Protein AF-A0A4Q0I9D5-F1 (afdb_monomer_lite)

pLDDT: mean 86.31, std 13.59, range [23.98, 98.0]

Foldseek 3Di:
DDDPDDQLADPLLLVLLCVVQPDPCPDDDDDDPDDPVSQVVNVVRVLFDFWDWAFQLRLLVLLVVLLVVDDLLQLLQLCLQCFASVRLLSNLLLLLSLLSVQQDDDWAPDDAQAGQAQGHRLGPPGTRHRIDIGGCSNLSNCSNAADLDDSRRSVSSSSSSVSSVVDDGDGHDPLSLQLVLQLLLQLLVFDQAAACVSSLVVCVVLCSDDDDSRRSLSNLLSCQLLQFFADPVFGHSNVHRDTNNRFDDDPVPSYGGPRRVGGSNRGTDVVSVCVSCCVNQPCSRDPVNSPPDDDPVRVVVVCVVLVVQQVVLCVVDDPPDDQADDDPPLQLLLLHDDQDPPWDWDWGWGDDQQKTKIWIFTDPPQWGQKIKIKIWGDPNPDPDTPKIKIKIFGFGFGHDVNFWTDDPDPPDDIDGDDPVVCPPLVTTAKMKMWMPDDPVFFIDIWIAGSQLGATAADFPRRHGHTRVSVVVVSVVQVVPADPCSSVVSVCRRPPHFAFDADAFQFKWKDDRHRQKIWIKTWHGKLVLVCPDPQFDPPDVSVVADATKTKMWIFLDIGRDRQDDCVNRVPTATDAIAMAHCVCDRRVNTDRRYGDQDDLSRDAADWAWAQDDDPRNQWIWTDGHRFIDIDGCVLQVVLVPDHRPPRHYHHDDDCQLSCVVVPTHDRDPPPVVNRVVRLVSVQSVCVSVVHHSPDHSQNVCVVGNHDRSVRSSVVSVVRGDD

Structure (mmCIF, N/CA/C/O backbone):
data_AF-A0A4Q0I9D5-F1
#
_entry.id   AF-A0A4Q0I9D5-F1
#
loop_
_atom_site.group_PDB
_atom_site.id
_atom_site.type_symbol
_atom_site.label_atom_id
_atom_site.label_alt_id
_atom_site.label_comp_id
_atom_site.label_asym_id
_atom_site.label_entity_id
_atom_site.label_seq_id
_atom_site.pdbx_PDB_ins_code
_atom_site.Cartn_x
_atom_site.Cartn_y
_atom_site.Cartn_z
_atom_site.occupancy
_atom_site.B_iso_or_equiv
_atom_site.auth_seq_id
_atom_site.auth_comp_id
_atom_site.auth_asym_id
_atom_site.auth_atom_id
_atom_site.pdbx_PDB_model_num
ATOM 1 N N . MET A 1 1 ? 38.562 11.379 -28.964 1.00 28.92 1 MET A N 1
ATOM 2 C CA . MET A 1 1 ? 37.884 12.182 -27.925 1.00 28.92 1 MET A CA 1
ATOM 3 C C . MET A 1 1 ? 36.400 12.238 -28.283 1.00 28.92 1 MET A C 1
ATOM 5 O O . MET A 1 1 ? 36.040 12.954 -29.204 1.00 28.92 1 MET A O 1
ATOM 9 N N . LYS A 1 2 ? 35.561 11.375 -27.691 1.00 23.98 2 LYS A N 1
ATOM 10 C CA . LYS A 1 2 ? 34.106 11.371 -27.934 1.00 23.98 2 LYS A CA 1
ATOM 11 C C . LYS A 1 2 ? 33.474 12.361 -26.960 1.00 23.98 2 LYS A C 1
ATOM 13 O O . LYS A 1 2 ? 33.479 12.107 -25.761 1.00 23.98 2 LYS A O 1
ATOM 18 N N . ILE A 1 3 ? 32.984 13.480 -27.479 1.00 24.56 3 ILE A N 1
ATOM 19 C CA . ILE A 1 3 ? 32.186 14.439 -26.717 1.00 24.56 3 ILE A CA 1
ATOM 20 C C . ILE A 1 3 ? 30.826 13.775 -26.475 1.00 24.56 3 ILE A C 1
ATOM 22 O O . ILE A 1 3 ? 30.023 13.628 -27.392 1.00 24.56 3 ILE A O 1
ATOM 26 N N . LEU A 1 4 ? 30.609 13.301 -25.248 1.00 26.22 4 LEU A N 1
ATOM 27 C CA . LEU A 1 4 ? 29.274 13.083 -24.702 1.00 26.22 4 LEU A CA 1
ATOM 28 C C . LEU A 1 4 ? 28.662 14.475 -24.530 1.00 26.22 4 LEU A C 1
ATOM 30 O O . LEU A 1 4 ? 29.149 15.246 -23.706 1.00 26.22 4 LEU A O 1
ATOM 34 N N . LEU A 1 5 ? 27.655 14.819 -25.335 1.00 27.64 5 LEU A N 1
ATOM 35 C CA . LEU A 1 5 ? 26.850 16.011 -25.080 1.00 27.64 5 LEU A CA 1
ATOM 36 C C . LEU A 1 5 ? 26.130 15.800 -23.736 1.00 27.64 5 LEU A C 1
ATOM 38 O O . LEU A 1 5 ? 25.392 14.819 -23.609 1.00 27.64 5 LEU A O 1
ATOM 42 N N . PRO A 1 6 ? 26.371 16.650 -22.722 1.00 34.72 6 PRO A N 1
ATOM 43 C CA . PRO A 1 6 ? 25.637 16.594 -21.471 1.00 34.72 6 PRO A CA 1
ATOM 44 C C . PRO A 1 6 ? 24.168 16.914 -21.750 1.00 34.72 6 PRO A C 1
ATOM 46 O O . PRO A 1 6 ? 23.852 17.793 -22.549 1.00 34.72 6 PRO A O 1
ATOM 49 N N . THR A 1 7 ? 23.268 16.209 -21.077 1.00 46.94 7 THR A N 1
ATOM 50 C CA . THR A 1 7 ? 21.855 16.577 -20.962 1.00 46.94 7 THR A CA 1
ATOM 51 C C . THR A 1 7 ? 21.737 18.049 -20.550 1.00 46.94 7 THR A C 1
ATOM 53 O O . THR A 1 7 ? 22.177 18.410 -19.463 1.00 46.94 7 THR A O 1
ATOM 56 N N . ASN A 1 8 ? 21.123 18.889 -21.389 1.00 58.38 8 ASN A N 1
ATOM 57 C CA . ASN A 1 8 ? 20.909 20.334 -21.175 1.00 58.38 8 ASN A CA 1
ATOM 58 C C . ASN A 1 8 ? 19.972 20.680 -19.992 1.00 58.38 8 ASN A C 1
ATOM 60 O O . ASN A 1 8 ? 19.530 21.816 -19.856 1.00 58.38 8 ASN A O 1
ATOM 64 N N . MET A 1 9 ? 19.634 19.715 -19.138 1.00 71.50 9 MET A N 1
ATOM 65 C CA . MET A 1 9 ? 18.663 19.867 -18.060 1.00 71.50 9 MET A CA 1
ATOM 66 C C . MET A 1 9 ? 19.375 19.946 -16.703 1.00 71.50 9 MET A C 1
ATOM 68 O O . MET A 1 9 ? 20.133 19.046 -16.341 1.00 71.50 9 MET A O 1
ATOM 72 N N . ASN A 1 10 ? 19.112 21.000 -15.922 1.00 86.19 10 ASN A N 1
ATOM 73 C CA . ASN A 1 10 ? 19.703 21.154 -14.591 1.00 86.19 10 ASN A CA 1
ATOM 74 C C . ASN A 1 10 ? 19.081 20.151 -13.597 1.00 86.19 10 ASN A C 1
ATOM 76 O O . ASN A 1 10 ? 17.952 20.320 -13.129 1.00 86.19 10 ASN A O 1
ATOM 80 N N . GLU A 1 11 ? 19.834 19.107 -13.243 1.00 85.69 11 GLU A N 1
ATOM 81 C CA . GLU A 1 11 ? 19.361 18.042 -12.349 1.00 85.69 11 GLU A CA 1
ATOM 82 C C . GLU A 1 11 ? 18.959 18.539 -10.956 1.00 85.69 11 GLU A C 1
ATOM 84 O O . GLU A 1 11 ? 18.041 17.981 -10.350 1.00 85.69 11 GLU A O 1
ATOM 89 N N . LYS A 1 12 ? 19.631 19.570 -10.426 1.00 90.38 12 LYS A N 1
ATOM 90 C CA . LYS A 1 12 ? 19.302 20.137 -9.112 1.00 90.38 12 LYS A CA 1
ATOM 91 C C . LYS A 1 12 ? 17.933 20.815 -9.158 1.00 90.38 12 LYS A C 1
ATOM 93 O O . LYS A 1 12 ? 17.101 20.529 -8.301 1.00 90.38 12 LYS A O 1
ATOM 98 N N . ALA A 1 13 ? 17.678 21.641 -10.169 1.00 89.06 13 ALA A N 1
ATOM 99 C CA . ALA A 1 13 ? 16.398 22.319 -10.348 1.00 89.06 13 ALA A CA 1
ATOM 100 C C . ALA A 1 13 ? 15.248 21.312 -10.538 1.00 89.06 13 ALA A C 1
ATOM 102 O O . ALA A 1 13 ? 14.201 21.433 -9.909 1.00 89.06 13 ALA A O 1
ATOM 103 N N . LEU A 1 14 ? 15.465 20.241 -11.307 1.00 89.81 14 LEU A N 1
ATOM 104 C CA . LEU A 1 14 ? 14.471 19.172 -11.471 1.00 89.81 14 LEU A CA 1
ATOM 105 C C . LEU A 1 14 ? 14.204 18.390 -10.185 1.00 89.81 14 LEU A C 1
ATOM 107 O O . LEU A 1 14 ? 13.061 18.029 -9.909 1.00 89.81 14 LEU A O 1
ATOM 111 N N . LYS A 1 15 ? 15.239 18.115 -9.381 1.00 89.81 15 LYS A N 1
ATOM 112 C CA . LYS A 1 15 ? 15.068 17.481 -8.066 1.00 89.81 15 LYS A CA 1
ATOM 113 C C . LYS A 1 15 ? 14.244 18.363 -7.130 1.00 89.81 15 LYS A C 1
ATOM 115 O O . LYS A 1 15 ? 13.405 17.827 -6.412 1.00 89.81 15 LYS A O 1
ATOM 120 N N . LEU A 1 16 ? 14.447 19.680 -7.163 1.00 89.50 16 LEU A N 1
ATOM 121 C CA . LEU A 1 16 ? 13.651 20.642 -6.398 1.00 89.50 16 LEU A CA 1
ATOM 122 C C . LEU A 1 16 ? 12.197 20.679 -6.885 1.00 89.50 16 LEU A C 1
ATOM 124 O O . LEU A 1 16 ? 11.293 20.489 -6.077 1.00 89.50 16 LEU A O 1
ATOM 128 N N . LEU A 1 17 ? 11.955 20.792 -8.194 1.00 87.31 17 LEU A N 1
ATOM 129 C CA . LEU A 1 17 ? 10.605 20.698 -8.765 1.00 87.31 17 LEU A CA 1
ATOM 130 C C . LEU A 1 17 ? 9.900 19.406 -8.344 1.00 87.31 17 LEU A C 1
ATOM 132 O O . LEU A 1 17 ? 8.773 19.438 -7.856 1.00 87.31 17 LEU A O 1
ATOM 136 N N . LYS A 1 18 ? 10.594 18.268 -8.437 1.00 86.81 18 LYS A N 1
ATOM 137 C CA . LYS A 1 18 ? 10.055 16.984 -7.990 1.00 86.81 18 LYS A CA 1
ATOM 138 C C . LYS A 1 18 ? 9.787 16.961 -6.485 1.00 86.81 18 LYS A C 1
ATOM 140 O O . LYS A 1 18 ? 8.748 16.467 -6.079 1.00 86.81 18 LYS A O 1
ATOM 145 N N . LYS A 1 19 ? 10.683 17.492 -5.651 1.00 85.69 19 LYS A N 1
ATOM 146 C CA . LYS A 1 19 ? 10.492 17.582 -4.192 1.00 85.69 19 LYS A CA 1
ATOM 147 C C . LYS A 1 19 ? 9.200 18.325 -3.840 1.00 85.69 19 LYS A C 1
ATOM 149 O O . LYS A 1 19 ? 8.495 17.887 -2.935 1.00 85.69 19 LYS A O 1
ATOM 154 N N . TYR A 1 20 ? 8.900 19.415 -4.545 1.00 82.75 20 TYR A N 1
ATOM 155 C CA . TYR A 1 20 ? 7.751 20.266 -4.237 1.00 82.75 20 TYR A CA 1
ATOM 156 C C . TYR A 1 20 ? 6.431 19.779 -4.850 1.00 82.75 20 TYR A C 1
ATOM 158 O O . TYR A 1 20 ? 5.397 19.933 -4.209 1.00 82.75 20 TYR A O 1
ATOM 166 N N . TYR A 1 21 ? 6.462 19.130 -6.021 1.00 77.88 21 TYR A N 1
ATOM 167 C CA . TYR A 1 21 ? 5.253 18.769 -6.782 1.00 77.88 21 TYR A CA 1
ATOM 168 C C . TYR A 1 21 ? 5.015 17.247 -6.938 1.00 77.88 21 TYR A C 1
ATOM 170 O O . TYR A 1 21 ? 4.096 16.830 -7.633 1.00 77.88 21 TYR A O 1
ATOM 178 N N . HIS A 1 22 ? 5.807 16.372 -6.296 1.00 71.25 22 HIS A N 1
ATOM 179 C CA . HIS A 1 22 ? 5.604 14.912 -6.356 1.00 71.25 22 HIS A CA 1
ATOM 180 C C . HIS A 1 22 ? 4.617 14.386 -5.296 1.00 71.25 22 HIS A C 1
ATOM 182 O O . HIS A 1 22 ? 4.923 14.372 -4.101 1.00 71.25 22 HIS A O 1
ATOM 188 N N . GLY A 1 23 ? 3.487 13.832 -5.752 1.00 55.25 23 GLY A N 1
ATOM 189 C CA . GLY A 1 23 ? 2.512 13.083 -4.948 1.00 55.25 23 GLY A CA 1
ATOM 190 C C . GLY A 1 23 ? 1.069 13.459 -5.296 1.00 55.25 23 GLY A C 1
ATOM 191 O O . GLY A 1 23 ? 0.741 14.634 -5.334 1.00 55.25 23 GLY A O 1
ATOM 192 N N . HIS A 1 24 ? 0.202 12.465 -5.514 1.00 40.62 24 HIS A N 1
ATOM 193 C CA . HIS A 1 24 ? -1.202 12.634 -5.933 1.00 40.62 24 HIS A CA 1
ATOM 194 C C . HIS A 1 24 ? -2.141 13.280 -4.890 1.00 40.62 24 HIS A C 1
ATOM 196 O O . HIS A 1 24 ? -3.346 13.358 -5.118 1.00 40.62 24 HIS A O 1
ATOM 202 N N . GLU A 1 25 ? -1.632 13.785 -3.765 1.00 40.66 25 GLU A N 1
ATOM 203 C CA . GLU A 1 25 ? -2.428 14.575 -2.819 1.00 40.66 25 GLU A CA 1
ATOM 204 C C . GLU A 1 25 ? -2.444 16.049 -3.237 1.00 40.66 25 GLU A C 1
ATOM 206 O O . GLU A 1 25 ? -1.997 16.944 -2.518 1.00 40.66 25 GLU A O 1
ATOM 211 N N . PHE A 1 26 ? -3.013 16.295 -4.417 1.00 49.78 26 PHE A N 1
ATOM 212 C CA . PHE A 1 26 ? -3.267 17.616 -5.002 1.00 49.78 26 PHE A CA 1
ATOM 213 C C . PHE A 1 26 ? -4.340 18.425 -4.244 1.00 49.78 26 PHE A C 1
ATOM 215 O O . PHE A 1 26 ? -4.991 19.298 -4.809 1.00 49.78 26 PHE A O 1
ATOM 222 N N . SER A 1 27 ? -4.569 18.141 -2.959 1.00 39.69 27 SER A N 1
ATOM 223 C CA . SER A 1 27 ? -5.627 18.789 -2.183 1.00 39.69 27 SER A CA 1
ATOM 224 C C . SER A 1 27 ? -5.266 19.134 -0.740 1.00 39.69 27 SER A C 1
ATOM 226 O O . SER A 1 27 ? -6.181 19.476 -0.001 1.00 39.69 27 SER A O 1
ATOM 228 N N . ASN A 1 28 ? -4.005 19.031 -0.293 1.00 36.28 28 ASN A N 1
ATOM 229 C CA . ASN A 1 28 ? -3.685 19.354 1.112 1.00 36.28 28 ASN A CA 1
ATOM 230 C C . ASN A 1 28 ? -2.245 19.790 1.436 1.00 36.28 28 ASN A C 1
ATOM 232 O O . ASN A 1 28 ? -1.913 19.925 2.614 1.00 36.28 28 ASN A O 1
ATOM 236 N N . LYS A 1 29 ? -1.384 20.065 0.451 1.00 39.09 29 LYS A N 1
ATOM 237 C CA . LYS A 1 29 ? -0.114 20.750 0.731 1.00 39.09 29 LYS A CA 1
ATOM 238 C C . LYS A 1 29 ? -0.275 22.227 0.421 1.00 39.09 29 LYS A C 1
ATOM 240 O O . LYS A 1 29 ? -0.553 22.603 -0.710 1.00 39.09 29 LYS A O 1
ATOM 245 N N . SER A 1 30 ? -0.149 23.039 1.463 1.00 37.16 30 SER A N 1
ATOM 246 C CA . SER A 1 30 ? -0.069 24.494 1.401 1.00 37.16 30 SER A CA 1
ATOM 247 C C . SER A 1 30 ? 0.772 24.950 0.206 1.00 37.16 30 SER A C 1
ATOM 249 O O . SER A 1 30 ? 1.960 24.623 0.131 1.00 37.16 30 SER A O 1
ATOM 251 N N . TYR A 1 31 ? 0.164 25.724 -0.691 1.00 42.06 31 TYR A N 1
ATOM 252 C CA . TYR A 1 31 ? 0.885 26.573 -1.630 1.00 42.06 31 TYR A CA 1
ATOM 253 C C . TYR A 1 31 ? 1.961 27.357 -0.850 1.00 42.06 31 TYR A C 1
ATOM 255 O O . TYR A 1 31 ? 1.636 28.056 0.108 1.00 42.06 31 TYR A O 1
ATOM 263 N N . GLY A 1 32 ? 3.238 27.194 -1.220 1.00 50.09 32 GLY A N 1
ATOM 264 C CA . GLY A 1 32 ? 4.343 28.019 -0.708 1.00 50.09 32 GLY A CA 1
ATOM 265 C C . GLY A 1 32 ? 5.174 27.477 0.468 1.00 50.09 32 GLY A C 1
ATOM 266 O O . GLY A 1 32 ? 5.346 28.177 1.459 1.00 50.09 32 GLY A O 1
ATOM 267 N N . GLN A 1 33 ? 5.790 26.295 0.358 1.00 59.62 33 GLN A N 1
ATOM 268 C CA . GLN A 1 33 ? 6.946 25.945 1.215 1.00 59.62 33 GLN A CA 1
ATOM 269 C C . GLN A 1 33 ? 8.215 25.610 0.413 1.00 59.62 33 GLN A C 1
ATOM 271 O O . GLN A 1 33 ? 8.971 24.704 0.763 1.00 59.62 33 GLN A O 1
ATOM 276 N N . TYR A 1 34 ? 8.482 26.337 -0.672 1.00 71.62 34 TYR A N 1
ATOM 277 C CA . TYR A 1 34 ? 9.844 26.445 -1.204 1.00 71.62 34 TYR A CA 1
ATOM 278 C C . TYR A 1 34 ? 10.542 27.659 -0.584 1.00 71.62 34 TYR A C 1
ATOM 280 O O . TYR A 1 34 ? 9.896 28.665 -0.296 1.00 71.62 34 TYR A O 1
ATOM 288 N N . SER A 1 35 ? 11.853 27.566 -0.345 1.00 80.75 35 SER A N 1
ATOM 289 C CA . SER A 1 35 ? 12.622 28.754 0.030 1.00 80.75 35 SER A CA 1
ATOM 290 C C . SER A 1 35 ? 12.699 29.695 -1.173 1.00 80.75 35 SER A C 1
ATOM 292 O O . SER A 1 35 ? 12.708 29.245 -2.322 1.00 80.75 35 SER A O 1
ATOM 294 N N . THR A 1 36 ? 12.790 31.002 -0.919 1.00 82.94 36 THR A N 1
ATOM 295 C CA . THR A 1 36 ? 13.017 32.004 -1.974 1.00 82.94 36 THR A CA 1
ATOM 296 C C . THR A 1 36 ? 14.243 31.644 -2.818 1.00 82.94 36 THR A C 1
ATOM 298 O O . THR A 1 36 ? 14.224 31.774 -4.035 1.00 82.94 36 THR A O 1
ATOM 301 N N . GLU A 1 37 ? 15.284 31.102 -2.186 1.00 89.62 37 GLU A N 1
ATOM 302 C CA . GLU A 1 37 ? 16.517 30.660 -2.843 1.00 89.62 37 GLU A CA 1
ATOM 303 C C . GLU A 1 37 ? 16.296 29.483 -3.805 1.00 89.62 37 GLU A C 1
ATOM 305 O O . GLU A 1 37 ? 16.790 29.517 -4.932 1.00 89.62 37 GLU A O 1
ATOM 310 N N . ASP A 1 38 ? 15.543 28.455 -3.393 1.00 91.06 38 ASP A N 1
ATOM 311 C CA . ASP A 1 38 ? 15.260 27.289 -4.239 1.00 91.06 38 ASP A CA 1
ATOM 312 C C . ASP A 1 38 ? 14.377 27.674 -5.433 1.00 91.06 38 ASP A C 1
ATOM 314 O O . ASP A 1 38 ? 14.601 27.187 -6.546 1.00 91.06 38 ASP A O 1
ATOM 318 N N . PHE A 1 39 ? 13.406 28.568 -5.228 1.00 89.12 39 PHE A N 1
ATOM 319 C CA . PHE A 1 39 ? 12.540 29.065 -6.297 1.00 89.12 39 PHE A CA 1
ATOM 320 C C . PHE A 1 39 ? 13.307 29.910 -7.315 1.00 89.12 39 PHE A C 1
ATOM 322 O O . PHE A 1 39 ? 13.249 29.618 -8.509 1.00 89.12 39 PHE A O 1
ATOM 329 N N . GLU A 1 40 ? 14.103 30.885 -6.864 1.00 91.00 40 GLU A N 1
ATOM 330 C CA . GLU A 1 40 ? 14.961 31.682 -7.751 1.00 91.00 40 GLU A CA 1
ATOM 331 C C . GLU A 1 40 ? 15.983 30.802 -8.489 1.00 91.00 40 GLU A C 1
ATOM 333 O O . GLU A 1 40 ? 16.222 30.972 -9.689 1.00 91.00 40 GLU A O 1
ATOM 338 N N . TYR A 1 41 ? 16.538 29.784 -7.822 1.00 92.62 41 TYR A N 1
ATOM 339 C CA . TYR A 1 41 ? 17.407 28.806 -8.473 1.00 92.62 41 TYR A CA 1
ATOM 340 C C . TYR A 1 41 ? 16.675 28.027 -9.574 1.00 92.62 41 TYR A C 1
ATOM 342 O O . TYR A 1 41 ? 17.199 27.875 -10.674 1.00 92.62 41 TYR A O 1
ATOM 350 N N . CYS A 1 42 ? 15.462 27.534 -9.324 1.00 90.12 42 CYS A N 1
ATOM 351 C CA . CYS A 1 42 ? 14.702 26.810 -10.343 1.00 90.12 42 CYS A CA 1
ATOM 352 C C . CYS A 1 42 ? 14.246 27.723 -11.490 1.00 90.12 42 CYS A C 1
ATOM 354 O O . CYS A 1 42 ? 14.264 27.297 -12.647 1.00 90.12 42 CYS A O 1
ATOM 356 N N . LYS A 1 43 ? 13.890 28.977 -11.188 1.00 89.94 43 LYS A N 1
ATOM 357 C CA . LYS A 1 43 ? 13.479 29.991 -12.167 1.00 89.94 43 LYS A CA 1
ATOM 358 C C . LYS A 1 43 ? 14.616 30.374 -13.109 1.00 89.94 43 LYS A C 1
ATOM 360 O O . LYS A 1 43 ? 14.440 30.344 -14.323 1.00 89.94 43 LYS A O 1
ATOM 365 N N . THR A 1 44 ? 15.813 30.628 -12.577 1.00 90.12 44 THR A N 1
ATOM 366 C CA . THR A 1 44 ? 17.014 30.923 -13.388 1.00 90.12 44 THR A CA 1
ATOM 367 C C . THR A 1 44 ? 17.423 29.780 -14.321 1.00 90.12 44 THR A C 1
ATOM 369 O O . THR A 1 44 ? 18.095 30.022 -15.320 1.00 90.12 44 THR A O 1
ATOM 372 N N . HIS A 1 45 ? 16.984 28.551 -14.037 1.00 88.88 45 HIS A N 1
ATOM 373 C CA . HIS A 1 45 ? 17.230 27.373 -14.870 1.00 88.88 45 HIS A CA 1
ATOM 374 C C . HIS A 1 45 ? 16.027 26.956 -15.732 1.00 88.88 45 HIS A C 1
ATOM 376 O O . HIS A 1 45 ? 16.069 25.884 -16.331 1.00 88.88 45 HIS A O 1
ATOM 382 N N . GLY A 1 46 ? 14.963 27.766 -15.800 1.00 88.38 46 GLY A N 1
ATOM 383 C CA . GLY A 1 46 ? 13.797 27.495 -16.650 1.00 88.38 46 GLY A CA 1
ATOM 384 C C . GLY A 1 46 ? 12.977 26.271 -16.226 1.00 88.38 46 GLY A C 1
ATOM 385 O O . GLY A 1 46 ? 12.371 25.614 -17.068 1.00 88.38 46 GLY A O 1
ATOM 386 N N . VAL A 1 47 ? 12.994 25.929 -14.933 1.00 90.44 47 VAL A N 1
ATOM 387 C CA . VAL A 1 47 ? 12.278 24.768 -14.378 1.00 90.44 47 VAL A CA 1
ATOM 388 C C . VAL A 1 47 ? 11.066 25.184 -13.542 1.00 90.44 47 VAL A C 1
ATOM 390 O O . VAL A 1 47 ? 10.080 24.455 -13.513 1.00 90.44 47 VAL A O 1
ATOM 393 N N . MET A 1 48 ? 11.116 26.336 -12.873 1.00 90.94 48 MET A N 1
ATOM 394 C CA . MET A 1 48 ? 9.968 26.921 -12.172 1.00 90.94 48 MET A CA 1
ATOM 395 C C . MET A 1 48 ? 9.647 28.311 -12.716 1.00 90.94 48 MET A C 1
ATOM 397 O O . MET A 1 48 ? 10.508 28.973 -13.292 1.00 90.94 48 MET A O 1
ATOM 401 N N . PHE A 1 49 ? 8.410 28.748 -12.522 1.00 91.12 49 PHE A N 1
ATOM 402 C CA . PHE A 1 49 ? 7.857 29.961 -13.098 1.00 91.12 49 PHE A CA 1
ATOM 403 C C . PHE A 1 49 ? 6.938 30.662 -12.099 1.00 91.12 49 PHE A C 1
ATOM 405 O O . PHE A 1 49 ? 6.335 30.031 -11.229 1.00 91.12 49 PHE A O 1
ATOM 412 N N . GLU A 1 50 ? 6.833 31.980 -12.249 1.00 90.12 50 GLU A N 1
ATOM 413 C CA . GLU A 1 50 ? 5.812 32.769 -11.561 1.00 90.12 50 GLU A CA 1
ATOM 414 C C . GLU A 1 50 ? 4.418 32.340 -12.025 1.00 90.12 50 GLU A C 1
ATOM 416 O O . GLU A 1 50 ? 4.235 31.908 -13.169 1.00 90.12 50 GLU A O 1
ATOM 421 N N . ASN A 1 51 ? 3.424 32.508 -11.155 1.00 89.25 51 ASN A N 1
ATOM 422 C CA . ASN A 1 51 ? 2.042 32.239 -11.525 1.00 89.25 51 ASN A CA 1
ATOM 423 C C . ASN A 1 51 ? 1.599 33.151 -12.677 1.00 89.25 51 ASN A C 1
ATOM 425 O O . ASN A 1 51 ? 1.922 34.341 -12.722 1.00 89.25 51 ASN A O 1
ATOM 429 N N . LEU A 1 52 ? 0.803 32.602 -13.589 1.00 89.88 52 LEU A N 1
ATOM 430 C CA . LEU A 1 52 ? 0.269 33.329 -14.732 1.00 89.88 52 LEU A CA 1
ATOM 431 C C . LEU A 1 52 ? -1.133 33.851 -14.416 1.00 89.88 52 LEU A C 1
ATOM 433 O O . LEU A 1 52 ? -2.060 33.065 -14.247 1.00 89.88 52 LEU A O 1
ATOM 437 N N . ALA A 1 53 ? -1.301 35.173 -14.376 1.00 93.62 53 ALA A N 1
ATOM 438 C CA . ALA A 1 53 ? -2.616 35.808 -14.363 1.00 93.62 53 ALA A CA 1
ATOM 439 C C . ALA A 1 53 ? -3.088 36.036 -15.806 1.00 93.62 53 ALA A C 1
ATOM 441 O O . ALA A 1 53 ? -2.471 36.808 -16.542 1.00 93.62 53 ALA A O 1
ATOM 442 N N . ILE A 1 54 ? -4.150 35.350 -16.230 1.00 94.75 54 ILE A N 1
ATOM 443 C CA . ILE A 1 54 ? -4.655 35.436 -17.606 1.00 94.75 54 ILE A CA 1
ATOM 444 C C . ILE A 1 54 ? -6.162 35.167 -17.662 1.00 94.75 54 ILE A C 1
ATOM 446 O O . ILE A 1 54 ? -6.698 34.445 -16.822 1.00 94.75 54 ILE A O 1
ATOM 450 N N . SER A 1 55 ? -6.846 35.755 -18.646 1.00 95.50 55 SER A N 1
ATOM 451 C CA . SER A 1 55 ? -8.250 35.452 -18.941 1.00 95.50 55 SER A CA 1
ATOM 452 C C . SER A 1 55 ? -8.397 34.383 -20.025 1.00 95.50 55 SER A C 1
ATOM 454 O O . SER A 1 55 ? -7.439 34.076 -20.742 1.00 95.50 55 SER A O 1
ATOM 456 N N . HIS A 1 56 ? -9.605 33.838 -20.182 1.00 95.44 56 HIS A N 1
ATOM 457 C CA . HIS A 1 56 ? -9.919 32.893 -21.260 1.00 95.44 56 HIS A CA 1
ATOM 458 C C . HIS A 1 56 ? -9.673 33.507 -22.649 1.00 95.44 56 HIS A C 1
ATOM 460 O O . HIS A 1 56 ? -8.951 32.934 -23.467 1.00 95.44 56 HIS A O 1
ATOM 466 N N . HIS A 1 57 ? -10.149 34.729 -22.896 1.00 94.75 57 HIS A N 1
ATOM 467 C CA . HIS A 1 57 ? -9.864 35.408 -24.160 1.00 94.75 57 HIS A CA 1
ATOM 468 C C . HIS A 1 57 ? -8.356 35.654 -24.352 1.00 94.75 57 HIS A C 1
ATOM 470 O O . HIS A 1 57 ? -7.806 35.464 -25.442 1.00 94.75 57 HIS A O 1
ATOM 476 N N . GLY A 1 58 ? -7.665 36.037 -23.272 1.00 95.31 58 GLY A N 1
ATOM 477 C CA . GLY A 1 58 ? -6.223 36.264 -23.278 1.00 95.31 58 GLY A CA 1
ATOM 478 C C . GLY A 1 58 ? -5.439 35.017 -23.682 1.00 95.31 58 GLY A C 1
ATOM 479 O O . GLY A 1 58 ? -4.529 35.112 -24.506 1.00 95.31 58 GLY A O 1
ATOM 480 N N . ILE A 1 59 ? -5.812 33.842 -23.164 1.00 95.25 59 ILE A N 1
ATOM 481 C CA . ILE A 1 59 ? -5.099 32.596 -23.457 1.00 95.25 59 ILE A CA 1
ATOM 482 C C . ILE A 1 59 ? -5.239 32.190 -24.928 1.00 95.25 59 ILE A C 1
ATOM 484 O O . ILE A 1 59 ? -4.244 31.847 -25.566 1.00 95.25 59 ILE A O 1
ATOM 488 N N . ILE A 1 60 ? -6.441 32.320 -25.500 1.00 95.38 60 ILE A N 1
ATOM 489 C CA . ILE A 1 60 ? -6.706 32.022 -26.916 1.00 95.38 60 ILE A CA 1
ATOM 490 C C . ILE A 1 60 ? -5.934 32.984 -27.821 1.00 95.38 60 ILE A C 1
ATOM 492 O O . ILE A 1 60 ? -5.284 32.556 -28.776 1.00 95.38 60 ILE A O 1
ATOM 496 N N . SER A 1 61 ? -5.979 34.282 -27.509 1.00 95.00 61 SER A N 1
ATOM 497 C CA . SER A 1 61 ? -5.279 35.320 -28.271 1.00 95.00 61 SER A CA 1
ATOM 498 C C . SER A 1 61 ? -3.769 35.072 -28.310 1.00 95.00 61 SER A C 1
ATOM 500 O O . SER A 1 61 ? -3.148 35.141 -29.370 1.00 95.00 61 SER A O 1
ATOM 502 N N . GLU A 1 62 ? -3.171 34.714 -27.174 1.00 96.19 62 GLU A N 1
ATOM 503 C CA . GLU A 1 62 ? -1.741 34.420 -27.080 1.00 96.19 62 GLU A CA 1
ATOM 504 C C . GLU A 1 62 ? -1.348 33.145 -27.839 1.00 96.19 62 GLU A C 1
ATOM 506 O O . GLU A 1 62 ? -0.347 33.154 -28.557 1.00 96.19 62 GLU A O 1
ATOM 511 N N . ILE A 1 63 ? -2.149 32.075 -27.751 1.00 96.62 63 ILE A N 1
ATOM 512 C CA . ILE A 1 63 ? -1.924 30.842 -28.524 1.00 96.62 63 ILE A CA 1
ATOM 513 C C . ILE A 1 63 ? -1.935 31.137 -30.031 1.00 96.62 63 ILE A C 1
ATOM 515 O O . ILE A 1 63 ? -1.030 30.708 -30.750 1.00 96.62 63 ILE A O 1
ATOM 519 N N . LYS A 1 64 ? -2.915 31.917 -30.507 1.00 93.75 64 LYS A N 1
ATOM 520 C CA . LYS A 1 64 ? -3.038 32.300 -31.923 1.00 93.75 64 LYS A CA 1
ATOM 521 C C . LYS A 1 64 ? -1.856 33.123 -32.436 1.00 93.75 64 LYS A C 1
ATOM 523 O O . LYS A 1 64 ? -1.501 32.998 -33.604 1.00 93.75 64 LYS A O 1
ATOM 528 N N . LYS A 1 65 ? -1.240 33.954 -31.592 1.00 94.38 65 LYS A N 1
ATOM 529 C CA . LYS A 1 65 ? -0.020 34.691 -31.960 1.00 94.38 65 LYS A CA 1
ATOM 530 C C . LYS A 1 65 ? 1.175 33.747 -32.063 1.00 94.38 65 LYS A C 1
ATOM 532 O O . LYS A 1 65 ? 1.851 33.725 -33.081 1.00 94.38 65 LYS A O 1
ATOM 537 N N . ILE A 1 66 ? 1.392 32.934 -31.030 1.00 95.25 66 ILE A N 1
ATOM 538 C CA . ILE A 1 66 ? 2.563 32.056 -30.916 1.00 95.25 66 ILE A CA 1
ATOM 539 C C . ILE A 1 66 ? 2.609 31.008 -32.022 1.00 95.25 66 ILE A C 1
ATOM 541 O O . ILE A 1 66 ? 3.684 30.693 -32.528 1.00 95.25 66 ILE A O 1
ATOM 545 N N . ILE A 1 67 ? 1.458 30.468 -32.425 1.00 94.62 67 ILE A N 1
ATOM 546 C CA . ILE A 1 67 ? 1.440 29.428 -33.452 1.00 94.62 67 ILE A CA 1
ATOM 547 C C . ILE A 1 67 ? 1.915 29.930 -34.823 1.00 94.62 67 ILE A C 1
ATOM 549 O O . ILE A 1 67 ? 2.456 29.140 -35.594 1.00 94.62 67 ILE A O 1
ATOM 553 N N . ALA A 1 68 ? 1.778 31.231 -35.109 1.00 90.31 68 ALA A N 1
ATOM 554 C CA . ALA A 1 68 ? 2.301 31.832 -36.335 1.00 90.31 68 ALA A CA 1
ATOM 555 C C . ALA A 1 68 ? 3.840 31.780 -36.404 1.00 90.31 68 ALA A C 1
ATOM 557 O O . ALA A 1 68 ? 4.401 31.707 -37.497 1.00 90.31 68 ALA A O 1
ATOM 558 N N . ASP A 1 69 ? 4.508 31.746 -35.247 1.00 89.50 69 ASP A N 1
ATOM 559 C CA . ASP A 1 69 ? 5.968 31.717 -35.131 1.00 89.50 69 ASP A CA 1
ATOM 560 C C . ASP A 1 69 ? 6.541 30.287 -35.069 1.00 89.50 69 ASP A C 1
ATOM 562 O O . ASP A 1 69 ? 7.759 30.087 -35.139 1.00 89.50 69 ASP A O 1
ATOM 566 N N . ILE A 1 70 ? 5.685 29.262 -34.953 1.00 93.06 70 ILE A N 1
ATOM 567 C CA . ILE A 1 70 ? 6.106 27.862 -34.824 1.00 93.06 70 ILE A CA 1
ATOM 568 C C . ILE A 1 70 ? 6.006 27.138 -36.168 1.00 93.06 70 ILE A C 1
ATOM 570 O O . ILE A 1 70 ? 4.926 26.877 -36.697 1.00 93.06 70 ILE A O 1
ATOM 574 N N . ASN A 1 71 ? 7.161 26.710 -36.682 1.00 91.12 71 ASN A N 1
ATOM 575 C CA . ASN A 1 71 ? 7.225 25.752 -37.783 1.00 91.12 71 ASN A CA 1
ATOM 576 C C . ASN A 1 71 ? 6.979 24.323 -37.257 1.00 91.12 71 ASN A C 1
ATOM 578 O O . ASN A 1 71 ? 7.682 23.872 -36.347 1.00 91.12 71 ASN A O 1
ATOM 582 N N . ILE A 1 72 ? 6.027 23.607 -37.869 1.00 93.12 72 ILE A N 1
ATOM 583 C CA . ILE A 1 72 ? 5.717 22.204 -37.563 1.00 93.12 72 ILE A CA 1
ATOM 584 C C . ILE A 1 72 ? 6.958 21.298 -37.629 1.00 93.12 72 ILE A C 1
ATOM 586 O O . ILE A 1 72 ? 7.143 20.451 -36.757 1.00 93.12 72 ILE A O 1
ATOM 590 N N . ASP A 1 73 ? 7.867 21.528 -38.580 1.00 94.38 73 ASP A N 1
ATOM 591 C CA . ASP A 1 73 ? 9.080 20.721 -38.733 1.00 94.38 73 ASP A CA 1
ATOM 592 C C . ASP A 1 73 ? 9.982 20.809 -37.495 1.00 94.38 73 ASP A C 1
ATOM 594 O O . ASP A 1 73 ? 10.623 19.829 -37.109 1.00 94.38 73 ASP A O 1
ATOM 598 N N . ASN A 1 74 ? 10.003 21.968 -36.824 1.00 94.31 74 ASN A N 1
ATOM 599 C CA . ASN A 1 74 ? 10.797 22.159 -35.613 1.00 94.31 74 ASN A CA 1
ATOM 600 C C . ASN A 1 74 ? 10.216 21.359 -34.439 1.00 94.31 74 ASN A C 1
ATOM 602 O O . ASN A 1 74 ? 10.980 20.728 -33.710 1.00 94.31 74 ASN A O 1
ATOM 606 N N . VAL A 1 75 ? 8.890 21.358 -34.248 1.00 96.69 75 VAL A N 1
ATOM 607 C CA . VAL A 1 75 ? 8.254 20.592 -33.156 1.00 96.69 75 VAL A CA 1
ATOM 608 C C . VAL A 1 75 ? 8.304 19.086 -33.414 1.00 96.69 75 VAL A C 1
ATOM 610 O O . VAL A 1 75 ? 8.537 18.324 -32.479 1.00 96.69 75 VAL A O 1
ATOM 613 N N . VAL A 1 76 ? 8.191 18.647 -34.673 1.00 97.81 76 VAL A N 1
ATOM 614 C CA . VAL A 1 76 ? 8.385 17.239 -35.064 1.00 97.81 76 VAL A CA 1
ATOM 615 C C . VAL A 1 76 ? 9.825 16.801 -34.805 1.00 97.81 76 VAL A C 1
ATOM 617 O O . VAL A 1 76 ? 10.062 15.774 -34.166 1.00 97.81 76 VAL A O 1
ATOM 620 N N . THR A 1 77 ? 10.796 17.603 -35.242 1.00 97.12 77 THR A N 1
ATOM 621 C CA . THR A 1 77 ? 12.222 17.331 -35.025 1.00 97.12 77 THR A CA 1
ATOM 622 C C . THR A 1 77 ? 12.574 17.316 -33.538 1.00 97.12 77 THR A C 1
ATOM 624 O O . THR A 1 77 ? 13.311 16.436 -33.096 1.00 97.12 77 THR A O 1
ATOM 627 N N . GLY A 1 78 ? 12.007 18.236 -32.753 1.00 97.25 78 GLY A N 1
ATOM 628 C CA . GLY A 1 78 ? 12.150 18.278 -31.299 1.00 97.25 78 GLY A CA 1
ATOM 629 C C . GLY A 1 78 ? 11.591 17.029 -30.615 1.00 97.25 78 GLY A C 1
ATOM 630 O O . GLY A 1 78 ? 12.290 16.407 -29.810 1.00 97.25 78 GLY A O 1
ATOM 631 N N . PHE A 1 79 ? 10.374 16.611 -30.979 1.00 97.69 79 PHE A N 1
ATOM 632 C CA . PHE A 1 79 ? 9.776 15.383 -30.459 1.00 97.69 79 PHE A CA 1
ATOM 633 C C . PHE A 1 79 ? 10.659 14.168 -30.755 1.00 97.69 79 PHE A C 1
ATOM 635 O O . PHE A 1 79 ? 10.986 13.423 -29.829 1.00 97.69 79 PHE A O 1
ATOM 642 N N . LEU A 1 80 ? 11.093 13.999 -32.009 1.00 97.19 80 LEU A N 1
ATOM 643 C CA . LEU A 1 80 ? 11.963 12.894 -32.412 1.00 97.19 80 LEU A CA 1
ATOM 644 C C . LEU A 1 80 ? 13.278 12.916 -31.626 1.00 97.19 80 LEU A C 1
ATOM 646 O O . LEU A 1 80 ? 13.607 11.922 -30.988 1.00 97.19 80 LEU A O 1
ATOM 650 N N . TYR A 1 81 ? 13.970 14.058 -31.582 1.00 95.88 81 TYR A N 1
ATOM 651 C CA . TYR A 1 81 ? 15.201 14.241 -30.806 1.00 95.88 81 TYR A CA 1
ATOM 652 C C . TYR A 1 81 ? 15.029 13.842 -29.330 1.00 95.88 81 TYR A C 1
ATOM 654 O O . TYR A 1 81 ? 15.931 13.242 -28.740 1.00 95.88 81 TYR A O 1
ATOM 662 N N . SER A 1 82 ? 13.872 14.130 -28.722 1.00 94.88 82 SER A N 1
ATOM 663 C CA . SER A 1 82 ? 13.593 13.825 -27.309 1.00 94.88 82 SER A CA 1
ATOM 664 C C . SER A 1 82 ? 13.554 12.324 -26.973 1.00 94.88 82 SER A C 1
ATOM 666 O O . SER A 1 82 ? 13.645 11.965 -25.790 1.00 94.88 82 SER A O 1
ATOM 668 N N . LEU A 1 83 ? 13.408 11.448 -27.981 1.00 92.88 83 LEU A N 1
ATOM 669 C CA . LEU A 1 83 ? 13.273 10.000 -27.802 1.00 92.88 83 LEU A CA 1
ATOM 670 C C . LEU A 1 83 ? 14.598 9.364 -27.378 1.00 92.88 83 LEU A C 1
ATOM 672 O O . LEU A 1 83 ? 14.656 8.681 -26.354 1.00 92.88 83 LEU A O 1
ATOM 676 N N . SER A 1 84 ? 15.674 9.579 -28.142 1.00 86.75 84 SER A N 1
ATOM 677 C CA . SER A 1 84 ? 16.980 8.990 -27.834 1.00 86.75 84 SER A CA 1
ATOM 678 C C . SER A 1 84 ? 17.861 9.860 -26.943 1.00 86.75 84 SER A C 1
ATOM 680 O O . SER A 1 84 ? 18.675 9.295 -26.205 1.00 86.75 84 SER A O 1
ATOM 682 N N . SER A 1 85 ? 17.709 11.190 -26.996 1.00 87.00 85 SER A N 1
ATOM 683 C CA . SER A 1 85 ? 18.458 12.123 -26.138 1.00 87.00 85 SER A CA 1
ATOM 684 C C . SER A 1 85 ? 17.951 12.128 -24.695 1.00 87.00 85 SER A C 1
ATOM 686 O O . SER A 1 85 ? 18.712 12.412 -23.773 1.00 87.00 85 SER A O 1
ATOM 688 N N . GLY A 1 86 ? 16.666 11.818 -24.495 1.00 87.75 86 GLY A N 1
ATOM 689 C CA . GLY A 1 86 ? 15.998 11.960 -23.207 1.00 87.75 86 GLY A CA 1
ATOM 690 C C . GLY A 1 86 ? 15.722 13.413 -22.798 1.00 87.75 86 GLY A C 1
ATOM 691 O O . GLY A 1 86 ? 15.246 13.618 -21.682 1.00 87.75 86 GLY A O 1
ATOM 692 N N . ASP A 1 87 ? 15.986 14.405 -23.660 1.00 90.31 87 ASP A N 1
ATOM 693 C CA . ASP A 1 87 ? 15.737 15.823 -23.372 1.00 90.31 87 ASP A CA 1
ATOM 694 C C . ASP A 1 87 ? 14.244 16.143 -23.481 1.00 90.31 87 ASP A C 1
ATOM 696 O O . ASP A 1 87 ? 13.660 16.267 -24.560 1.00 90.31 87 ASP A O 1
ATOM 700 N N . LYS A 1 88 ? 13.605 16.236 -22.320 1.00 89.75 88 LYS A N 1
ATOM 701 C CA . LYS A 1 88 ? 12.145 16.271 -22.198 1.00 89.75 88 LYS A CA 1
ATOM 702 C C . LYS A 1 88 ? 11.553 17.627 -22.568 1.00 89.75 88 LYS A C 1
ATOM 704 O O . LYS A 1 88 ? 10.368 17.700 -22.864 1.00 89.75 88 LYS A O 1
ATOM 709 N N . GLN A 1 89 ? 12.377 18.674 -22.617 1.00 91.62 89 GLN A N 1
ATOM 710 C CA . GLN A 1 89 ? 11.952 20.036 -22.956 1.00 91.62 89 GLN A CA 1
ATOM 711 C C . GLN A 1 89 ? 11.356 20.126 -24.370 1.00 91.62 89 GLN A C 1
ATOM 713 O O . GLN A 1 89 ? 10.490 20.960 -24.624 1.00 91.62 89 GLN A O 1
ATOM 718 N N . TYR A 1 90 ? 11.783 19.244 -25.279 1.00 94.50 90 TYR A N 1
ATOM 719 C CA . TYR A 1 90 ? 11.326 19.205 -26.672 1.00 94.50 90 TYR A CA 1
ATOM 720 C C . TYR A 1 90 ? 10.150 18.250 -26.916 1.00 94.50 90 TYR A C 1
ATOM 722 O O . TYR A 1 90 ? 9.664 18.153 -28.040 1.00 94.50 90 TYR A O 1
ATOM 730 N N . ARG A 1 91 ? 9.723 17.496 -25.897 1.00 92.56 91 ARG A N 1
ATOM 731 C CA . ARG A 1 91 ? 8.892 16.301 -26.084 1.00 92.56 91 ARG A CA 1
ATOM 732 C C . ARG A 1 91 ? 7.435 16.628 -26.410 1.00 92.56 91 ARG A C 1
ATOM 734 O O . ARG A 1 91 ? 6.898 16.105 -27.377 1.00 92.56 91 ARG A O 1
ATOM 741 N N . THR A 1 92 ? 6.790 17.459 -25.603 1.00 94.88 92 THR A N 1
ATOM 742 C CA . THR A 1 92 ? 5.330 17.677 -25.619 1.00 94.88 92 THR A CA 1
ATOM 743 C C . THR A 1 92 ? 4.859 18.724 -26.623 1.00 94.88 92 THR A C 1
ATOM 745 O O . THR A 1 92 ? 3.700 18.679 -27.037 1.00 94.88 92 THR A O 1
ATOM 748 N N . ALA A 1 93 ? 5.763 19.581 -27.106 1.00 96.00 93 ALA A N 1
ATOM 749 C CA . ALA A 1 93 ? 5.430 20.707 -27.978 1.00 96.00 93 ALA A CA 1
ATOM 750 C C . ALA A 1 93 ? 4.704 20.301 -29.270 1.00 96.00 93 ALA A C 1
ATOM 752 O O . ALA A 1 93 ? 3.889 21.066 -29.779 1.00 96.00 93 ALA A O 1
ATOM 753 N N . LEU A 1 94 ? 4.951 19.090 -29.786 1.00 97.44 94 LEU A N 1
ATOM 754 C CA . LEU A 1 94 ? 4.233 18.560 -30.946 1.00 97.44 94 LEU A CA 1
ATOM 755 C C . LEU A 1 94 ? 2.729 18.389 -30.666 1.00 97.44 94 LEU A C 1
ATOM 757 O O . LEU A 1 94 ? 1.910 18.820 -31.474 1.00 97.44 94 LEU A O 1
ATOM 761 N N . ALA A 1 95 ? 2.356 17.817 -29.517 1.00 96.19 95 ALA A N 1
ATOM 762 C CA . ALA A 1 95 ? 0.950 17.680 -29.129 1.00 96.19 95 ALA A CA 1
ATOM 763 C C . ALA A 1 95 ? 0.302 19.051 -28.907 1.00 96.19 95 ALA A C 1
ATOM 765 O O . ALA A 1 95 ? -0.780 19.315 -29.432 1.00 96.19 95 ALA A O 1
ATOM 766 N N . SER A 1 96 ? 1.008 19.935 -28.197 1.00 96.81 96 SER A N 1
ATOM 767 C CA . SER A 1 96 ? 0.571 21.305 -27.926 1.00 96.81 96 SER A CA 1
ATOM 768 C C . SER A 1 96 ? 0.344 22.097 -29.219 1.00 96.81 96 SER A C 1
ATOM 770 O O . SER A 1 96 ? -0.647 22.812 -29.339 1.00 96.81 96 SER A O 1
ATOM 772 N N . TYR A 1 97 ? 1.208 21.923 -30.226 1.00 97.69 97 TYR A N 1
ATOM 773 C CA . TYR A 1 97 ? 1.073 22.573 -31.530 1.00 97.69 97 TYR A CA 1
ATOM 774 C C . TYR A 1 97 ? -0.156 22.074 -32.296 1.00 97.69 97 TYR A C 1
ATOM 776 O O . TYR A 1 97 ? -0.925 22.885 -32.806 1.00 97.69 97 TYR A O 1
ATOM 784 N N . VAL A 1 98 ? -0.373 20.755 -32.366 1.00 96.56 98 VAL A N 1
ATOM 785 C CA . VAL A 1 98 ? -1.527 20.183 -33.084 1.00 96.56 98 VAL A CA 1
ATOM 786 C C . VAL A 1 98 ? -2.848 20.581 -32.408 1.00 96.56 98 VAL A C 1
ATOM 788 O O . VAL A 1 98 ? -3.806 20.945 -33.093 1.00 96.56 98 VAL A O 1
ATOM 791 N N . TYR A 1 99 ? -2.886 20.604 -31.073 1.00 96.62 99 TYR A N 1
ATOM 792 C CA . TYR A 1 99 ? -4.026 21.128 -30.319 1.00 96.62 99 TYR A CA 1
ATOM 793 C C . TYR A 1 99 ? -4.273 22.615 -30.609 1.00 96.62 99 TYR A C 1
ATOM 795 O O . TYR A 1 99 ? -5.376 23.010 -30.975 1.00 96.62 99 TYR A O 1
ATOM 803 N N . ALA A 1 100 ? -3.235 23.449 -30.495 1.00 96.69 100 ALA A N 1
ATOM 804 C CA . ALA A 1 100 ? -3.330 24.885 -30.743 1.00 96.69 100 ALA A CA 1
ATOM 805 C C . ALA A 1 100 ? -3.760 25.213 -32.181 1.00 96.69 100 ALA A C 1
ATOM 807 O O . ALA A 1 100 ? -4.492 26.174 -32.395 1.00 96.69 100 ALA A O 1
ATOM 808 N N . LYS A 1 101 ? -3.321 24.416 -33.165 1.00 95.81 101 LYS A N 1
ATOM 809 C CA . LYS A 1 101 ? -3.650 24.609 -34.584 1.00 95.81 101 LYS A CA 1
ATOM 810 C C . LYS A 1 101 ? -5.108 24.319 -34.904 1.00 95.81 101 LYS A C 1
ATOM 812 O O . LYS A 1 101 ? -5.668 24.950 -35.795 1.00 95.81 101 LYS A O 1
ATOM 817 N N . SER A 1 102 ? -5.685 23.341 -34.217 1.00 95.38 102 SER A N 1
ATOM 818 C CA . SER A 1 102 ? -7.075 22.929 -34.409 1.00 95.38 102 SER A CA 1
ATOM 819 C C . SER A 1 102 ? -8.055 23.732 -33.555 1.00 95.38 102 SER A C 1
ATOM 821 O O . SER A 1 102 ? -9.239 23.751 -33.874 1.00 95.38 102 SER A O 1
ATOM 823 N N . LEU A 1 103 ? -7.575 24.417 -32.509 1.00 95.88 103 LEU A N 1
ATOM 824 C CA . LEU A 1 103 ? -8.388 25.225 -31.602 1.00 95.88 103 LEU A CA 1
ATOM 825 C C . LEU A 1 103 ? -9.239 26.261 -32.369 1.00 95.88 103 LEU A C 1
ATOM 827 O O . LEU A 1 103 ? -8.678 27.194 -32.956 1.00 95.88 103 LEU A O 1
ATOM 831 N N . PRO A 1 104 ? -10.581 26.150 -32.347 1.00 94.25 104 PRO A N 1
ATOM 832 C CA . PRO A 1 104 ? -11.444 27.131 -32.983 1.00 94.25 104 PRO A CA 1
ATOM 833 C C . PRO A 1 104 ? -11.433 28.452 -32.213 1.00 94.25 104 PRO A C 1
ATOM 835 O O . PRO A 1 104 ? -11.196 28.501 -31.000 1.00 94.25 104 PRO A O 1
ATOM 838 N N . ASP A 1 105 ? -11.758 29.535 -32.917 1.00 92.38 105 ASP A N 1
ATOM 839 C CA . ASP A 1 105 ? -12.159 30.757 -32.231 1.00 92.38 105 ASP A CA 1
ATOM 840 C C . ASP A 1 105 ? -13.484 30.528 -31.507 1.00 92.38 105 ASP A C 1
ATOM 842 O O . ASP A 1 105 ? -14.422 29.998 -32.103 1.00 92.38 105 ASP A O 1
ATOM 846 N N . HIS A 1 106 ? -13.553 30.905 -30.236 1.00 95.31 106 HIS A N 1
ATOM 847 C CA . HIS A 1 106 ? -14.752 30.750 -29.422 1.00 95.31 106 HIS A CA 1
ATOM 848 C C . HIS A 1 106 ? -14.716 31.706 -28.228 1.00 95.31 106 HIS A C 1
ATOM 850 O O . HIS A 1 106 ? -13.644 32.051 -27.726 1.00 95.31 106 HIS A O 1
ATOM 856 N N . SER A 1 107 ? -15.902 32.086 -27.767 1.00 94.88 107 SER A N 1
ATOM 857 C CA . SER A 1 107 ? -16.095 32.709 -26.458 1.00 94.88 107 SER A CA 1
ATOM 858 C C . SER A 1 107 ? -16.196 31.646 -25.367 1.00 94.88 107 SER A C 1
ATOM 860 O O . SER A 1 107 ? -16.416 30.467 -25.642 1.00 94.88 107 SER A O 1
ATOM 862 N N . TYR A 1 108 ? -16.037 32.058 -24.116 1.00 94.00 108 TYR A N 1
ATOM 863 C CA . TYR A 1 108 ? -16.176 31.210 -22.947 1.00 94.00 108 TYR A CA 1
ATOM 864 C C . TYR A 1 108 ? -17.590 30.633 -22.880 1.00 94.00 108 TYR A C 1
ATOM 866 O O . TYR A 1 108 ? -18.574 31.350 -22.695 1.00 94.00 108 TYR A O 1
ATOM 874 N N . GLU A 1 109 ? -17.680 29.313 -23.003 1.00 94.44 109 GLU A N 1
ATOM 875 C CA . GLU A 1 109 ? -18.930 28.574 -22.887 1.00 94.44 109 GLU A CA 1
ATOM 876 C C . GLU A 1 109 ? -18.933 27.793 -21.563 1.00 94.44 109 GLU A C 1
ATOM 878 O O . GLU A 1 109 ? -18.201 26.806 -21.440 1.00 94.44 109 GLU A O 1
ATOM 883 N N . PRO A 1 110 ? -19.709 28.220 -20.552 1.00 90.00 110 PRO A N 1
ATOM 884 C CA . PRO A 1 110 ? -19.640 27.647 -19.212 1.00 90.00 110 PRO A CA 1
ATOM 885 C C . PRO A 1 110 ? -20.180 26.213 -19.149 1.00 90.00 110 PRO A C 1
ATOM 887 O O . PRO A 1 110 ? -21.295 25.935 -19.582 1.00 90.00 110 PRO A O 1
ATOM 890 N N . GLU A 1 111 ? -19.422 25.329 -18.501 1.00 86.00 111 GLU A N 1
ATOM 891 C CA . GLU A 1 111 ? -19.815 23.972 -18.112 1.00 86.00 111 GLU A CA 1
ATOM 892 C C . GLU A 1 111 ? -19.258 23.696 -16.708 1.00 86.00 111 GLU A C 1
ATOM 894 O O . GLU A 1 111 ? -18.067 23.455 -16.512 1.00 86.00 111 GLU A O 1
ATOM 899 N N . LYS A 1 112 ? -20.119 23.785 -15.687 1.00 84.62 112 LYS A N 1
ATOM 900 C CA . LYS A 1 112 ? -19.721 23.771 -14.265 1.00 84.62 112 LYS A CA 1
ATOM 901 C C . LYS A 1 112 ? -18.675 24.856 -13.953 1.00 84.62 112 LYS A C 1
ATOM 903 O O . LYS A 1 112 ? -19.027 26.025 -13.859 1.00 84.62 112 LYS A O 1
ATOM 908 N N . ASN A 1 113 ? -17.411 24.479 -13.767 1.00 85.38 113 ASN A N 1
ATOM 909 C CA . ASN A 1 113 ? -16.307 25.364 -13.391 1.00 85.38 113 ASN A CA 1
ATOM 910 C C . ASN A 1 113 ? -15.242 25.527 -14.496 1.00 85.38 113 ASN A C 1
ATOM 912 O O . ASN A 1 113 ? -14.131 25.980 -14.201 1.00 85.38 113 ASN A O 1
ATOM 916 N N . TYR A 1 114 ? -15.546 25.140 -15.740 1.00 90.31 114 TYR A N 1
ATOM 917 C CA . TYR A 1 114 ? -14.632 25.244 -16.881 1.00 90.31 114 TYR A CA 1
ATOM 918 C C . TYR A 1 114 ? -15.355 25.596 -18.195 1.00 90.31 114 TYR A C 1
ATOM 920 O O . TYR A 1 114 ? -16.581 25.544 -18.274 1.00 90.31 114 TYR A O 1
ATOM 928 N N . CYS A 1 115 ? -14.594 25.956 -19.233 1.00 93.62 115 CYS A N 1
ATOM 929 C CA . CYS A 1 115 ? -15.109 26.171 -20.588 1.00 93.62 115 CYS A CA 1
ATOM 930 C C . CYS A 1 115 ? -15.308 24.835 -21.317 1.00 93.62 115 CYS A C 1
ATOM 932 O O . CYS A 1 115 ? -14.328 24.115 -21.528 1.00 93.62 115 CYS A O 1
ATOM 934 N N . ARG A 1 116 ? -16.525 24.517 -21.781 1.00 93.94 116 ARG A N 1
ATOM 935 C CA . ARG A 1 116 ? -16.800 23.245 -22.484 1.00 93.94 116 ARG A CA 1
ATOM 936 C C . ARG A 1 116 ? -15.976 23.039 -23.748 1.00 93.94 116 ARG A C 1
ATOM 938 O O . ARG A 1 116 ? -15.676 21.897 -24.078 1.00 93.94 116 ARG A O 1
ATOM 945 N N . VAL A 1 117 ? -15.602 24.112 -24.445 1.00 95.12 117 VAL A N 1
ATOM 946 C CA . VAL A 1 117 ? -14.840 24.029 -25.698 1.00 95.12 117 VAL A CA 1
ATOM 947 C C . VAL A 1 117 ? -13.383 23.685 -25.398 1.00 95.12 117 VAL A C 1
ATOM 949 O O . VAL A 1 117 ? -12.910 22.624 -25.793 1.00 95.12 117 VAL A O 1
ATOM 952 N N . CYS A 1 118 ? -12.676 24.531 -24.644 1.00 93.50 118 CYS A N 1
ATOM 953 C CA . CYS A 1 118 ? -11.221 24.420 -24.497 1.00 93.50 118 CYS A CA 1
ATOM 954 C C . CYS A 1 118 ? -10.712 23.905 -23.148 1.00 93.50 118 CYS A C 1
ATOM 956 O O . CYS A 1 118 ? -9.505 23.713 -22.996 1.00 93.50 118 CYS A O 1
ATOM 958 N N . GLY A 1 119 ? -11.595 23.701 -22.169 1.00 90.38 119 GLY A N 1
ATOM 959 C CA . GLY A 1 119 ? -11.229 23.191 -20.847 1.00 90.38 119 GLY A CA 1
ATOM 960 C C . GLY A 1 119 ? -10.684 24.240 -19.873 1.00 90.38 119 GLY A C 1
ATOM 961 O O . GLY A 1 119 ? -10.298 23.879 -18.763 1.00 90.38 119 GLY A O 1
ATOM 962 N N . PHE A 1 120 ? -10.647 25.528 -20.242 1.00 92.38 120 PHE A N 1
ATOM 963 C CA . PHE A 1 120 ? -10.155 26.597 -19.362 1.00 92.38 120 PHE A CA 1
ATOM 964 C C . PHE A 1 120 ? -10.935 26.638 -18.043 1.00 92.38 120 PHE A C 1
ATOM 966 O O . PHE A 1 120 ? -12.153 26.818 -18.051 1.00 92.38 120 PHE A O 1
ATOM 973 N N . ARG A 1 121 ? -10.240 26.503 -16.909 1.00 88.75 121 ARG A N 1
ATOM 974 C CA . ARG A 1 121 ? -10.844 26.458 -15.569 1.00 88.75 121 ARG A CA 1
ATOM 975 C C . ARG A 1 121 ? -11.017 27.863 -14.997 1.00 88.75 121 ARG A C 1
ATOM 977 O O . ARG A 1 121 ? -10.199 28.320 -14.205 1.00 88.75 121 ARG A O 1
ATOM 984 N N . GLY A 1 122 ? -12.088 28.536 -15.410 1.00 82.19 122 GLY A N 1
ATOM 985 C CA . GLY A 1 122 ? -12.429 29.882 -14.941 1.00 82.19 122 GLY A CA 1
ATOM 986 C C . GLY A 1 122 ? -13.016 29.932 -13.522 1.00 82.19 122 GLY A C 1
ATOM 987 O O . GLY A 1 122 ? -12.951 30.970 -12.871 1.00 82.19 122 GLY A O 1
ATOM 988 N N . GLY A 1 123 ? -13.573 28.819 -13.031 1.00 82.75 123 GLY A N 1
ATOM 989 C CA . GLY A 1 123 ? -14.406 28.805 -11.826 1.00 82.75 123 GLY A CA 1
ATOM 990 C C . GLY A 1 123 ? -15.895 28.998 -12.136 1.00 82.75 123 GLY A C 1
ATOM 991 O O . GLY A 1 123 ? -16.298 29.163 -13.288 1.00 82.75 123 GLY A O 1
ATOM 992 N N . GLU A 1 124 ? -16.733 28.910 -11.104 1.00 81.50 124 GLU A N 1
ATOM 993 C CA . GLU A 1 124 ? -18.181 29.108 -11.237 1.00 81.50 124 GLU A CA 1
ATOM 994 C C . GLU A 1 124 ? -18.490 30.584 -11.537 1.00 81.50 124 GLU A C 1
ATOM 996 O O . GLU A 1 124 ? -18.011 31.476 -10.839 1.00 81.50 124 GLU A O 1
ATOM 1001 N N . GLY A 1 125 ? -19.273 30.841 -12.590 1.00 82.50 125 GLY A N 1
ATOM 1002 C CA . GLY A 1 125 ? -19.643 32.198 -13.015 1.00 82.50 125 GLY A CA 1
ATOM 1003 C C . GLY A 1 125 ? -18.595 32.943 -13.852 1.00 82.50 125 GLY A C 1
ATOM 1004 O O . GLY A 1 125 ? -18.758 34.140 -14.072 1.00 82.50 125 GLY A O 1
ATOM 1005 N N . ALA A 1 126 ? -17.541 32.266 -14.314 1.00 88.00 126 ALA A N 1
ATOM 1006 C CA . ALA A 1 126 ? -16.526 32.870 -15.176 1.00 88.00 126 ALA A CA 1
ATOM 1007 C C . ALA A 1 126 ? -17.036 33.201 -16.592 1.00 88.00 126 ALA A C 1
ATOM 1009 O O . ALA A 1 126 ? -17.988 32.597 -17.089 1.00 88.00 126 ALA A O 1
ATOM 1010 N N . ASP A 1 127 ? -16.347 34.139 -17.240 1.00 89.88 127 ASP A N 1
ATOM 1011 C CA . ASP A 1 127 ? -16.557 34.606 -18.613 1.00 89.88 127 ASP A CA 1
ATOM 1012 C C . ASP A 1 127 ? -15.217 34.852 -19.348 1.00 89.88 127 ASP A C 1
ATOM 1014 O O . ASP A 1 127 ? -14.134 34.614 -18.804 1.00 89.88 127 ASP A O 1
ATOM 1018 N N . ASP A 1 128 ? -15.281 35.367 -20.583 1.00 90.69 128 ASP A N 1
ATOM 1019 C CA . ASP A 1 128 ? -14.118 35.671 -21.439 1.00 90.69 128 ASP A CA 1
ATOM 1020 C C . ASP A 1 128 ? -13.060 36.574 -20.776 1.00 90.69 128 ASP A C 1
ATOM 1022 O O . ASP A 1 128 ? -11.865 36.488 -21.091 1.00 90.69 128 ASP A O 1
ATOM 1026 N N . ASN A 1 129 ? -13.486 37.450 -19.863 1.00 91.00 129 ASN A N 1
ATOM 1027 C CA . ASN A 1 129 ? -12.650 38.477 -19.244 1.00 91.00 129 ASN A CA 1
ATOM 1028 C C . ASN A 1 129 ? -12.213 38.116 -17.823 1.00 91.00 129 ASN A C 1
ATOM 1030 O O . ASN A 1 129 ? -11.368 38.804 -17.249 1.00 91.00 129 ASN A O 1
ATOM 1034 N N . THR A 1 130 ? -12.753 37.036 -17.262 1.00 89.38 130 THR A N 1
ATOM 1035 C CA . THR A 1 130 ? -12.421 36.563 -15.921 1.00 89.38 130 THR A CA 1
ATOM 1036 C C . THR A 1 130 ? -10.945 36.186 -15.854 1.00 89.38 130 THR A C 1
ATOM 1038 O O . THR A 1 130 ? -10.486 35.290 -16.561 1.00 89.38 130 THR A O 1
ATOM 1041 N N . ILE A 1 131 ? -10.191 36.883 -15.002 1.00 91.31 131 ILE A N 1
ATOM 1042 C CA . ILE A 1 131 ? -8.762 36.636 -14.792 1.00 91.31 131 ILE A CA 1
ATOM 1043 C C . ILE A 1 131 ? -8.607 35.567 -13.716 1.00 91.31 131 ILE A C 1
ATOM 1045 O O . ILE A 1 131 ? -9.048 35.756 -12.583 1.00 91.31 131 ILE A O 1
ATOM 1049 N N . VAL A 1 132 ? -7.920 34.479 -14.055 1.00 88.00 132 VAL A N 1
ATOM 1050 C CA . VAL A 1 132 ? -7.521 33.445 -13.094 1.00 88.00 132 VAL A CA 1
ATOM 1051 C C . VAL A 1 132 ? -6.007 33.411 -12.948 1.00 88.00 132 VAL A C 1
ATOM 1053 O O . VAL A 1 132 ? -5.267 33.781 -13.862 1.00 88.00 132 VAL A O 1
ATOM 1056 N N . THR A 1 133 ? -5.545 32.972 -11.781 1.00 89.56 133 THR A N 1
ATOM 1057 C CA . THR A 1 133 ? -4.126 32.758 -11.493 1.00 89.56 133 THR A CA 1
ATOM 1058 C C . THR A 1 133 ? -3.802 31.278 -11.642 1.00 89.56 133 THR A C 1
ATOM 1060 O O . THR A 1 133 ? -4.363 30.445 -10.937 1.00 89.56 133 THR A O 1
ATOM 1063 N N . ILE A 1 134 ? -2.892 30.966 -12.558 1.00 87.75 134 ILE A N 1
ATOM 1064 C CA . ILE A 1 134 ? -2.506 29.607 -12.932 1.00 87.75 134 ILE A CA 1
ATOM 1065 C C . ILE A 1 134 ? -1.105 29.322 -12.399 1.00 87.75 134 ILE A C 1
ATOM 1067 O O . ILE A 1 134 ? -0.171 30.078 -12.676 1.00 87.75 134 ILE A O 1
ATOM 1071 N N . ASP A 1 135 ? -0.952 28.222 -11.666 1.00 87.25 135 ASP A N 1
ATOM 1072 C CA . ASP A 1 135 ? 0.357 27.744 -11.228 1.00 87.25 135 ASP A CA 1
ATOM 1073 C C . ASP A 1 135 ? 1.064 27.004 -12.372 1.00 87.25 135 ASP A C 1
ATOM 1075 O O . ASP A 1 135 ? 0.793 25.842 -12.676 1.00 87.25 135 ASP A O 1
ATOM 1079 N N . LEU A 1 136 ? 2.000 27.691 -13.026 1.00 89.81 136 LEU A N 1
ATOM 1080 C CA . LEU A 1 136 ? 2.768 27.131 -14.138 1.00 89.81 136 LEU A CA 1
ATOM 1081 C C . LEU A 1 136 ? 3.723 26.004 -13.708 1.00 89.81 136 LEU A C 1
ATOM 1083 O O . LEU A 1 136 ? 4.204 25.247 -14.552 1.00 89.81 136 LEU A O 1
ATOM 1087 N N . ASN A 1 137 ? 4.018 25.866 -12.415 1.00 89.69 137 ASN A N 1
ATOM 1088 C CA . ASN A 1 137 ? 4.941 24.845 -11.926 1.00 89.69 137 ASN A CA 1
ATOM 1089 C C . ASN A 1 137 ? 4.313 23.451 -11.921 1.00 89.69 137 ASN A C 1
ATOM 1091 O O . ASN A 1 137 ? 5.033 22.471 -12.126 1.00 89.69 137 ASN A O 1
ATOM 1095 N N . GLU A 1 138 ? 2.988 23.358 -11.776 1.00 85.12 138 GLU A N 1
ATOM 1096 C CA . GLU A 1 138 ? 2.247 22.114 -12.000 1.00 85.12 138 GLU A CA 1
ATOM 1097 C C . GLU A 1 138 ? 2.470 21.626 -13.438 1.00 85.12 138 GLU A C 1
ATOM 1099 O O . GLU A 1 138 ? 2.873 20.487 -13.677 1.00 85.12 138 GLU A O 1
ATOM 1104 N N . TYR A 1 139 ? 2.333 22.527 -14.408 1.00 89.12 139 TYR A N 1
ATOM 1105 C CA . TYR A 1 139 ? 2.576 22.233 -15.817 1.00 89.12 139 TYR A CA 1
ATOM 1106 C C . TYR A 1 139 ? 4.039 21.918 -16.124 1.00 89.12 139 TYR A C 1
ATOM 1108 O O . TYR A 1 139 ? 4.316 20.987 -16.884 1.00 89.12 139 TYR A O 1
ATOM 1116 N N . SER A 1 140 ? 4.982 22.616 -15.491 1.00 89.69 140 SER A N 1
ATOM 1117 C CA . SER A 1 140 ? 6.404 22.288 -15.597 1.00 89.69 140 SER A CA 1
ATOM 1118 C C . SER A 1 140 ? 6.700 20.879 -15.070 1.00 89.69 140 SER A C 1
ATOM 1120 O O . SER A 1 140 ? 7.388 20.093 -15.727 1.00 89.69 140 SER A O 1
ATOM 1122 N N . TYR A 1 141 ? 6.120 20.498 -13.926 1.00 88.38 141 TYR A N 1
ATOM 1123 C CA . TYR A 1 141 ? 6.252 19.144 -13.389 1.00 88.38 141 TYR A CA 1
ATOM 1124 C C . TYR A 1 141 ? 5.755 18.102 -14.394 1.00 88.38 141 TYR A C 1
ATOM 1126 O O . TYR A 1 141 ? 6.481 17.152 -14.704 1.00 88.38 141 TYR A O 1
ATOM 1134 N N . MET A 1 142 ? 4.567 18.313 -14.965 1.00 85.56 142 MET A N 1
ATOM 1135 C CA . MET A 1 142 ? 3.990 17.400 -15.952 1.00 85.56 142 MET A CA 1
ATOM 1136 C C . MET A 1 142 ? 4.863 17.294 -17.210 1.00 85.56 142 MET A C 1
ATOM 1138 O O . MET A 1 142 ? 5.166 16.187 -17.657 1.00 85.56 142 MET A O 1
ATOM 1142 N N . ARG A 1 143 ? 5.386 18.422 -17.707 1.00 87.75 143 ARG A N 1
ATOM 1143 C CA . ARG A 1 143 ? 6.306 18.486 -18.857 1.00 87.75 143 ARG A CA 1
ATOM 1144 C C . ARG A 1 143 ? 7.581 17.651 -18.658 1.00 87.75 143 ARG A C 1
ATOM 1146 O O . ARG A 1 143 ? 8.058 17.024 -19.603 1.00 87.75 143 ARG A O 1
ATOM 1153 N N . PHE A 1 144 ? 8.134 17.598 -17.441 1.00 88.25 144 PHE A N 1
ATOM 1154 C CA . PHE A 1 144 ? 9.388 16.882 -17.153 1.00 88.25 144 PHE A CA 1
ATOM 1155 C C . PHE A 1 144 ? 9.222 15.451 -16.620 1.00 88.25 144 PHE A C 1
ATOM 1157 O O . PHE A 1 144 ? 10.115 14.611 -16.797 1.00 88.25 144 PHE A O 1
ATOM 1164 N N . PHE A 1 145 ? 8.131 15.140 -15.929 1.00 85.12 145 PHE A N 1
ATOM 1165 C CA . PHE A 1 145 ? 7.971 13.849 -15.248 1.00 85.12 145 PHE A CA 1
ATOM 1166 C C . PHE A 1 145 ? 6.851 12.978 -15.832 1.00 85.12 145 PHE A C 1
ATOM 1168 O O . PHE A 1 145 ? 6.838 11.765 -15.578 1.00 85.12 145 PHE A O 1
ATOM 1175 N N . GLY A 1 146 ? 5.989 13.547 -16.681 1.00 77.00 146 GLY A N 1
ATOM 1176 C CA . GLY A 1 146 ? 4.796 12.885 -17.206 1.00 77.00 146 GLY A CA 1
ATOM 1177 C C . GLY A 1 146 ? 3.791 12.542 -16.100 1.00 77.00 146 GLY A C 1
ATOM 1178 O O . GLY A 1 146 ? 3.979 12.895 -14.937 1.00 77.00 146 GLY A O 1
ATOM 1179 N N . GLY A 1 147 ? 2.731 11.812 -16.450 1.00 69.19 147 GLY A N 1
ATOM 1180 C CA . GLY A 1 147 ? 1.697 11.384 -15.503 1.00 69.19 147 GLY A CA 1
ATOM 1181 C C . GLY A 1 147 ? 0.318 11.307 -16.151 1.00 69.19 147 GLY A C 1
ATOM 1182 O O . GLY A 1 147 ? 0.212 11.129 -17.363 1.00 69.19 147 GLY A O 1
ATOM 1183 N N . THR A 1 148 ? -0.731 11.482 -15.347 1.00 62.03 148 THR A N 1
ATOM 1184 C CA . THR A 1 148 ? -2.129 11.626 -15.787 1.00 62.03 148 THR A CA 1
ATOM 1185 C C . THR A 1 148 ? -2.341 13.009 -16.414 1.00 62.03 148 THR A C 1
ATOM 1187 O O . THR A 1 148 ? -3.108 13.826 -15.913 1.00 62.03 148 THR A O 1
ATOM 1190 N N . GLN A 1 149 ? -1.585 13.320 -17.461 1.00 68.81 149 GLN A N 1
ATOM 1191 C CA . GLN A 1 149 ? -1.588 14.633 -18.085 1.00 68.81 149 GLN A CA 1
ATOM 1192 C C . GLN A 1 149 ? -2.678 14.733 -19.148 1.00 68.81 149 GLN A C 1
ATOM 1194 O O . GLN A 1 149 ? -2.651 13.987 -20.127 1.00 68.81 149 GLN A O 1
ATOM 1199 N N . ASP A 1 150 ? -3.565 15.717 -19.002 1.00 79.62 150 ASP A N 1
ATOM 1200 C CA . ASP A 1 150 ? -4.375 16.183 -20.122 1.00 79.62 150 ASP A CA 1
ATOM 1201 C C . ASP A 1 150 ? -3.498 17.051 -21.037 1.00 79.62 150 ASP A C 1
ATOM 1203 O O . ASP A 1 150 ? -3.236 18.220 -20.754 1.00 79.62 150 ASP A O 1
ATOM 1207 N N . LEU A 1 151 ? -3.006 16.469 -22.135 1.00 85.94 151 LEU A N 1
ATOM 1208 C CA . LEU A 1 151 ? -2.258 17.205 -23.165 1.00 85.94 151 LEU A CA 1
ATOM 1209 C C . LEU A 1 151 ? -3.137 18.225 -23.918 1.00 85.94 151 LEU A C 1
ATOM 1211 O O . LEU A 1 151 ? -2.614 18.993 -24.721 1.00 85.94 151 LEU A O 1
ATOM 1215 N N . GLY A 1 152 ? -4.451 18.231 -23.671 1.00 85.88 152 GLY A N 1
ATOM 1216 C CA . GLY A 1 152 ? -5.411 19.201 -24.184 1.00 85.88 152 GLY A CA 1
ATOM 1217 C C . GLY A 1 152 ? -5.841 20.267 -23.169 1.00 85.88 152 GLY A C 1
ATOM 1218 O O . GLY A 1 152 ? -6.868 20.909 -23.395 1.00 85.88 152 GLY A O 1
ATOM 1219 N N . ASP A 1 153 ? -5.125 20.467 -22.056 1.00 90.19 153 ASP A N 1
ATOM 1220 C CA . ASP A 1 153 ? -5.327 21.639 -21.192 1.00 90.19 153 ASP A CA 1
ATOM 1221 C C . ASP A 1 153 ? -4.771 22.896 -21.888 1.00 90.19 153 ASP A C 1
ATOM 1223 O O . ASP A 1 153 ? -3.579 22.995 -22.185 1.00 90.19 153 ASP A O 1
ATOM 1227 N N . ILE A 1 154 ? -5.635 23.879 -22.158 1.00 93.50 154 ILE A N 1
ATOM 1228 C CA . ILE A 1 154 ? -5.269 25.090 -22.905 1.00 93.50 154 ILE A CA 1
ATOM 1229 C C . ILE A 1 154 ? -4.169 25.925 -22.223 1.00 93.50 154 ILE A C 1
ATOM 1231 O O . ILE A 1 154 ? -3.354 26.543 -22.913 1.00 93.50 154 ILE A O 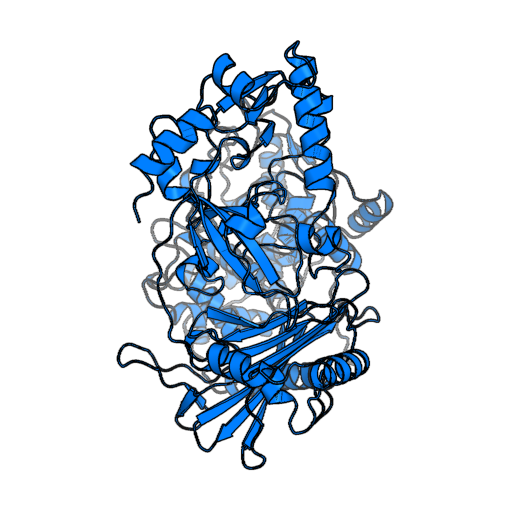1
ATOM 1235 N N . ALA A 1 155 ? -4.099 25.933 -20.891 1.00 92.25 155 ALA A N 1
ATOM 1236 C CA . ALA A 1 155 ? -3.071 26.671 -20.168 1.00 92.25 155 ALA A CA 1
ATOM 1237 C C . ALA A 1 155 ? -1.734 25.938 -20.153 1.00 92.25 155 ALA A C 1
ATOM 1239 O O . ALA A 1 155 ? -0.690 26.578 -20.328 1.00 92.25 155 ALA A O 1
ATOM 1240 N N . TYR A 1 156 ? -1.770 24.606 -20.068 1.00 93.00 156 TYR A N 1
ATOM 1241 C CA . TYR A 1 156 ? -0.593 23.784 -20.328 1.00 93.00 156 TYR A CA 1
ATOM 1242 C C . TYR A 1 156 ? -0.048 24.033 -21.742 1.00 93.00 156 TYR A C 1
ATOM 1244 O O . TYR A 1 156 ? 1.144 24.286 -21.904 1.00 93.00 156 TYR A O 1
ATOM 1252 N N . VAL A 1 157 ? -0.919 24.024 -22.757 1.00 95.50 157 VAL A N 1
ATOM 1253 C CA . VAL A 1 157 ? -0.538 24.224 -24.165 1.00 95.50 157 VAL A CA 1
ATOM 1254 C C . VAL A 1 157 ? 0.144 25.573 -24.378 1.00 95.50 157 VAL A C 1
ATOM 1256 O O . VAL A 1 157 ? 1.207 25.627 -24.999 1.00 95.50 157 VAL A O 1
ATOM 1259 N N . LEU A 1 158 ? -0.418 26.665 -23.842 1.00 95.69 158 LEU A N 1
ATOM 1260 C CA . LEU A 1 158 ? 0.222 27.978 -23.935 1.00 95.69 158 LEU A CA 1
ATOM 1261 C C . LEU A 1 158 ? 1.613 27.966 -23.286 1.00 95.69 158 LEU A C 1
ATOM 1263 O O . LEU A 1 158 ? 2.568 28.480 -23.872 1.00 95.69 158 LEU A O 1
ATOM 1267 N N . HIS A 1 159 ? 1.724 27.403 -22.080 1.00 94.75 159 HIS A N 1
ATOM 1268 C CA . HIS A 1 159 ? 2.988 27.332 -21.355 1.00 94.75 159 HIS A CA 1
ATOM 1269 C C . HIS A 1 159 ? 4.042 26.527 -22.128 1.00 94.75 159 HIS A C 1
ATOM 1271 O O . HIS A 1 159 ? 5.147 27.017 -22.356 1.00 94.75 159 HIS A O 1
ATOM 1277 N N . ASP A 1 160 ? 3.689 25.332 -22.598 1.00 95.25 160 ASP A N 1
ATOM 1278 C CA . ASP A 1 160 ? 4.599 24.431 -23.304 1.00 95.25 160 ASP A CA 1
ATOM 1279 C C . ASP A 1 160 ? 5.120 25.044 -24.614 1.00 95.25 160 ASP A C 1
ATOM 1281 O O . ASP A 1 160 ? 6.321 24.999 -24.884 1.00 95.25 160 ASP A O 1
ATOM 1285 N N . LEU A 1 161 ? 4.255 25.707 -25.394 1.00 96.50 161 LEU A N 1
ATOM 1286 C CA . LEU A 1 161 ? 4.663 26.391 -26.627 1.00 96.50 161 LEU A CA 1
ATOM 1287 C C . LEU A 1 161 ? 5.550 27.617 -26.353 1.00 96.50 161 LEU A C 1
ATOM 1289 O O . LEU A 1 161 ? 6.544 27.816 -27.057 1.00 96.50 161 LEU A O 1
ATOM 1293 N N . LYS A 1 162 ? 5.243 28.413 -25.314 1.00 95.00 162 LYS A N 1
ATOM 1294 C CA . LYS A 1 162 ? 6.088 29.548 -24.888 1.00 95.00 162 LYS A CA 1
ATOM 1295 C C . LYS A 1 162 ? 7.486 29.088 -24.498 1.00 95.00 162 LYS A C 1
ATOM 1297 O O . LYS A 1 162 ? 8.465 29.726 -24.881 1.00 95.00 162 LYS A O 1
ATOM 1302 N N . GLU A 1 163 ? 7.592 27.991 -23.754 1.00 93.56 163 GLU A N 1
ATOM 1303 C CA . GLU A 1 163 ? 8.894 27.461 -23.361 1.00 93.56 163 GLU A CA 1
ATOM 1304 C C . GLU A 1 163 ? 9.624 26.786 -24.525 1.00 93.56 163 GLU A C 1
ATOM 1306 O O . GLU A 1 163 ? 10.841 26.921 -24.624 1.00 93.56 163 GLU A O 1
ATOM 1311 N N . PHE A 1 164 ? 8.918 26.108 -25.435 1.00 94.56 164 PHE A N 1
ATOM 1312 C CA . PHE A 1 164 ? 9.531 25.507 -26.621 1.00 94.56 164 PHE A CA 1
ATOM 1313 C C . PHE A 1 164 ? 10.188 26.551 -27.534 1.00 94.56 164 PHE A C 1
ATOM 1315 O O . PHE A 1 164 ? 11.302 26.332 -28.004 1.00 94.56 164 PHE A O 1
ATOM 1322 N N . LEU A 1 165 ? 9.551 27.710 -27.740 1.00 94.69 165 LEU A N 1
ATOM 1323 C CA . LEU A 1 165 ? 10.098 28.795 -28.569 1.00 94.69 165 LEU A CA 1
ATOM 1324 C C . LEU A 1 165 ? 11.433 29.362 -28.061 1.00 94.69 165 LEU A C 1
ATOM 1326 O O . LEU A 1 165 ? 12.181 29.955 -28.837 1.00 94.69 165 LEU A O 1
ATOM 1330 N N . LYS A 1 166 ? 11.748 29.181 -26.775 1.00 92.69 166 LYS A N 1
ATOM 1331 C CA . LYS A 1 166 ? 13.021 29.618 -26.179 1.00 92.69 166 LYS A CA 1
ATOM 1332 C C . LYS A 1 166 ? 14.160 28.627 -26.425 1.00 92.69 166 LYS A C 1
ATOM 1334 O O . LYS A 1 166 ? 15.319 28.964 -26.185 1.00 92.69 166 LYS A O 1
ATOM 1339 N N . LEU A 1 167 ? 13.847 27.402 -26.846 1.00 91.88 167 LEU A N 1
ATOM 1340 C CA . LEU A 1 167 ? 14.829 26.338 -26.998 1.00 91.88 167 LEU A CA 1
ATOM 1341 C C . LEU A 1 167 ? 15.620 26.484 -28.307 1.00 91.88 167 LEU A C 1
ATOM 1343 O O . LEU A 1 167 ? 15.072 26.903 -29.330 1.00 91.88 167 LEU A O 1
ATOM 1347 N N . PRO A 1 168 ? 16.913 26.111 -28.319 1.00 91.50 168 PRO A N 1
ATOM 1348 C CA . PRO A 1 168 ? 17.683 26.073 -29.553 1.00 91.50 168 PRO A CA 1
ATOM 1349 C C . PRO A 1 168 ? 17.125 25.020 -30.517 1.00 91.50 168 PRO A C 1
ATOM 1351 O O . PRO A 1 168 ? 16.571 23.999 -30.118 1.00 91.50 168 PRO A O 1
ATOM 1354 N N . LYS A 1 169 ? 17.313 25.238 -31.820 1.00 91.50 169 LYS A N 1
ATOM 1355 C CA . LYS A 1 169 ? 16.956 24.226 -32.822 1.00 91.50 169 LYS A CA 1
ATOM 1356 C C . LYS A 1 169 ? 17.828 22.981 -32.648 1.00 91.50 169 LYS A C 1
ATOM 1358 O O . LYS A 1 169 ? 19.042 23.084 -32.478 1.00 91.50 169 LYS A O 1
ATOM 1363 N N . VAL A 1 170 ? 17.200 21.815 -32.744 1.00 93.56 170 VAL A N 1
ATOM 1364 C CA . VAL A 1 170 ? 17.834 20.493 -32.633 1.00 93.56 170 VAL A CA 1
ATOM 1365 C C . VAL A 1 170 ? 17.601 19.686 -33.906 1.00 93.56 170 VAL A C 1
ATOM 1367 O O . VAL A 1 170 ? 16.784 20.072 -34.734 1.00 93.56 170 VAL A O 1
ATOM 1370 N N . ASN A 1 171 ? 18.317 18.570 -34.059 1.00 90.94 171 ASN A N 1
ATOM 1371 C CA . ASN A 1 171 ? 18.099 17.583 -35.119 1.00 90.94 171 ASN A CA 1
ATOM 1372 C C . ASN A 1 171 ? 17.917 16.194 -34.495 1.00 90.94 171 ASN A C 1
ATOM 1374 O O . ASN A 1 171 ? 18.596 15.865 -33.521 1.00 90.94 171 ASN A O 1
ATOM 1378 N N . PHE A 1 172 ? 17.040 15.374 -35.074 1.00 90.50 172 PHE A N 1
ATOM 1379 C CA . PHE A 1 172 ? 16.915 13.961 -34.714 1.00 90.50 172 PHE A CA 1
ATOM 1380 C C . PHE A 1 172 ? 17.999 13.121 -35.405 1.00 90.50 172 PHE A C 1
ATOM 1382 O O . PHE A 1 172 ? 18.639 13.557 -36.363 1.00 90.50 172 PHE A O 1
ATOM 1389 N N . ASN A 1 173 ? 18.215 11.905 -34.917 1.00 82.88 173 ASN A N 1
ATOM 1390 C CA . ASN A 1 173 ? 19.179 10.955 -35.459 1.00 82.88 173 ASN A CA 1
ATOM 1391 C C . ASN A 1 173 ? 18.517 9.599 -35.782 1.00 82.88 173 ASN A C 1
ATOM 1393 O O . ASN A 1 173 ? 17.338 9.370 -35.513 1.00 82.88 173 ASN A O 1
ATOM 1397 N N . GLU A 1 174 ? 19.282 8.667 -36.352 1.00 79.12 174 GLU A N 1
ATOM 1398 C CA . GLU A 1 174 ? 18.777 7.344 -36.756 1.00 79.12 174 GLU A CA 1
ATOM 1399 C C . GLU A 1 174 ? 18.168 6.534 -35.597 1.00 79.12 174 GLU A C 1
ATOM 1401 O O . GLU A 1 174 ? 17.231 5.761 -35.801 1.00 79.12 174 GLU A O 1
ATOM 1406 N N . LYS A 1 175 ? 18.660 6.719 -34.365 1.00 81.44 175 LYS A N 1
ATOM 1407 C CA . LYS A 1 175 ? 18.129 6.044 -33.175 1.00 81.44 175 LYS A CA 1
ATOM 1408 C C . LYS A 1 175 ? 16.725 6.536 -32.827 1.00 81.44 175 LYS A C 1
ATOM 1410 O O . LYS A 1 175 ? 15.923 5.733 -32.362 1.00 81.44 175 LYS A O 1
ATOM 1415 N N . ASP A 1 176 ? 16.406 7.804 -33.072 1.00 88.62 176 ASP A N 1
ATOM 1416 C CA . ASP A 1 176 ? 15.058 8.346 -32.851 1.00 88.62 176 ASP A CA 1
ATOM 1417 C C . ASP A 1 176 ? 14.043 7.689 -33.797 1.00 88.62 176 ASP A C 1
ATOM 1419 O O . ASP A 1 176 ? 12.993 7.207 -33.369 1.00 88.62 176 ASP A O 1
ATOM 1423 N N . ILE A 1 177 ? 14.416 7.567 -35.075 1.00 88.44 177 ILE A N 1
ATOM 1424 C CA . ILE A 1 177 ? 13.638 6.856 -36.099 1.00 88.44 177 ILE A CA 1
ATOM 1425 C C . ILE A 1 177 ? 13.461 5.380 -35.733 1.00 88.44 177 ILE A C 1
ATOM 1427 O O . ILE A 1 177 ? 12.361 4.839 -35.846 1.00 88.44 177 ILE A O 1
ATOM 1431 N N . PHE A 1 178 ? 14.529 4.726 -35.270 1.00 84.19 178 PHE A N 1
ATOM 1432 C CA . PHE A 1 178 ? 14.475 3.341 -34.809 1.00 84.19 178 PHE A CA 1
ATOM 1433 C C . PHE A 1 178 ? 13.481 3.162 -33.655 1.00 84.19 178 PHE A C 1
ATOM 1435 O O . PHE A 1 178 ? 12.652 2.254 -33.701 1.00 84.19 178 PHE A O 1
ATOM 1442 N N . ILE A 1 179 ? 13.543 4.026 -32.634 1.00 89.56 179 ILE A N 1
ATOM 1443 C CA . ILE A 1 179 ? 12.653 3.959 -31.466 1.00 89.56 179 ILE A CA 1
ATOM 1444 C C . ILE A 1 179 ? 11.197 4.067 -31.911 1.00 89.56 179 ILE A C 1
ATOM 1446 O O . ILE A 1 179 ? 10.370 3.248 -31.506 1.00 89.56 179 ILE A O 1
ATOM 1450 N N . LEU A 1 180 ? 10.890 5.042 -32.767 1.00 93.69 180 LEU A N 1
ATOM 1451 C CA . LEU A 1 180 ? 9.525 5.283 -33.210 1.00 93.69 180 LEU A CA 1
ATOM 1452 C C . LEU A 1 180 ? 8.990 4.139 -34.088 1.00 93.69 180 LEU A C 1
ATOM 1454 O O . LEU A 1 180 ? 7.906 3.623 -33.816 1.00 93.69 180 LEU A O 1
ATOM 1458 N N . ASN A 1 181 ? 9.780 3.648 -35.052 1.00 89.00 181 ASN A N 1
ATOM 1459 C CA . ASN A 1 181 ? 9.426 2.454 -35.831 1.00 89.00 181 ASN A CA 1
ATOM 1460 C C . ASN A 1 181 ? 9.231 1.223 -34.938 1.00 89.00 181 ASN A C 1
ATOM 1462 O O . ASN A 1 181 ? 8.339 0.416 -35.196 1.00 89.00 181 ASN A O 1
ATOM 1466 N N . ARG A 1 182 ? 10.018 1.072 -33.863 1.00 87.44 182 ARG A N 1
ATOM 1467 C CA . ARG A 1 182 ? 9.834 -0.042 -32.930 1.00 87.44 182 ARG A CA 1
ATOM 1468 C C . ARG A 1 182 ? 8.536 0.085 -32.139 1.00 87.44 182 ARG A C 1
ATOM 1470 O O . ARG A 1 182 ? 7.845 -0.915 -31.996 1.00 87.44 182 ARG A O 1
ATOM 1477 N N . ILE A 1 183 ? 8.178 1.277 -31.659 1.00 93.62 183 ILE A N 1
ATOM 1478 C CA . ILE A 1 183 ? 6.888 1.519 -30.986 1.00 93.62 183 ILE A CA 1
ATOM 1479 C C . ILE A 1 183 ? 5.730 1.121 -31.905 1.00 93.62 183 ILE A C 1
ATOM 1481 O O . ILE A 1 183 ? 4.841 0.378 -31.486 1.00 93.62 183 ILE A O 1
ATOM 1485 N N . PHE A 1 184 ? 5.780 1.551 -33.165 1.00 94.00 184 PHE A N 1
ATOM 1486 C CA . PHE A 1 184 ? 4.802 1.169 -34.177 1.00 94.00 184 PHE A CA 1
ATOM 1487 C C . PHE A 1 184 ? 4.780 -0.358 -34.381 1.00 94.00 184 PHE A C 1
ATOM 1489 O O . PHE A 1 184 ? 3.709 -0.964 -34.343 1.00 94.00 184 PHE A O 1
ATOM 1496 N N . GLY A 1 185 ? 5.960 -0.991 -34.445 1.00 88.00 185 GLY A N 1
ATOM 1497 C CA . GLY A 1 185 ? 6.171 -2.450 -34.502 1.00 88.00 185 GLY A CA 1
ATOM 1498 C C . GLY A 1 185 ? 5.460 -3.223 -33.407 1.00 88.00 185 GLY A C 1
ATOM 1499 O O . GLY A 1 185 ? 4.936 -4.312 -33.626 1.00 88.00 185 GLY A O 1
ATOM 1500 N N . LEU A 1 186 ? 5.438 -2.659 -32.207 1.00 89.75 186 LEU A N 1
ATOM 1501 C CA . LEU A 1 186 ? 4.806 -3.283 -31.055 1.00 89.75 186 LEU A CA 1
ATOM 1502 C C . LEU A 1 186 ? 3.301 -3.082 -31.027 1.00 89.75 186 LEU A C 1
ATOM 1504 O O . LEU A 1 186 ? 2.602 -3.955 -30.517 1.00 89.75 186 LEU A O 1
ATOM 1508 N N . ALA A 1 187 ? 2.793 -1.997 -31.609 1.00 92.31 187 ALA A N 1
ATOM 1509 C CA . ALA A 1 187 ? 1.360 -1.752 -31.702 1.00 92.31 187 ALA A CA 1
ATOM 1510 C C . ALA A 1 187 ? 0.640 -2.836 -32.525 1.00 92.31 187 ALA A C 1
ATOM 1512 O O . ALA A 1 187 ? -0.455 -3.245 -32.146 1.00 92.31 187 ALA A O 1
ATOM 1513 N N . THR A 1 188 ? 1.274 -3.382 -33.572 1.00 86.69 188 THR A N 1
ATOM 1514 C CA . THR A 1 188 ? 0.699 -4.469 -34.397 1.00 86.69 188 THR A CA 1
ATOM 1515 C C . THR A 1 188 ? 0.603 -5.808 -33.662 1.00 86.69 188 THR A C 1
ATOM 1517 O O . THR A 1 188 ? -0.185 -6.672 -34.036 1.00 86.69 188 THR A O 1
ATOM 1520 N N . ARG A 1 189 ? 1.374 -5.982 -32.580 1.00 86.00 189 ARG A N 1
ATOM 1521 C CA . ARG A 1 189 ? 1.372 -7.192 -31.739 1.00 86.00 189 ARG A CA 1
ATOM 1522 C C . ARG A 1 189 ? 0.288 -7.160 -30.660 1.00 86.00 189 ARG A C 1
ATOM 1524 O O . ARG A 1 189 ? 0.117 -8.133 -29.922 1.00 86.00 189 ARG A O 1
ATOM 1531 N N . ILE A 1 190 ? -0.416 -6.040 -30.510 1.00 88.44 190 ILE A N 1
ATOM 1532 C CA . ILE A 1 190 ? -1.428 -5.878 -29.472 1.00 88.44 190 ILE A CA 1
ATOM 1533 C C . ILE A 1 190 ? -2.716 -6.569 -29.902 1.00 88.44 190 ILE A C 1
ATOM 1535 O O . ILE A 1 190 ? -3.297 -6.255 -30.935 1.00 88.44 190 ILE A O 1
ATOM 1539 N N . GLY A 1 191 ? -3.181 -7.504 -29.068 1.00 84.12 191 GLY A N 1
ATOM 1540 C CA . GLY A 1 191 ? -4.456 -8.187 -29.281 1.00 84.12 191 GLY A CA 1
ATOM 1541 C C . GLY A 1 191 ? -5.606 -7.199 -29.502 1.00 84.12 191 GLY A C 1
ATOM 1542 O O . GLY A 1 191 ? -5.667 -6.149 -28.867 1.00 84.12 191 GLY A O 1
ATOM 1543 N N . THR A 1 192 ? -6.537 -7.552 -30.385 1.00 89.88 192 THR A N 1
ATOM 1544 C CA . THR A 1 192 ? -7.563 -6.646 -30.934 1.00 89.88 192 THR A CA 1
ATOM 1545 C C . THR A 1 192 ? -8.392 -5.902 -29.880 1.00 89.88 192 THR A C 1
ATOM 1547 O O . THR A 1 192 ? -8.671 -4.715 -30.044 1.00 89.88 192 THR A O 1
ATOM 1550 N N . GLY A 1 193 ? -8.758 -6.569 -28.781 1.00 88.62 193 GLY A N 1
ATOM 1551 C CA . GLY A 1 193 ? -9.515 -5.979 -27.669 1.00 88.62 193 GLY A CA 1
ATOM 1552 C C . GLY A 1 193 ? -8.667 -5.316 -26.577 1.00 88.62 193 GLY A C 1
ATOM 1553 O O . GLY A 1 193 ? -9.220 -4.708 -25.662 1.00 88.62 193 GLY A O 1
ATOM 1554 N N . ASN A 1 194 ? -7.339 -5.424 -26.638 1.00 89.19 194 ASN A N 1
ATOM 1555 C CA . ASN A 1 194 ? -6.466 -4.915 -25.584 1.00 89.19 194 ASN A CA 1
ATOM 1556 C C . ASN A 1 194 ? -6.300 -3.396 -25.683 1.00 89.19 194 ASN A C 1
ATOM 1558 O O . ASN A 1 194 ? -6.160 -2.842 -26.772 1.00 89.19 194 ASN A O 1
ATOM 1562 N N . ARG A 1 195 ? -6.266 -2.735 -24.522 1.00 90.50 195 ARG A N 1
ATOM 1563 C CA . ARG A 1 195 ? -6.040 -1.288 -24.393 1.00 90.50 195 ARG A CA 1
ATOM 1564 C C . ARG A 1 195 ? -4.582 -0.904 -24.627 1.00 90.50 195 ARG A C 1
ATOM 1566 O O . ARG A 1 195 ? -3.686 -1.744 -24.540 1.00 90.50 195 ARG A O 1
ATOM 1573 N N . VAL A 1 196 ? -4.340 0.395 -24.787 1.00 91.19 196 VAL A N 1
ATOM 1574 C CA . VAL A 1 196 ? -2.996 0.989 -24.887 1.00 91.19 196 VAL A CA 1
ATOM 1575 C C . VAL A 1 196 ? -2.050 0.597 -23.739 1.00 91.19 196 VAL A C 1
ATOM 1577 O O . VAL A 1 196 ? -0.853 0.444 -23.960 1.00 91.19 196 VAL A O 1
ATOM 1580 N N . ILE A 1 197 ? -2.557 0.315 -22.531 1.00 91.00 197 ILE A N 1
ATOM 1581 C CA . ILE A 1 197 ? -1.724 -0.171 -21.413 1.00 91.00 197 ILE A CA 1
ATOM 1582 C C . ILE A 1 197 ? -0.976 -1.462 -21.787 1.00 91.00 197 ILE A C 1
ATOM 1584 O O . ILE A 1 197 ? 0.138 -1.693 -21.316 1.00 91.00 197 ILE A O 1
ATOM 1588 N N . ALA A 1 198 ? -1.548 -2.312 -22.645 1.00 91.44 198 ALA A N 1
ATOM 1589 C CA . ALA A 1 198 ? -0.844 -3.485 -23.154 1.00 91.44 198 ALA A CA 1
ATOM 1590 C C . ALA A 1 198 ? 0.367 -3.088 -24.017 1.00 91.44 198 ALA A C 1
ATOM 1592 O O . ALA A 1 198 ? 1.428 -3.695 -23.873 1.00 91.44 198 ALA A O 1
ATOM 1593 N N . LEU A 1 199 ? 0.237 -2.041 -24.840 1.00 93.81 199 LEU A N 1
ATOM 1594 C CA . LEU A 1 199 ? 1.332 -1.472 -25.628 1.00 93.81 199 LEU A CA 1
ATOM 1595 C C . LEU A 1 199 ? 2.404 -0.844 -24.735 1.00 93.81 199 LEU A C 1
ATOM 1597 O O . LEU A 1 199 ? 3.577 -1.177 -24.880 1.00 93.81 199 LEU A O 1
ATOM 1601 N N . GLN A 1 200 ? 2.020 -0.029 -23.750 1.00 93.44 200 GLN A N 1
ATOM 1602 C CA . GLN A 1 200 ? 2.953 0.543 -22.772 1.00 93.44 200 GLN A CA 1
ATOM 1603 C C . GLN A 1 200 ? 3.751 -0.550 -22.048 1.00 93.44 200 GLN A C 1
ATOM 1605 O O . GLN A 1 200 ? 4.983 -0.473 -21.950 1.00 93.44 200 GLN A O 1
ATOM 1610 N N . LYS A 1 201 ? 3.064 -1.595 -21.564 1.00 91.75 201 LYS A N 1
ATOM 1611 C CA . LYS A 1 201 ? 3.697 -2.749 -20.912 1.00 91.75 201 LYS A CA 1
ATOM 1612 C C . LYS A 1 201 ? 4.641 -3.475 -21.860 1.00 91.75 201 LYS A C 1
ATOM 1614 O O . LYS A 1 201 ? 5.714 -3.883 -21.421 1.00 91.75 201 LYS A O 1
ATOM 1619 N N . LEU A 1 202 ? 4.275 -3.619 -23.134 1.00 88.12 202 LEU A N 1
ATOM 1620 C CA . LEU A 1 202 ? 5.113 -4.268 -24.137 1.00 88.12 202 LEU A CA 1
ATOM 1621 C C . LEU A 1 202 ? 6.370 -3.441 -24.449 1.00 88.12 202 LEU A C 1
ATOM 1623 O O . LEU A 1 202 ? 7.468 -3.980 -24.359 1.00 88.12 202 LEU A O 1
ATOM 1627 N N . ILE A 1 203 ? 6.239 -2.131 -24.681 1.00 90.81 203 ILE A N 1
ATOM 1628 C CA . ILE A 1 203 ? 7.369 -1.202 -24.877 1.00 90.81 203 ILE A CA 1
ATOM 1629 C C . ILE A 1 203 ? 8.316 -1.239 -23.670 1.00 90.81 203 ILE A C 1
ATOM 1631 O O . ILE A 1 203 ? 9.535 -1.319 -23.826 1.00 90.81 203 ILE A O 1
ATOM 1635 N N . THR A 1 204 ? 7.757 -1.232 -22.456 1.00 88.50 204 THR A N 1
ATOM 1636 C CA . THR A 1 204 ? 8.531 -1.292 -21.205 1.00 88.50 204 THR A CA 1
ATOM 1637 C C . THR A 1 204 ? 9.248 -2.629 -21.052 1.00 88.50 204 THR A C 1
ATOM 1639 O O . THR A 1 204 ? 10.420 -2.669 -20.675 1.00 88.50 204 THR A O 1
ATOM 1642 N N . LYS A 1 205 ? 8.552 -3.733 -21.346 1.00 83.69 205 LYS A N 1
ATOM 1643 C CA . LYS A 1 205 ? 9.104 -5.088 -21.290 1.00 83.69 205 LYS A CA 1
ATOM 1644 C C . LYS A 1 205 ? 10.268 -5.238 -22.267 1.00 83.69 205 LYS A C 1
ATOM 1646 O O . LYS A 1 205 ? 11.314 -5.740 -21.868 1.00 83.69 205 LYS A O 1
ATOM 1651 N N . GLU A 1 206 ? 10.099 -4.761 -23.497 1.00 78.81 206 GLU A N 1
ATOM 1652 C CA . GLU A 1 206 ? 11.117 -4.832 -24.546 1.00 78.81 206 GLU A CA 1
ATOM 1653 C C . GLU A 1 206 ? 12.222 -3.776 -24.413 1.00 78.81 206 GLU A C 1
ATOM 1655 O O . GLU A 1 206 ? 13.233 -3.863 -25.105 1.00 78.81 206 GLU A O 1
ATOM 1660 N N . LYS A 1 207 ? 12.068 -2.806 -23.501 1.00 78.88 207 LYS A N 1
ATOM 1661 C CA . LYS A 1 207 ? 13.047 -1.739 -23.230 1.00 78.88 207 LYS A CA 1
ATOM 1662 C C . LYS A 1 207 ? 13.487 -1.014 -24.500 1.00 78.88 207 LYS A C 1
ATOM 1664 O O . LYS A 1 207 ? 14.677 -0.773 -24.698 1.00 78.88 207 LYS A O 1
ATOM 1669 N N . VAL A 1 208 ? 12.516 -0.654 -25.338 1.00 79.31 208 VAL A N 1
ATOM 1670 C CA . VAL A 1 208 ? 12.752 -0.000 -26.637 1.00 79.31 208 VAL A CA 1
ATOM 1671 C C . VAL A 1 208 ? 13.701 1.204 -26.509 1.00 79.31 208 VAL A C 1
ATOM 1673 O O . VAL A 1 208 ? 14.551 1.423 -27.368 1.00 79.31 208 VAL A O 1
ATOM 1676 N N . PHE A 1 209 ? 13.588 1.960 -25.413 1.00 85.50 209 PHE A N 1
ATOM 1677 C CA . PHE A 1 209 ? 14.467 3.067 -25.041 1.00 85.50 209 PHE A CA 1
ATOM 1678 C C . PHE A 1 209 ? 14.402 3.324 -23.526 1.00 85.50 209 PHE A C 1
ATOM 1680 O O . PHE A 1 209 ? 13.627 2.692 -22.803 1.00 85.50 209 PHE A O 1
ATOM 1687 N N . GLN A 1 210 ? 15.249 4.225 -23.023 1.00 81.19 210 GLN A N 1
ATOM 1688 C CA . GLN A 1 210 ? 15.279 4.589 -21.608 1.00 81.19 210 GLN A CA 1
ATOM 1689 C C . GLN A 1 210 ? 14.177 5.610 -21.296 1.00 81.19 210 GLN A C 1
ATOM 1691 O O . GLN A 1 210 ? 14.369 6.805 -21.486 1.00 81.19 210 GLN A O 1
ATOM 1696 N N . ALA A 1 211 ? 13.045 5.125 -20.791 1.00 84.25 211 ALA A N 1
ATOM 1697 C CA . ALA A 1 211 ? 11.926 5.944 -20.334 1.00 84.25 211 ALA A CA 1
ATOM 1698 C C . ALA A 1 211 ? 11.184 5.265 -19.174 1.00 84.25 211 ALA A C 1
ATOM 1700 O O . ALA A 1 211 ? 11.158 4.034 -19.068 1.00 84.25 211 ALA A O 1
ATOM 1701 N N . SER A 1 212 ? 10.598 6.064 -18.285 1.00 87.69 212 SER A N 1
ATOM 1702 C CA . SER A 1 212 ? 9.654 5.594 -17.271 1.00 87.69 212 SER A CA 1
ATOM 1703 C C . SER A 1 212 ? 8.321 5.172 -17.909 1.00 87.69 212 SER A C 1
ATOM 1705 O O . SER A 1 212 ? 8.043 5.461 -19.073 1.00 87.69 212 SER A O 1
ATOM 1707 N N . LYS A 1 213 ? 7.451 4.526 -17.120 1.00 88.31 213 LYS A N 1
ATOM 1708 C CA . LYS A 1 213 ? 6.070 4.248 -17.540 1.00 88.31 213 LYS A CA 1
ATOM 1709 C C . LYS A 1 213 ? 5.333 5.533 -17.942 1.00 88.31 213 LYS A C 1
ATOM 1711 O O . LYS A 1 213 ? 4.772 5.576 -19.028 1.00 88.31 213 LYS A O 1
ATOM 1716 N N . THR A 1 214 ? 5.398 6.564 -17.100 1.00 87.56 214 THR A N 1
ATOM 1717 C CA . THR A 1 214 ? 4.722 7.847 -17.341 1.00 87.56 214 THR A CA 1
ATOM 1718 C C . THR A 1 214 ? 5.248 8.551 -18.586 1.00 87.56 214 THR A C 1
ATOM 1720 O O . THR A 1 214 ? 4.475 9.139 -19.326 1.00 87.56 214 THR A O 1
ATOM 1723 N N . GLU A 1 215 ? 6.545 8.440 -18.875 1.00 89.44 215 GLU A N 1
ATOM 1724 C CA . GLU A 1 215 ? 7.129 8.997 -20.098 1.00 89.44 215 GLU A CA 1
ATOM 1725 C C . GLU A 1 215 ? 6.656 8.265 -21.356 1.00 89.44 215 GLU A C 1
ATOM 1727 O O . GLU A 1 215 ? 6.407 8.908 -22.375 1.00 89.44 215 GLU A O 1
ATOM 1732 N N . ILE A 1 216 ? 6.514 6.936 -21.295 1.00 92.69 216 ILE A N 1
ATOM 1733 C CA . ILE A 1 216 ? 5.943 6.153 -22.398 1.00 92.69 216 ILE A CA 1
ATOM 1734 C C . ILE A 1 216 ? 4.480 6.547 -22.612 1.00 92.69 216 ILE A C 1
ATOM 1736 O O . ILE A 1 216 ? 4.090 6.777 -23.753 1.00 92.69 216 ILE A O 1
ATOM 1740 N N . ASP A 1 217 ? 3.699 6.677 -21.539 1.00 91.75 217 ASP A N 1
ATOM 1741 C CA . ASP A 1 217 ? 2.302 7.119 -21.607 1.00 91.75 217 ASP A CA 1
ATOM 1742 C C . ASP A 1 217 ? 2.187 8.511 -22.257 1.00 91.75 217 ASP A C 1
ATOM 1744 O O . ASP A 1 217 ? 1.400 8.686 -23.187 1.00 91.75 217 ASP A O 1
ATOM 1748 N N . THR A 1 218 ? 3.040 9.472 -21.877 1.00 92.25 218 THR A N 1
ATOM 1749 C CA . THR A 1 218 ? 3.106 10.799 -22.516 1.00 92.25 218 THR A CA 1
ATOM 1750 C C . THR A 1 218 ? 3.457 10.710 -24.005 1.00 92.25 218 THR A C 1
ATOM 1752 O O . THR A 1 218 ? 2.823 11.376 -24.818 1.00 92.25 218 THR A O 1
ATOM 1755 N N . ILE A 1 219 ? 4.433 9.883 -24.398 1.00 95.00 219 ILE A N 1
ATOM 1756 C CA . ILE A 1 219 ? 4.825 9.712 -25.811 1.00 95.00 219 ILE A CA 1
ATOM 1757 C C . ILE A 1 219 ? 3.680 9.117 -26.635 1.00 95.00 219 ILE A C 1
ATOM 1759 O O . ILE A 1 219 ? 3.386 9.608 -27.725 1.00 95.00 219 ILE A O 1
ATOM 1763 N N . LEU A 1 220 ? 3.006 8.090 -26.112 1.00 95.62 220 LEU A N 1
ATOM 1764 C CA . LEU A 1 220 ? 1.825 7.516 -26.755 1.00 95.62 220 LEU A CA 1
ATOM 1765 C C . LEU A 1 220 ? 0.685 8.543 -26.827 1.00 95.62 220 LEU A C 1
ATOM 1767 O O . LEU A 1 220 ? -0.015 8.595 -27.836 1.00 95.62 220 LEU A O 1
ATOM 1771 N N . GLY A 1 221 ? 0.537 9.392 -25.805 1.00 94.56 221 GLY A N 1
ATOM 1772 C CA . GLY A 1 221 ? -0.422 10.497 -25.778 1.00 94.56 221 GLY A CA 1
ATOM 1773 C C . GLY A 1 221 ? -0.148 11.517 -26.878 1.00 94.56 221 GLY A C 1
ATOM 1774 O O . GLY A 1 221 ? -1.051 11.851 -27.636 1.00 94.56 221 GLY A O 1
ATOM 1775 N N . ILE A 1 222 ? 1.107 11.936 -27.051 1.00 95.94 222 ILE A N 1
ATOM 1776 C CA . ILE A 1 222 ? 1.514 12.852 -28.127 1.00 95.94 222 ILE A CA 1
ATOM 1777 C C . ILE A 1 222 ? 1.199 12.258 -29.505 1.00 95.94 222 ILE A C 1
ATOM 1779 O O . ILE A 1 222 ? 0.626 12.935 -30.358 1.00 95.94 222 ILE A O 1
ATOM 1783 N N . LEU A 1 223 ? 1.523 10.979 -29.716 1.00 97.62 223 LEU A N 1
ATOM 1784 C CA . LEU A 1 223 ? 1.216 10.273 -30.964 1.00 97.62 223 LEU A CA 1
ATOM 1785 C C . LEU A 1 223 ? -0.299 10.183 -31.211 1.00 97.62 223 LEU A C 1
ATOM 1787 O O . LEU A 1 223 ? -0.751 10.354 -32.341 1.00 97.62 223 LEU A O 1
ATOM 1791 N N . SER A 1 224 ? -1.084 9.974 -30.156 1.00 95.75 224 SER A N 1
ATOM 1792 C CA . SER A 1 224 ? -2.548 9.983 -30.204 1.00 95.75 224 SER A CA 1
ATOM 1793 C C . SER A 1 224 ? -3.114 11.349 -30.599 1.00 95.75 224 SER A C 1
ATOM 1795 O O . SER A 1 224 ? -3.914 11.439 -31.525 1.00 95.75 224 SER A O 1
ATOM 1797 N N . MET A 1 225 ? -2.616 12.434 -29.994 1.00 95.56 225 MET A N 1
ATOM 1798 C CA . MET A 1 225 ? -2.983 13.812 -30.358 1.00 95.56 225 MET A CA 1
ATOM 1799 C C . MET A 1 225 ? -2.694 14.109 -31.838 1.00 95.56 225 MET A C 1
ATOM 1801 O O . MET A 1 225 ? -3.455 14.822 -32.486 1.00 95.56 225 MET A O 1
ATOM 1805 N N . CYS A 1 226 ? -1.639 13.504 -32.391 1.00 97.12 226 CYS A N 1
ATOM 1806 C CA . CYS A 1 226 ? -1.278 13.575 -33.810 1.00 97.12 226 CYS A CA 1
ATOM 1807 C C . CYS A 1 226 ? -2.104 12.643 -34.719 1.00 97.12 226 CYS A C 1
ATOM 1809 O O . CYS A 1 226 ? -1.820 12.564 -35.909 1.00 97.12 226 CYS A O 1
ATOM 1811 N N . GLY A 1 227 ? -3.074 11.897 -34.185 1.00 96.50 227 GLY A N 1
ATOM 1812 C CA . GLY A 1 227 ? -3.930 10.974 -34.936 1.00 96.50 227 GLY A CA 1
ATOM 1813 C C . GLY A 1 227 ? -3.296 9.622 -35.270 1.00 96.50 227 GLY A C 1
ATOM 1814 O O . GLY A 1 227 ? -3.890 8.844 -36.015 1.00 96.50 227 GLY A O 1
ATOM 1815 N N . VAL A 1 228 ? -2.106 9.316 -34.733 1.00 97.31 228 VAL A N 1
ATOM 1816 C CA . VAL A 1 228 ? -1.388 8.050 -34.990 1.00 97.31 228 VAL A CA 1
ATOM 1817 C C . VAL A 1 228 ? -2.061 6.874 -34.279 1.00 97.31 228 VAL A C 1
ATOM 1819 O O . VAL A 1 228 ? -2.187 5.795 -34.859 1.00 97.31 228 VAL A O 1
ATOM 1822 N N . PHE A 1 229 ? -2.512 7.087 -33.041 1.00 96.25 229 PHE A N 1
ATOM 1823 C CA . PHE A 1 229 ? -3.296 6.129 -32.261 1.00 96.25 229 PHE A CA 1
ATOM 1824 C C . PHE A 1 229 ? -4.689 6.702 -32.019 1.00 96.25 229 PHE A C 1
ATOM 1826 O O . PHE A 1 229 ? -4.878 7.472 -31.091 1.00 96.25 229 PHE A O 1
ATOM 1833 N N . GLN A 1 230 ? -5.661 6.339 -32.850 1.00 94.19 230 GLN A N 1
ATOM 1834 C CA . GLN A 1 230 ? -7.019 6.884 -32.772 1.00 94.19 230 GLN A CA 1
ATOM 1835 C C . GLN A 1 230 ? -8.080 5.819 -33.061 1.00 94.19 230 GLN A C 1
ATOM 1837 O O . GLN A 1 230 ? -7.742 4.706 -33.473 1.00 94.19 230 GLN A O 1
ATOM 1842 N N . THR A 1 231 ? -9.353 6.157 -32.861 1.00 93.50 231 THR A N 1
ATOM 1843 C CA . THR A 1 231 ? -10.491 5.357 -33.341 1.00 93.50 231 THR A CA 1
ATOM 1844 C C . THR A 1 231 ? -11.152 6.059 -34.537 1.00 93.50 231 THR A C 1
ATOM 1846 O O . THR A 1 231 ? -10.687 7.106 -34.989 1.00 93.50 231 THR A O 1
ATOM 1849 N N . GLU A 1 232 ? -12.212 5.476 -35.103 1.00 90.06 232 GLU A N 1
ATOM 1850 C CA . GLU A 1 232 ? -12.994 6.163 -36.143 1.00 90.06 232 GLU A CA 1
ATOM 1851 C C . GLU A 1 232 ? -13.810 7.334 -35.571 1.00 90.06 232 GLU A C 1
ATOM 1853 O O . GLU A 1 232 ? -14.054 8.306 -36.285 1.00 90.06 232 GLU A O 1
ATOM 1858 N N . GLN A 1 233 ? -14.221 7.232 -34.303 1.00 89.88 233 GLN A N 1
ATOM 1859 C CA . GLN A 1 233 ? -15.054 8.203 -33.588 1.00 89.88 233 GLN A CA 1
ATOM 1860 C C . GLN A 1 233 ? -14.222 9.222 -32.794 1.00 89.88 233 GLN A C 1
ATOM 1862 O O . GLN A 1 233 ? -14.623 10.371 -32.658 1.00 89.88 233 GLN A O 1
ATOM 1867 N N . ASP A 1 234 ? -13.058 8.804 -32.299 1.00 91.62 234 ASP A N 1
ATOM 1868 C CA . ASP A 1 234 ? -12.193 9.554 -31.390 1.00 91.62 234 ASP A CA 1
ATOM 1869 C C . ASP A 1 234 ? -10.858 9.819 -32.087 1.00 91.62 234 ASP A C 1
ATOM 1871 O O . ASP A 1 234 ? -9.908 9.032 -31.982 1.00 91.62 234 ASP A O 1
ATOM 1875 N N . LYS A 1 235 ? -10.816 10.897 -32.871 1.00 94.06 235 LYS A N 1
ATOM 1876 C CA . LYS A 1 235 ? -9.676 11.248 -33.722 1.00 94.06 235 LYS A CA 1
ATOM 1877 C C . LYS A 1 235 ? -8.682 12.166 -33.022 1.00 94.06 235 LYS A C 1
ATOM 1879 O O . LYS A 1 235 ? -9.016 12.938 -32.129 1.00 94.06 235 LYS A O 1
ATOM 1884 N N . GLY A 1 236 ? -7.433 12.108 -33.474 1.00 94.19 236 GLY A N 1
ATOM 1885 C CA . GLY A 1 236 ? -6.436 13.105 -33.095 1.00 94.19 236 GLY A CA 1
ATOM 1886 C C . GLY A 1 236 ? -6.788 14.500 -33.619 1.00 94.19 236 GLY A C 1
ATOM 1887 O O . GLY A 1 236 ? -7.425 14.652 -34.663 1.00 94.19 236 GLY A O 1
ATOM 1888 N N . TYR A 1 237 ? -6.271 15.520 -32.937 1.00 95.44 237 TYR A N 1
ATOM 1889 C CA . TYR A 1 237 ? -6.494 16.941 -33.229 1.00 95.44 237 TYR A CA 1
ATOM 1890 C C . TYR A 1 237 ? -5.944 17.403 -34.585 1.00 95.44 237 TYR A C 1
ATOM 1892 O O . TYR A 1 237 ? -6.216 18.518 -35.015 1.00 95.44 237 TYR A O 1
ATOM 1900 N N . ILE A 1 238 ? -5.173 16.561 -35.281 1.00 93.75 238 ILE A N 1
ATOM 1901 C CA . ILE A 1 238 ? -4.760 16.827 -36.663 1.00 93.75 238 ILE A CA 1
ATOM 1902 C C . ILE A 1 238 ? -5.963 16.874 -37.621 1.00 93.75 238 ILE A C 1
ATOM 1904 O O . ILE A 1 238 ? -5.929 17.612 -38.602 1.00 93.75 238 ILE A O 1
ATOM 1908 N N . TYR A 1 239 ? -7.019 16.104 -37.337 1.00 93.31 239 TYR A N 1
ATOM 1909 C CA . TYR A 1 239 ? -8.178 15.972 -38.218 1.00 93.31 239 TYR A CA 1
ATOM 1910 C C . TYR A 1 239 ? -9.309 16.921 -37.832 1.00 93.31 239 TYR A C 1
ATOM 1912 O O . TYR A 1 239 ? -9.848 17.613 -38.693 1.00 93.31 239 TYR A O 1
ATOM 1920 N N . GLU A 1 240 ? -9.678 16.942 -36.552 1.00 89.81 240 GLU A N 1
ATOM 1921 C CA . GLU A 1 240 ? -10.772 17.765 -36.043 1.00 89.81 240 GLU A CA 1
ATOM 1922 C C . GLU A 1 240 ? -10.559 18.137 -34.575 1.00 89.81 240 GLU A C 1
ATOM 1924 O O . GLU A 1 240 ? -9.905 17.415 -33.820 1.00 89.81 240 GLU A O 1
ATOM 1929 N N . TYR A 1 241 ? -11.109 19.282 -34.172 1.00 94.62 241 TYR A N 1
ATOM 1930 C CA . TYR A 1 241 ? -11.065 19.715 -32.782 1.00 94.62 241 TYR A CA 1
ATOM 1931 C C . TYR A 1 241 ? -12.221 19.102 -31.995 1.00 94.62 241 TYR A C 1
ATOM 1933 O O . TYR A 1 241 ? -13.385 19.349 -32.306 1.00 94.62 241 TYR A O 1
ATOM 1941 N N . THR A 1 242 ? -11.891 18.348 -30.947 1.00 94.44 242 THR A N 1
ATOM 1942 C CA . THR A 1 242 ? -12.881 17.799 -30.014 1.00 94.44 242 THR A CA 1
ATOM 1943 C C . THR A 1 242 ? -12.967 18.670 -28.765 1.00 94.44 242 THR A C 1
ATOM 1945 O O . THR A 1 242 ? -11.974 18.859 -28.047 1.00 94.44 242 THR A O 1
ATOM 1948 N N . ASN A 1 243 ? -14.167 19.188 -28.491 1.00 94.44 243 ASN A N 1
ATOM 1949 C CA . ASN A 1 243 ? -14.431 20.012 -27.314 1.00 94.44 243 ASN A CA 1
ATOM 1950 C C . ASN A 1 243 ? -14.079 19.262 -26.028 1.00 94.44 243 ASN A C 1
ATOM 1952 O O . ASN A 1 243 ? -14.260 18.050 -25.930 1.00 94.44 243 ASN A O 1
ATOM 1956 N N . SER A 1 244 ? -13.624 19.990 -25.013 1.00 91.31 244 SER A N 1
ATOM 1957 C CA . SER A 1 244 ? -13.283 19.445 -23.697 1.00 91.31 244 SER A CA 1
ATOM 1958 C C . SER A 1 244 ? -14.418 18.635 -23.068 1.00 91.31 244 SER A C 1
ATOM 1960 O O . SER A 1 244 ? -14.150 17.562 -22.526 1.00 91.31 244 SER A O 1
ATOM 1962 N N . SER A 1 245 ? -15.673 19.071 -23.221 1.00 90.19 245 SER A N 1
ATOM 1963 C CA . SER A 1 245 ? -16.849 18.333 -22.736 1.00 90.19 245 SER A CA 1
ATOM 1964 C C . SER A 1 245 ? -17.058 16.973 -23.412 1.00 90.19 245 SER A C 1
ATOM 1966 O O . SER A 1 245 ? -17.672 16.087 -22.820 1.00 90.19 245 SER A O 1
ATOM 1968 N N . ASP A 1 246 ? -16.537 16.798 -24.628 1.00 90.50 246 ASP A N 1
ATOM 1969 C CA . ASP A 1 246 ? -16.865 15.674 -25.512 1.00 90.50 246 ASP A CA 1
ATOM 1970 C C . ASP A 1 246 ? -15.766 14.590 -25.510 1.00 90.50 246 ASP A C 1
ATOM 1972 O O . ASP A 1 246 ? -15.973 13.486 -26.006 1.00 90.50 246 ASP A O 1
ATOM 1976 N N . ARG A 1 247 ? -14.605 14.867 -24.895 1.00 87.88 247 ARG A N 1
ATOM 1977 C CA . ARG A 1 247 ? -13.427 13.971 -24.838 1.00 87.88 247 ARG A CA 1
ATOM 1978 C C . ARG A 1 247 ? -13.689 12.644 -24.104 1.00 87.88 247 ARG A C 1
ATOM 1980 O O . ARG A 1 247 ? -13.072 11.625 -24.420 1.00 87.88 247 ARG A O 1
ATOM 1987 N N . GLY A 1 248 ? -14.586 12.646 -23.114 1.00 78.44 248 GLY A N 1
ATOM 1988 C CA . GLY A 1 248 ? -14.814 11.510 -22.212 1.00 78.44 248 GLY A CA 1
ATOM 1989 C C . GLY A 1 248 ? -13.568 11.100 -21.399 1.00 78.44 248 GLY A C 1
ATOM 1990 O O . GLY A 1 248 ? -12.454 11.560 -21.643 1.00 78.44 248 GLY A O 1
ATOM 1991 N N . PHE A 1 249 ? -13.734 10.234 -20.394 1.00 76.88 249 PHE A N 1
ATOM 1992 C CA . PHE A 1 249 ? -12.616 9.738 -19.576 1.00 76.88 249 PHE A CA 1
ATOM 1993 C C . PHE A 1 249 ? -12.862 8.298 -19.108 1.00 76.88 249 PHE A C 1
ATOM 1995 O O . PHE A 1 249 ? -13.967 7.965 -18.682 1.00 76.88 249 PHE A O 1
ATOM 2002 N N . GLU A 1 250 ? -11.838 7.438 -19.170 1.00 68.06 250 GLU A N 1
ATOM 2003 C CA . GLU A 1 250 ? -11.924 6.035 -18.732 1.00 68.06 250 GLU A CA 1
ATOM 2004 C C . GLU A 1 250 ? -11.048 5.818 -17.485 1.00 68.06 250 GLU A C 1
ATOM 2006 O O . GLU A 1 250 ? -9.836 5.613 -17.585 1.00 68.06 250 GLU A O 1
ATOM 2011 N N . HIS A 1 251 ? -11.686 5.817 -16.305 1.00 63.50 251 HIS A N 1
ATOM 2012 C CA . HIS A 1 251 ? -11.041 5.687 -14.985 1.00 63.50 251 HIS A CA 1
ATOM 2013 C C . HIS A 1 251 ? -10.189 4.419 -14.801 1.00 63.50 251 HIS A C 1
ATOM 2015 O O . HIS A 1 251 ? -9.400 4.330 -13.872 1.00 63.50 251 HIS A O 1
ATOM 2021 N N . GLU A 1 252 ? -10.341 3.410 -15.659 1.00 60.66 252 GLU A N 1
ATOM 2022 C CA . GLU A 1 252 ? -9.583 2.161 -15.552 1.00 60.66 252 GLU A CA 1
ATOM 2023 C C . GLU A 1 252 ? -8.161 2.250 -16.130 1.00 60.66 252 GLU A C 1
ATOM 2025 O O . GLU A 1 252 ? -7.367 1.325 -15.935 1.00 60.66 252 GLU A O 1
ATOM 2030 N N . CYS A 1 253 ? -7.839 3.303 -16.892 1.00 63.81 253 CYS A N 1
ATOM 2031 C CA . CYS A 1 253 ? -6.512 3.468 -17.489 1.00 63.81 253 CYS A CA 1
ATOM 2032 C C . CYS A 1 253 ? -5.773 4.751 -17.103 1.00 63.81 253 CYS A C 1
ATOM 2034 O O . CYS A 1 253 ? -4.567 4.800 -17.333 1.00 63.81 253 CYS A O 1
ATOM 2036 N N . ASP A 1 254 ? -6.458 5.729 -16.503 1.00 70.38 254 ASP A N 1
ATOM 2037 C CA . ASP A 1 254 ? -5.912 7.038 -16.112 1.00 70.38 254 ASP A CA 1
ATOM 2038 C C . ASP A 1 254 ? -5.180 7.787 -17.253 1.00 70.38 254 ASP A C 1
ATOM 2040 O O . ASP A 1 254 ? -4.252 8.564 -17.021 1.00 70.38 254 ASP A O 1
ATOM 2044 N N . LEU A 1 255 ? -5.594 7.548 -18.505 1.00 83.06 255 LEU A N 1
ATOM 2045 C CA . LEU A 1 255 ? -5.090 8.208 -19.715 1.00 83.06 255 LEU A CA 1
ATOM 2046 C C . LEU A 1 255 ? -6.173 9.101 -20.330 1.00 83.06 255 LEU A C 1
ATOM 2048 O O . LEU A 1 255 ? -7.366 8.871 -20.136 1.00 83.06 255 LEU A O 1
ATOM 2052 N N . TYR A 1 256 ? -5.746 10.105 -21.093 1.00 86.00 256 TYR A N 1
ATOM 2053 C CA . TYR A 1 256 ? -6.618 11.135 -21.660 1.00 86.00 256 TYR A CA 1
ATOM 2054 C C . TYR A 1 256 ? -6.922 10.896 -23.140 1.00 86.00 256 TYR A C 1
ATOM 2056 O O . TYR A 1 256 ? -6.282 10.080 -23.815 1.00 86.00 256 TYR A O 1
ATOM 2064 N N . TYR A 1 257 ? -7.917 11.629 -23.631 1.00 89.62 257 TYR A N 1
ATOM 2065 C CA . TYR A 1 257 ? -8.314 11.645 -25.032 1.00 89.62 257 TYR A CA 1
ATOM 2066 C C . TYR A 1 257 ? -7.155 12.032 -25.968 1.00 89.62 257 TYR A C 1
ATOM 2068 O O . TYR A 1 257 ? -6.369 12.913 -25.613 1.00 89.62 257 TYR A O 1
ATOM 2076 N N . PRO A 1 258 ? -7.044 11.424 -27.168 1.00 91.75 258 PRO A N 1
ATOM 2077 C CA . PRO A 1 258 ? -7.868 10.316 -27.686 1.00 91.75 258 PRO A CA 1
ATOM 2078 C C . PRO A 1 258 ? -7.352 8.918 -27.302 1.00 91.75 258 PRO A C 1
ATOM 2080 O O . PRO A 1 258 ? -7.922 7.896 -27.684 1.00 91.75 258 PRO A O 1
ATOM 2083 N N . LEU A 1 259 ? -6.246 8.833 -26.556 1.00 92.69 259 LEU A N 1
ATOM 2084 C CA . LEU A 1 259 ? -5.520 7.580 -26.340 1.00 92.69 259 LEU A CA 1
ATOM 2085 C C . LEU A 1 259 ? -6.302 6.556 -25.507 1.00 92.69 259 LEU A C 1
ATOM 2087 O O . LEU A 1 259 ? -6.166 5.351 -25.732 1.00 92.69 259 LEU A O 1
ATOM 2091 N N . ASN A 1 260 ? -7.114 7.018 -24.555 1.00 90.44 260 ASN A N 1
ATOM 2092 C CA . ASN A 1 260 ? -7.971 6.170 -23.722 1.00 90.44 260 ASN A CA 1
ATOM 2093 C C . ASN A 1 260 ? -8.919 5.285 -24.550 1.00 90.44 260 ASN A C 1
ATOM 2095 O O . ASN A 1 260 ? -9.183 4.142 -24.168 1.00 90.44 260 ASN A O 1
ATOM 2099 N N . TRP A 1 261 ? -9.359 5.754 -25.717 1.00 91.56 261 TRP A N 1
ATOM 2100 C CA . TRP A 1 261 ? -10.260 5.012 -26.600 1.00 91.56 261 TRP A CA 1
ATOM 2101 C C . TRP A 1 261 ? -9.547 3.988 -27.490 1.00 91.56 261 TRP A C 1
ATOM 2103 O O . TRP A 1 261 ? -10.164 3.026 -27.955 1.00 91.56 261 TRP A O 1
ATOM 2113 N N . TRP A 1 262 ? -8.228 4.107 -27.666 1.00 94.25 262 TRP A N 1
ATOM 2114 C CA . TRP A 1 262 ? -7.471 3.211 -28.536 1.00 94.25 262 TRP A CA 1
ATOM 2115 C C . TRP A 1 262 ? -7.437 1.764 -28.017 1.00 94.25 262 TRP A C 1
ATOM 2117 O O . TRP A 1 262 ? -7.337 1.469 -26.817 1.00 94.25 262 TRP A O 1
ATOM 2127 N N . ARG A 1 263 ? -7.490 0.827 -28.962 1.00 93.50 263 ARG A N 1
ATOM 2128 C CA . ARG A 1 263 ? -7.404 -0.625 -28.766 1.00 93.50 263 ARG A CA 1
ATOM 2129 C C . ARG A 1 263 ? -6.560 -1.223 -29.888 1.00 93.50 263 ARG A C 1
ATOM 2131 O O . ARG A 1 263 ? -6.522 -0.660 -30.979 1.00 93.50 263 ARG A O 1
ATOM 2138 N N . GLY A 1 264 ? -5.980 -2.404 -29.663 1.00 92.38 264 GLY A N 1
ATOM 2139 C CA . GLY A 1 264 ? -5.124 -3.084 -30.645 1.00 92.38 264 GLY A CA 1
ATOM 2140 C C . GLY A 1 264 ? -5.735 -3.214 -32.046 1.00 92.38 264 GLY A C 1
ATOM 2141 O O . GLY A 1 264 ? -5.024 -3.068 -33.033 1.00 92.38 264 GLY A O 1
ATOM 2142 N N . LYS A 1 265 ? -7.063 -3.387 -32.153 1.00 92.69 265 LYS A N 1
ATOM 2143 C CA . LYS A 1 265 ? -7.781 -3.468 -33.441 1.00 92.69 265 LYS A CA 1
ATOM 2144 C C . LYS A 1 265 ? -7.634 -2.226 -34.330 1.00 92.69 265 LYS A C 1
ATOM 2146 O O . LYS A 1 265 ? -7.841 -2.338 -35.530 1.00 92.69 265 LYS A O 1
ATOM 2151 N N . HIS A 1 266 ? -7.328 -1.066 -33.750 1.00 95.31 266 HIS A N 1
ATOM 2152 C CA . HIS A 1 266 ? -7.188 0.189 -34.488 1.00 95.31 266 HIS A CA 1
ATOM 2153 C C . HIS A 1 266 ? -5.780 0.382 -35.065 1.00 95.31 266 HIS A C 1
ATOM 2155 O O . HIS A 1 266 ? -5.613 1.163 -35.996 1.00 95.31 266 HIS A O 1
ATOM 2161 N N . GLY A 1 267 ? -4.776 -0.341 -34.553 1.00 94.19 267 GLY A N 1
ATOM 2162 C CA . GLY A 1 267 ? -3.419 -0.318 -35.096 1.00 94.19 267 GLY A CA 1
ATOM 2163 C C . GLY A 1 267 ? -2.778 1.075 -35.123 1.00 94.19 267 GLY A C 1
ATOM 2164 O O . GLY A 1 267 ? -3.052 1.920 -34.268 1.00 94.19 267 GLY A O 1
ATOM 2165 N N . VAL A 1 268 ? -1.886 1.280 -36.095 1.00 95.56 268 VAL A N 1
ATOM 2166 C CA . VAL A 1 268 ? -1.184 2.546 -36.357 1.00 95.56 268 VAL A CA 1
ATOM 2167 C C . VAL A 1 268 ? -1.804 3.204 -37.587 1.00 95.56 268 VAL A C 1
ATOM 2169 O O . VAL A 1 268 ? -1.847 2.596 -38.655 1.00 95.56 268 VAL A O 1
ATOM 2172 N N . ASN A 1 269 ? -2.234 4.459 -37.468 1.00 95.88 269 ASN A N 1
ATOM 2173 C CA . ASN A 1 269 ? -2.706 5.240 -38.609 1.00 95.88 269 ASN A CA 1
ATOM 2174 C C . ASN A 1 269 ? -1.520 5.831 -39.391 1.00 95.88 269 ASN A C 1
ATOM 2176 O O . ASN A 1 269 ? -1.003 6.905 -39.073 1.00 95.88 269 ASN A O 1
ATOM 2180 N N . TYR A 1 270 ? -1.101 5.140 -40.449 1.00 94.06 270 TYR A N 1
ATOM 2181 C CA . TYR A 1 270 ? 0.026 5.565 -41.279 1.00 94.06 270 TYR A CA 1
ATOM 2182 C C . TYR A 1 270 ? -0.234 6.805 -42.138 1.00 94.06 270 TYR A C 1
ATOM 2184 O O . TYR A 1 270 ? 0.725 7.473 -42.531 1.00 94.06 270 TYR A O 1
ATOM 2192 N N . SER A 1 271 ? -1.496 7.163 -42.390 1.00 93.94 271 SER A N 1
ATOM 2193 C CA . SER A 1 271 ? -1.827 8.433 -43.041 1.00 93.94 271 SER A CA 1
ATOM 2194 C C . SER A 1 271 ? -1.418 9.609 -42.154 1.00 93.94 271 SER A C 1
ATOM 2196 O O . SER A 1 271 ? -0.720 10.499 -42.634 1.00 93.94 271 SER A O 1
ATOM 2198 N N . ALA A 1 272 ? -1.734 9.556 -40.854 1.00 95.31 272 ALA A N 1
ATOM 2199 C CA . ALA A 1 272 ? -1.275 10.547 -39.877 1.00 95.31 272 ALA A CA 1
ATOM 2200 C C . ALA A 1 272 ? 0.256 10.555 -39.733 1.00 95.31 272 ALA A C 1
ATOM 2202 O O . ALA A 1 272 ? 0.871 11.619 -39.687 1.00 95.31 272 ALA A O 1
ATOM 2203 N N . VAL A 1 273 ? 0.895 9.374 -39.719 1.00 95.94 273 VAL A N 1
ATOM 2204 C CA . VAL A 1 273 ? 2.366 9.279 -39.662 1.00 95.94 273 VAL A CA 1
ATOM 2205 C C . VAL A 1 273 ? 3.006 9.997 -40.853 1.00 95.94 273 VAL A C 1
ATOM 2207 O O . VAL A 1 273 ? 3.932 10.788 -40.676 1.00 95.94 273 VAL A O 1
ATOM 2210 N N . LYS A 1 274 ? 2.496 9.756 -42.065 1.00 94.50 274 LYS A N 1
ATOM 2211 C CA . LYS A 1 274 ? 2.989 10.394 -43.289 1.00 94.50 274 LYS A CA 1
ATOM 2212 C C . LYS A 1 274 ? 2.737 11.901 -43.293 1.00 94.50 274 LYS A C 1
ATOM 2214 O O . LYS A 1 274 ? 3.602 12.644 -43.741 1.00 94.50 274 LYS A O 1
ATOM 2219 N N . GLU A 1 275 ? 1.583 12.346 -42.812 1.00 94.62 275 GLU A N 1
ATOM 2220 C CA . GLU A 1 275 ? 1.212 13.761 -42.793 1.00 94.62 275 GLU A CA 1
ATOM 2221 C C . GLU A 1 275 ? 2.053 14.573 -41.797 1.00 94.62 275 GLU A C 1
ATOM 2223 O O . GLU A 1 275 ? 2.594 15.613 -42.165 1.00 94.62 275 GLU A O 1
ATOM 2228 N N . ILE A 1 276 ? 2.226 14.075 -40.567 1.00 95.44 276 ILE A N 1
ATOM 2229 C CA . ILE A 1 276 ? 2.967 14.782 -39.510 1.00 95.44 276 ILE A CA 1
ATOM 2230 C C . ILE A 1 276 ? 4.476 14.620 -39.666 1.00 95.44 276 ILE A C 1
ATOM 2232 O O . ILE A 1 276 ? 5.214 15.597 -39.597 1.00 95.44 276 ILE A O 1
ATOM 2236 N N . PHE A 1 277 ? 4.957 13.389 -39.851 1.00 95.50 277 PHE A N 1
ATOM 2237 C CA . PHE A 1 277 ? 6.392 13.098 -39.800 1.00 95.50 277 PHE A CA 1
ATOM 2238 C C . PHE A 1 277 ? 7.037 13.007 -41.183 1.00 95.50 277 PHE A C 1
ATOM 2240 O O . PHE A 1 277 ? 8.257 13.147 -41.295 1.00 95.50 277 PHE A O 1
ATOM 2247 N N . GLY A 1 278 ? 6.262 12.758 -42.240 1.00 92.94 278 GLY A N 1
ATOM 2248 C CA . GLY A 1 278 ? 6.773 12.602 -43.604 1.00 92.94 278 GLY A CA 1
ATOM 2249 C C . GLY A 1 278 ? 7.566 13.805 -44.128 1.00 92.94 278 GLY A C 1
ATOM 2250 O O . GLY A 1 278 ? 8.626 13.573 -44.711 1.00 92.94 278 GLY A O 1
ATOM 2251 N N . PRO A 1 279 ? 7.151 15.067 -43.889 1.00 93.12 279 PRO A N 1
ATOM 2252 C CA . PRO A 1 279 ? 7.925 16.238 -44.309 1.00 93.12 279 PRO A CA 1
ATOM 2253 C C . PRO A 1 279 ? 9.368 16.244 -43.781 1.00 93.12 279 PRO A C 1
ATOM 2255 O O . PRO A 1 279 ? 10.292 16.545 -44.533 1.00 93.12 279 PRO A O 1
ATOM 2258 N N . CYS A 1 280 ? 9.584 15.832 -42.525 1.00 90.00 280 CYS A N 1
ATOM 2259 C CA . CYS A 1 280 ? 10.917 15.803 -41.914 1.00 90.00 280 CYS A CA 1
ATOM 2260 C C . CYS A 1 280 ? 11.681 14.494 -42.165 1.00 90.00 280 CYS A C 1
ATOM 2262 O O . CYS A 1 280 ? 12.908 14.485 -42.223 1.00 90.00 280 CYS A O 1
ATOM 2264 N N . THR A 1 281 ? 10.971 13.366 -42.245 1.00 90.94 281 THR A N 1
ATOM 2265 C CA . THR A 1 281 ? 11.577 12.021 -42.207 1.00 90.94 281 THR A CA 1
ATOM 2266 C C . THR A 1 281 ? 11.541 11.293 -43.553 1.00 90.94 281 THR A C 1
ATOM 2268 O O . THR A 1 281 ? 12.125 10.216 -43.697 1.00 90.94 281 THR A O 1
ATOM 2271 N N . GLY A 1 282 ? 10.869 11.849 -44.565 1.00 89.38 282 GLY A N 1
ATOM 2272 C CA . GLY A 1 282 ? 10.653 11.197 -45.853 1.00 89.38 282 GLY A CA 1
ATOM 2273 C C . GLY A 1 282 ? 10.028 9.810 -45.680 1.00 89.38 282 GLY A C 1
ATOM 2274 O O . GLY A 1 282 ? 9.003 9.646 -45.027 1.00 89.38 282 GLY A O 1
ATOM 2275 N N . ASN A 1 283 ? 10.682 8.782 -46.227 1.00 85.88 283 ASN A N 1
ATOM 2276 C CA . ASN A 1 283 ? 10.214 7.392 -46.158 1.00 85.88 283 ASN A CA 1
ATOM 2277 C C . ASN A 1 283 ? 10.810 6.607 -44.975 1.00 85.88 283 ASN A C 1
ATOM 2279 O O . ASN A 1 283 ? 10.906 5.380 -45.039 1.00 85.88 283 ASN A O 1
ATOM 2283 N N . MET A 1 284 ? 11.323 7.264 -43.931 1.00 86.31 284 MET A N 1
ATOM 2284 C CA . MET A 1 284 ? 11.943 6.578 -42.787 1.00 86.31 284 MET A CA 1
ATOM 2285 C C . MET A 1 284 ? 10.923 5.913 -41.849 1.00 86.31 284 MET A C 1
ATOM 2287 O O . MET A 1 284 ? 11.257 4.905 -41.229 1.00 86.31 284 MET A O 1
ATOM 2291 N N . LEU A 1 285 ? 9.690 6.426 -41.789 1.00 87.81 285 LEU A N 1
ATOM 2292 C CA . LEU A 1 285 ? 8.595 5.916 -40.958 1.00 87.81 285 LEU A CA 1
ATOM 2293 C C . LEU A 1 285 ? 7.473 5.379 -41.860 1.00 87.81 285 LEU A C 1
ATOM 2295 O O . LEU A 1 285 ? 6.562 6.106 -42.246 1.00 87.81 285 LEU A O 1
ATOM 2299 N N . THR A 1 286 ? 7.573 4.110 -42.252 1.00 83.25 286 THR A N 1
ATOM 2300 C CA . THR A 1 286 ? 6.619 3.437 -43.156 1.00 83.25 286 THR A CA 1
ATOM 2301 C C . THR A 1 286 ? 6.249 2.066 -42.607 1.00 83.25 286 THR A C 1
ATOM 2303 O O . THR A 1 286 ? 6.976 1.518 -41.776 1.00 83.25 286 THR A O 1
ATOM 2306 N N . GLU A 1 287 ? 5.125 1.515 -43.061 1.00 81.19 287 GLU A N 1
ATOM 2307 C CA . GLU A 1 287 ? 4.637 0.198 -42.634 1.00 81.19 287 GLU A CA 1
ATOM 2308 C C . GLU A 1 287 ? 5.649 -0.922 -42.920 1.00 81.19 287 GLU A C 1
ATOM 2310 O O . GLU A 1 287 ? 5.994 -1.691 -42.025 1.00 81.19 287 GLU A O 1
ATOM 2315 N N . ASP A 1 288 ? 6.259 -0.930 -44.106 1.00 75.50 288 ASP A N 1
ATOM 2316 C CA . ASP A 1 288 ? 7.228 -1.965 -44.495 1.00 75.50 288 ASP A CA 1
ATOM 2317 C C . ASP A 1 288 ? 8.528 -1.929 -43.670 1.00 75.50 288 ASP A C 1
ATOM 2319 O O . ASP A 1 288 ? 9.122 -2.965 -43.363 1.00 75.50 288 ASP A O 1
ATOM 2323 N N . LYS A 1 289 ? 8.982 -0.736 -43.258 1.00 69.44 289 LYS A N 1
ATOM 2324 C CA . LYS A 1 289 ? 10.203 -0.574 -42.440 1.00 69.44 289 LYS A CA 1
ATOM 2325 C C . LYS A 1 289 ? 10.005 -0.952 -40.972 1.00 69.44 289 LYS A C 1
ATOM 2327 O O . LYS A 1 289 ? 10.980 -1.089 -40.234 1.00 69.44 289 LYS A O 1
ATOM 2332 N N . MET A 1 290 ? 8.756 -1.145 -40.564 1.00 65.38 290 MET A N 1
ATOM 2333 C CA . MET A 1 290 ? 8.345 -1.532 -39.220 1.00 65.38 290 MET A CA 1
ATOM 2334 C C . MET A 1 290 ? 8.640 -3.028 -38.946 1.00 65.38 290 MET A C 1
ATOM 2336 O O . MET A 1 290 ? 8.987 -3.401 -37.824 1.00 65.38 290 MET A O 1
ATOM 2340 N N . ILE A 1 291 ? 8.570 -3.873 -39.989 1.00 52.59 291 ILE A N 1
ATOM 2341 C CA . ILE A 1 291 ? 8.663 -5.349 -39.930 1.00 52.59 291 ILE A CA 1
ATOM 2342 C C . ILE A 1 291 ? 10.119 -5.859 -39.835 1.00 52.59 291 ILE A C 1
ATOM 2344 O O . ILE A 1 291 ? 10.362 -6.966 -39.364 1.00 52.59 291 ILE A O 1
ATOM 2348 N N . ALA A 1 292 ? 11.119 -5.050 -40.199 1.00 49.62 292 ALA A N 1
ATOM 2349 C CA . ALA A 1 292 ? 12.519 -5.483 -40.337 1.00 49.62 292 ALA A CA 1
ATOM 2350 C C . ALA A 1 292 ? 13.309 -5.689 -39.019 1.00 49.62 292 ALA A C 1
ATOM 2352 O O . ALA A 1 292 ? 14.499 -6.005 -39.061 1.00 49.62 292 ALA A O 1
ATOM 2353 N N . PHE A 1 293 ? 12.690 -5.525 -37.845 1.00 51.03 293 PHE A N 1
ATOM 2354 C CA . PHE A 1 293 ? 13.364 -5.656 -36.546 1.00 51.03 293 PHE A CA 1
ATOM 2355 C C . PHE A 1 293 ? 12.900 -6.907 -35.792 1.00 51.03 293 PHE A C 1
ATOM 2357 O O . PHE A 1 293 ? 12.065 -6.817 -34.888 1.00 51.03 293 PHE A O 1
ATOM 2364 N N . ASP A 1 294 ? 13.452 -8.069 -36.154 1.00 41.78 294 ASP A N 1
ATOM 2365 C CA . ASP A 1 294 ? 13.117 -9.354 -35.527 1.00 41.78 294 ASP A CA 1
ATOM 2366 C C . ASP A 1 294 ? 14.170 -9.874 -34.518 1.00 41.78 294 ASP A C 1
ATOM 2368 O O . ASP A 1 294 ? 15.352 -9.523 -34.551 1.00 41.78 294 ASP A O 1
ATOM 2372 N N . ASP A 1 295 ? 13.666 -10.699 -33.598 1.00 45.47 295 ASP A N 1
ATOM 2373 C CA . ASP A 1 295 ? 14.091 -11.199 -32.270 1.00 45.47 295 ASP A CA 1
ATOM 2374 C C . ASP A 1 295 ? 15.575 -11.467 -31.878 1.00 45.47 295 ASP A C 1
ATOM 2376 O O . ASP A 1 295 ? 15.842 -11.826 -30.724 1.00 45.47 295 ASP A O 1
ATOM 2380 N N . ALA A 1 296 ? 16.585 -11.288 -32.733 1.00 41.81 296 ALA A N 1
ATOM 2381 C CA . ALA A 1 296 ? 17.962 -11.716 -32.416 1.00 41.81 296 ALA A CA 1
ATOM 2382 C C . ALA A 1 296 ? 18.729 -10.787 -31.441 1.00 41.81 296 ALA A C 1
ATOM 2384 O O . ALA A 1 296 ? 19.621 -11.234 -30.717 1.00 41.81 296 ALA A O 1
ATOM 2385 N N . SER A 1 297 ? 18.383 -9.497 -31.373 1.00 45.47 297 SER A N 1
ATOM 2386 C CA . SER A 1 297 ? 19.079 -8.506 -30.528 1.00 45.47 297 SER A CA 1
ATOM 2387 C C . SER A 1 297 ? 18.585 -8.471 -29.071 1.00 45.47 297 SER A C 1
ATOM 2389 O O . SER A 1 297 ? 19.303 -8.007 -28.177 1.00 45.47 297 SER A O 1
ATOM 2391 N N . ILE A 1 298 ? 17.387 -9.010 -28.813 1.00 42.91 298 ILE A N 1
ATOM 2392 C CA . ILE A 1 298 ? 16.696 -8.933 -27.518 1.00 42.91 298 ILE A CA 1
ATOM 2393 C C . ILE A 1 298 ? 17.310 -9.894 -26.498 1.00 42.91 298 ILE A C 1
ATOM 2395 O O . ILE A 1 298 ? 17.522 -9.493 -25.354 1.00 42.91 298 ILE A O 1
ATOM 2399 N N . LYS A 1 299 ? 17.701 -11.116 -26.891 1.00 36.59 299 LYS A N 1
ATOM 2400 C CA . LYS A 1 299 ? 18.395 -12.040 -25.970 1.00 36.59 299 LYS A CA 1
ATOM 2401 C C . LYS A 1 299 ? 19.699 -11.434 -25.442 1.00 36.59 299 LYS A C 1
ATOM 2403 O O . LYS A 1 299 ? 19.912 -11.422 -24.235 1.00 36.59 299 LYS A O 1
ATOM 2408 N N . GLY A 1 300 ? 20.499 -10.815 -26.314 1.00 38.88 300 GLY A N 1
ATOM 2409 C CA . GLY A 1 300 ? 21.779 -10.206 -25.934 1.00 38.88 300 GLY A CA 1
ATOM 2410 C C . GLY A 1 300 ? 21.659 -8.940 -25.073 1.00 38.88 300 GLY A C 1
ATOM 2411 O O . GLY A 1 300 ? 22.497 -8.712 -24.197 1.00 38.88 300 GLY A O 1
ATOM 2412 N N . GLN A 1 301 ? 20.625 -8.111 -25.270 1.00 37.16 301 GLN A N 1
ATOM 2413 C CA . GLN A 1 301 ? 20.405 -6.909 -24.450 1.00 37.16 301 GLN A CA 1
ATOM 2414 C C . GLN A 1 301 ? 19.639 -7.188 -23.149 1.00 37.16 301 GLN A C 1
ATOM 2416 O O . GLN A 1 301 ? 19.953 -6.582 -22.120 1.00 37.16 301 GLN A O 1
ATOM 2421 N N . GLU A 1 302 ? 18.681 -8.121 -23.138 1.00 36.72 302 GLU A N 1
ATOM 2422 C CA . GLU A 1 302 ? 18.051 -8.577 -21.898 1.00 36.72 302 GLU A CA 1
ATOM 2423 C C . GLU A 1 302 ? 19.050 -9.288 -20.995 1.00 36.72 302 GLU A C 1
ATOM 2425 O O . GLU A 1 302 ? 19.059 -9.002 -19.797 1.00 36.72 302 GLU A O 1
ATOM 2430 N N . GLU A 1 303 ? 19.901 -10.158 -21.547 1.00 40.12 303 GLU A N 1
ATOM 2431 C CA . GLU A 1 303 ? 21.005 -10.756 -20.800 1.00 40.12 303 GLU A CA 1
ATOM 2432 C C . GLU A 1 303 ? 21.958 -9.675 -20.317 1.00 40.12 303 GLU A C 1
ATOM 2434 O O . GLU A 1 303 ? 22.228 -9.641 -19.128 1.00 40.12 303 GLU A O 1
ATOM 2439 N N . ARG A 1 304 ? 22.374 -8.706 -21.143 1.00 38.03 304 ARG A N 1
ATOM 2440 C CA . ARG A 1 304 ? 23.238 -7.610 -20.667 1.00 38.03 304 ARG A CA 1
ATOM 2441 C C . ARG A 1 304 ? 22.616 -6.788 -19.541 1.00 38.03 304 ARG A C 1
ATOM 2443 O O . ARG A 1 304 ? 23.290 -6.578 -18.547 1.00 38.03 304 ARG A O 1
ATOM 2450 N N . ILE A 1 305 ? 21.352 -6.362 -19.622 1.00 43.50 305 ILE A N 1
ATOM 2451 C CA . ILE A 1 305 ? 20.720 -5.539 -18.570 1.00 43.50 305 ILE A CA 1
ATOM 2452 C C . ILE A 1 305 ? 20.382 -6.370 -17.323 1.00 43.50 305 ILE A C 1
ATOM 2454 O O . ILE A 1 305 ? 20.520 -5.865 -16.206 1.00 43.50 305 ILE A O 1
ATOM 2458 N N . LYS A 1 306 ? 19.950 -7.633 -17.477 1.00 43.31 306 LYS A N 1
ATOM 2459 C CA . LYS A 1 306 ? 19.772 -8.563 -16.347 1.00 43.31 306 LYS A CA 1
ATOM 2460 C C . LYS A 1 306 ? 21.120 -8.828 -15.682 1.00 43.31 306 LYS A C 1
ATOM 2462 O O . LYS A 1 306 ? 21.191 -8.753 -14.464 1.00 43.31 306 LYS A O 1
ATOM 2467 N N . THR A 1 307 ? 22.181 -9.029 -16.455 1.00 48.00 307 THR A N 1
ATOM 2468 C CA . THR A 1 307 ? 23.555 -9.198 -15.972 1.00 48.00 307 THR A CA 1
ATOM 2469 C C . THR A 1 307 ? 24.065 -7.921 -15.303 1.00 48.00 307 THR A C 1
ATOM 2471 O O . THR A 1 307 ? 24.549 -8.002 -14.186 1.00 48.00 307 THR A O 1
ATOM 2474 N N . THR A 1 308 ? 23.847 -6.721 -15.854 1.00 50.56 308 THR A N 1
ATOM 2475 C CA . THR A 1 308 ? 24.227 -5.451 -15.203 1.00 50.56 308 THR A CA 1
ATOM 2476 C C . THR A 1 308 ? 23.461 -5.206 -13.898 1.00 50.56 308 THR A C 1
ATOM 2478 O O . THR A 1 308 ? 24.060 -4.755 -12.926 1.00 50.56 308 THR A O 1
ATOM 2481 N N . ARG A 1 309 ? 22.151 -5.500 -13.830 1.00 50.88 309 ARG A N 1
ATOM 2482 C CA . ARG A 1 309 ? 21.372 -5.389 -12.577 1.00 50.88 309 ARG A CA 1
ATOM 2483 C C . ARG A 1 309 ? 21.781 -6.449 -11.550 1.00 50.88 309 ARG A C 1
ATOM 2485 O O . ARG A 1 309 ? 21.910 -6.104 -10.381 1.00 50.88 309 ARG A O 1
ATOM 2492 N N . LYS A 1 310 ? 22.028 -7.692 -11.985 1.00 54.94 310 LYS A N 1
ATOM 2493 C CA . LYS A 1 310 ? 22.567 -8.770 -11.139 1.00 54.94 310 LYS A CA 1
ATOM 2494 C C . LYS A 1 310 ? 23.927 -8.374 -10.554 1.00 54.94 310 LYS A C 1
ATOM 2496 O O . LYS A 1 310 ? 24.068 -8.412 -9.341 1.00 54.94 310 LYS A O 1
ATOM 2501 N N . ILE A 1 311 ? 24.852 -7.870 -11.379 1.00 59.25 311 ILE A N 1
ATOM 2502 C CA . ILE A 1 311 ? 26.171 -7.369 -10.947 1.00 59.25 311 ILE A CA 1
ATOM 2503 C C . ILE A 1 311 ? 26.027 -6.188 -9.968 1.00 59.25 311 ILE A C 1
ATOM 2505 O O . ILE A 1 311 ? 26.744 -6.120 -8.974 1.00 59.25 311 ILE A O 1
ATOM 2509 N N . LYS A 1 312 ? 25.082 -5.262 -10.204 1.00 67.56 312 LYS A N 1
ATOM 2510 C CA . LYS A 1 312 ? 24.861 -4.106 -9.315 1.00 67.56 312 LYS A CA 1
ATOM 2511 C C . LYS A 1 312 ? 24.312 -4.471 -7.938 1.00 67.56 312 LYS A C 1
ATOM 2513 O O . LYS A 1 312 ? 24.674 -3.787 -6.995 1.00 67.56 312 LYS A O 1
ATOM 2518 N N . ALA A 1 313 ? 23.419 -5.455 -7.825 1.00 75.69 313 ALA A N 1
ATOM 2519 C CA . ALA A 1 313 ? 22.918 -5.914 -6.526 1.00 75.69 313 ALA A CA 1
ATOM 2520 C C . ALA A 1 313 ? 23.949 -6.792 -5.808 1.00 75.69 313 ALA A C 1
ATOM 2522 O O . ALA A 1 313 ? 24.136 -6.641 -4.610 1.00 75.69 313 ALA A O 1
ATOM 2523 N N . GLN A 1 314 ? 24.652 -7.658 -6.544 1.00 83.81 314 GLN A N 1
ATOM 2524 C CA . GLN A 1 314 ? 25.617 -8.601 -5.979 1.00 83.81 314 GLN A CA 1
ATOM 2525 C C . GLN A 1 314 ? 26.701 -7.921 -5.130 1.00 83.81 314 GLN A C 1
ATOM 2527 O O . GLN A 1 314 ? 27.058 -8.459 -4.096 1.00 83.81 314 GLN A O 1
ATOM 2532 N N . LYS A 1 315 ? 27.167 -6.715 -5.494 1.00 85.38 315 LYS A N 1
ATOM 2533 C CA . LYS A 1 315 ? 28.190 -5.985 -4.714 1.00 85.38 315 LYS A CA 1
ATOM 2534 C C . LYS A 1 315 ? 27.779 -5.640 -3.269 1.00 85.38 315 LYS A C 1
ATOM 2536 O O . LYS A 1 315 ? 28.650 -5.285 -2.488 1.00 85.38 315 LYS A O 1
ATOM 2541 N N . TYR A 1 316 ? 26.482 -5.658 -2.948 1.00 85.56 316 TYR A N 1
ATOM 2542 C CA . TYR A 1 316 ? 25.975 -5.365 -1.599 1.00 85.56 316 TYR A CA 1
ATOM 2543 C C . TYR A 1 316 ? 25.934 -6.609 -0.706 1.00 85.56 316 TYR A C 1
ATOM 2545 O O . TYR A 1 316 ? 25.691 -6.487 0.487 1.00 85.56 316 TYR A O 1
ATOM 2553 N N . PHE A 1 317 ? 26.160 -7.796 -1.270 1.00 88.19 317 PHE A N 1
ATOM 2554 C CA . PHE A 1 317 ? 26.066 -9.059 -0.553 1.00 88.19 317 PHE A CA 1
ATOM 2555 C C . PHE A 1 317 ? 27.402 -9.795 -0.628 1.00 88.19 317 PHE A C 1
ATOM 2557 O O . PHE A 1 317 ? 27.891 -10.100 -1.715 1.00 88.19 317 PHE A O 1
ATOM 2564 N N . GLU A 1 318 ? 27.975 -10.111 0.531 1.00 84.56 318 GLU A N 1
ATOM 2565 C CA . GLU A 1 318 ? 29.135 -10.997 0.618 1.00 84.56 318 GLU A CA 1
ATOM 2566 C C . GLU A 1 318 ? 28.744 -12.421 0.182 1.00 84.56 318 GLU A C 1
ATOM 2568 O O . GLU A 1 318 ? 27.648 -12.903 0.480 1.00 84.56 318 GLU A O 1
ATOM 2573 N N . GLU A 1 319 ? 29.623 -13.098 -0.557 1.00 80.56 319 GLU A N 1
ATOM 2574 C CA . GLU A 1 319 ? 29.396 -14.483 -0.976 1.00 80.56 319 GLU A CA 1
ATOM 2575 C C . GLU A 1 319 ? 29.363 -15.410 0.250 1.00 80.56 319 GLU A C 1
ATOM 2577 O O . GLU A 1 319 ? 30.163 -15.258 1.167 1.00 80.56 319 GLU A O 1
ATOM 2582 N N . ASP A 1 320 ? 28.386 -16.323 0.290 1.00 79.62 320 ASP A N 1
ATOM 2583 C CA . ASP A 1 320 ? 28.143 -17.286 1.382 1.00 79.62 320 ASP A CA 1
ATOM 2584 C C . ASP A 1 320 ? 27.927 -16.726 2.803 1.00 79.62 320 ASP A C 1
ATOM 2586 O O . ASP A 1 320 ? 27.739 -17.510 3.731 1.00 79.62 320 ASP A O 1
ATOM 2590 N N . LYS A 1 321 ? 27.844 -15.403 2.974 1.00 88.12 321 LYS A N 1
ATOM 2591 C CA . LYS A 1 321 ? 27.536 -14.756 4.255 1.00 88.12 321 LYS A CA 1
ATOM 2592 C C . LYS A 1 321 ? 26.193 -14.044 4.201 1.00 88.12 321 LYS A C 1
ATOM 2594 O O . LYS A 1 321 ? 25.947 -13.242 3.293 1.00 88.12 321 LYS A O 1
ATOM 2599 N N . TYR A 1 322 ? 25.327 -14.333 5.163 1.00 91.38 322 TYR A N 1
ATOM 2600 C CA . TYR A 1 322 ? 23.983 -13.760 5.267 1.00 91.38 322 TYR A CA 1
ATOM 2601 C C . TYR A 1 322 ? 23.944 -12.566 6.229 1.00 91.38 322 TYR A C 1
ATOM 2603 O O . TYR A 1 322 ? 24.816 -12.417 7.082 1.00 91.38 322 TYR A O 1
ATOM 2611 N N . LEU A 1 323 ? 22.931 -11.705 6.093 1.00 91.44 323 LEU A N 1
ATOM 2612 C CA . LEU A 1 323 ? 22.676 -10.583 7.001 1.00 91.44 323 LEU A CA 1
ATOM 2613 C C . LEU A 1 323 ? 22.503 -11.052 8.447 1.00 91.44 323 LEU A C 1
ATOM 2615 O O . LEU A 1 323 ? 22.905 -10.339 9.364 1.00 91.44 323 LEU A O 1
ATOM 2619 N N . ILE A 1 324 ? 21.932 -12.243 8.642 1.00 91.94 324 ILE A N 1
ATOM 2620 C CA . ILE A 1 324 ? 21.963 -12.957 9.916 1.00 91.94 324 ILE A CA 1
ATOM 2621 C C . ILE A 1 324 ? 22.400 -14.403 9.727 1.00 91.94 324 ILE A C 1
ATOM 2623 O O . ILE A 1 324 ? 22.118 -15.021 8.702 1.00 91.94 324 ILE A O 1
ATOM 2627 N N . GLU A 1 325 ? 23.044 -14.963 10.747 1.00 88.44 325 GLU A N 1
ATOM 2628 C CA . GLU A 1 325 ? 23.492 -16.353 10.736 1.00 88.44 325 GLU A CA 1
ATOM 2629 C C . GLU A 1 325 ? 22.986 -17.108 11.966 1.00 88.44 325 GLU A C 1
ATOM 2631 O O . GLU A 1 325 ? 23.195 -16.696 13.110 1.00 88.44 325 GLU A O 1
ATOM 2636 N N . PHE A 1 326 ? 22.339 -18.245 11.710 1.00 92.44 326 PHE A N 1
ATOM 2637 C CA . PHE A 1 326 ? 22.003 -19.241 12.723 1.00 92.44 326 PHE A CA 1
ATOM 2638 C C . PHE A 1 326 ? 23.106 -20.297 12.804 1.00 92.44 326 PHE A C 1
ATOM 2640 O O . PHE A 1 326 ? 23.476 -20.888 11.781 1.00 92.44 326 PHE A O 1
ATOM 2647 N N . ASN A 1 327 ? 23.557 -20.591 14.021 1.00 92.44 327 ASN A N 1
ATOM 2648 C CA . ASN A 1 327 ? 24.393 -21.747 14.306 1.00 92.44 327 ASN A CA 1
ATOM 2649 C C . ASN A 1 327 ? 23.572 -23.038 14.206 1.00 92.44 327 ASN A C 1
ATOM 2651 O O . ASN A 1 327 ? 22.337 -23.042 14.226 1.00 92.44 327 ASN A O 1
ATOM 2655 N N . HIS A 1 328 ? 24.284 -24.160 14.114 1.00 89.56 328 HIS A N 1
ATOM 2656 C CA . HIS A 1 328 ? 23.665 -25.478 14.116 1.00 89.56 328 HIS A CA 1
ATOM 2657 C C . HIS A 1 328 ? 22.808 -25.686 15.375 1.00 89.56 328 HIS A C 1
ATOM 2659 O O . HIS A 1 328 ? 23.295 -25.516 16.492 1.00 89.56 328 HIS A O 1
ATOM 2665 N N . GLY A 1 329 ? 21.546 -26.074 15.189 1.00 91.88 329 GLY A N 1
ATOM 2666 C CA . GLY A 1 329 ? 20.588 -26.340 16.260 1.00 91.88 329 GLY A CA 1
ATOM 2667 C C . GLY A 1 329 ? 19.718 -25.145 16.657 1.00 91.88 329 GLY A C 1
ATOM 2668 O O . GLY A 1 329 ? 18.768 -25.329 17.417 1.00 91.88 329 GLY A O 1
ATOM 2669 N N . GLU A 1 330 ? 19.977 -23.939 16.145 1.00 94.69 330 GLU A N 1
ATOM 2670 C CA . GLU A 1 330 ? 19.213 -22.743 16.531 1.00 94.69 330 GLU A CA 1
ATOM 2671 C C . GLU A 1 330 ? 17.952 -22.532 15.691 1.00 94.69 330 GLU A C 1
ATOM 2673 O O . GLU A 1 330 ? 16.931 -22.104 16.225 1.00 94.69 330 GLU A O 1
ATOM 2678 N N . ARG A 1 331 ? 17.967 -22.880 14.396 1.00 94.94 331 ARG A N 1
ATOM 2679 C CA . ARG A 1 331 ? 16.801 -22.729 13.499 1.00 94.94 331 ARG A CA 1
ATOM 2680 C C . ARG A 1 331 ? 15.502 -23.329 14.062 1.00 94.94 331 ARG A C 1
ATOM 2682 O O . ARG A 1 331 ? 14.470 -22.652 13.988 1.00 94.94 331 ARG A O 1
ATOM 2689 N N . PRO A 1 332 ? 15.511 -24.522 14.693 1.00 93.88 332 PRO A N 1
ATOM 2690 C CA . PRO A 1 332 ? 14.320 -25.082 15.327 1.00 93.88 332 PRO A CA 1
ATOM 2691 C C . PRO A 1 332 ? 13.671 -24.182 16.388 1.00 93.88 332 PRO A C 1
ATOM 2693 O O . PRO A 1 332 ? 12.448 -24.205 16.519 1.00 93.88 332 PRO A O 1
ATOM 2696 N N . TYR A 1 333 ? 14.434 -23.346 17.102 1.00 93.38 333 TYR A N 1
ATOM 2697 C CA . TYR A 1 333 ? 13.886 -22.396 18.084 1.00 93.38 333 TYR A CA 1
ATOM 2698 C C . TYR A 1 333 ? 13.037 -21.293 17.442 1.00 93.38 333 TYR A C 1
ATOM 2700 O O . TYR A 1 333 ? 12.189 -20.717 18.119 1.00 93.38 333 TYR A O 1
ATOM 2708 N N . PHE A 1 334 ? 13.215 -21.068 16.139 1.00 93.25 334 PHE A N 1
ATOM 2709 C CA . PHE A 1 334 ? 12.480 -20.118 15.304 1.00 93.25 334 PHE A CA 1
ATOM 2710 C C . PHE A 1 334 ? 11.496 -20.834 14.360 1.00 93.25 334 PHE A C 1
ATOM 2712 O O . PHE A 1 334 ? 11.060 -20.284 13.353 1.00 93.25 334 PHE A O 1
ATOM 2719 N N . ALA A 1 335 ? 11.145 -22.091 14.657 1.00 93.19 335 ALA A N 1
ATOM 2720 C CA . ALA A 1 335 ? 10.297 -22.950 13.825 1.00 93.19 335 ALA A CA 1
ATOM 2721 C C . ALA A 1 335 ? 10.823 -23.213 12.397 1.00 93.19 335 ALA A C 1
ATOM 2723 O O . ALA A 1 335 ? 10.097 -23.773 11.571 1.00 93.19 335 ALA A O 1
ATOM 2724 N N . LEU A 1 336 ? 12.085 -22.887 12.115 1.00 94.50 336 LEU A N 1
ATOM 2725 C CA . LEU A 1 336 ? 12.737 -23.125 10.832 1.00 94.50 336 LEU A CA 1
ATOM 2726 C C . LEU A 1 336 ? 13.343 -24.531 10.776 1.00 94.50 336 LEU A C 1
ATOM 2728 O O . LEU A 1 336 ? 13.764 -25.084 11.791 1.00 94.50 336 LEU A O 1
ATOM 2732 N N . ASP A 1 337 ? 13.392 -25.109 9.576 1.00 93.50 337 ASP A N 1
ATOM 2733 C CA . ASP A 1 337 ? 14.116 -26.361 9.341 1.00 93.50 337 ASP A CA 1
ATOM 2734 C C . ASP A 1 337 ? 15.610 -26.102 9.228 1.00 93.50 337 ASP A C 1
ATOM 2736 O O . ASP A 1 337 ? 16.020 -25.037 8.763 1.00 93.50 337 ASP A O 1
ATOM 2740 N N . GLU A 1 338 ? 16.424 -27.084 9.605 1.00 95.00 338 GLU A N 1
ATOM 2741 C CA . GLU A 1 338 ? 17.850 -27.021 9.306 1.00 95.00 338 GLU A CA 1
ATOM 2742 C C . GLU A 1 338 ? 18.104 -27.067 7.799 1.00 95.00 338 GLU A C 1
ATOM 2744 O O . GLU A 1 338 ? 17.314 -27.606 7.020 1.00 95.00 338 GLU A O 1
ATOM 2749 N N . ILE A 1 339 ? 19.216 -26.464 7.389 1.00 94.19 339 ILE A N 1
ATOM 2750 C CA . ILE A 1 339 ? 19.670 -26.523 6.002 1.00 94.19 339 ILE A CA 1
ATOM 2751 C C . ILE A 1 339 ? 20.457 -27.815 5.833 1.00 94.19 339 ILE A C 1
ATOM 2753 O O . ILE A 1 339 ? 21.526 -27.964 6.424 1.00 94.19 339 ILE A O 1
ATOM 2757 N N . ASP A 1 340 ? 19.939 -28.738 5.026 1.00 94.25 340 ASP A N 1
ATOM 2758 C CA . ASP A 1 340 ? 20.678 -29.951 4.693 1.00 94.25 340 ASP A CA 1
ATOM 2759 C C . ASP A 1 340 ? 21.891 -29.587 3.811 1.00 94.25 340 ASP A C 1
ATOM 2761 O O . ASP A 1 340 ? 21.713 -28.950 2.766 1.00 94.25 340 ASP A O 1
ATOM 2765 N N . PRO A 1 341 ? 23.124 -29.977 4.187 1.00 92.69 341 PRO A N 1
ATOM 2766 C CA . PRO A 1 341 ? 24.319 -29.696 3.393 1.00 92.69 341 PRO A CA 1
ATOM 2767 C C . PRO A 1 341 ? 24.292 -30.287 1.976 1.00 92.69 341 PRO A C 1
ATOM 2769 O O . PRO A 1 341 ? 25.059 -29.845 1.123 1.00 92.69 341 PRO A O 1
ATOM 2772 N N . SER A 1 342 ? 23.443 -31.288 1.718 1.00 95.31 342 SER A N 1
ATOM 2773 C CA . SER A 1 342 ? 23.252 -31.880 0.390 1.00 95.31 342 SER A CA 1
ATOM 2774 C C . SER A 1 342 ? 22.389 -31.030 -0.547 1.00 95.31 342 SER A C 1
ATOM 2776 O O . SER A 1 342 ? 22.376 -31.291 -1.751 1.00 95.31 342 SER A O 1
ATOM 2778 N N . TRP A 1 343 ? 21.674 -30.022 -0.034 1.00 96.69 343 TRP A N 1
ATOM 2779 C CA . TRP A 1 343 ? 20.837 -29.161 -0.865 1.00 96.69 343 TRP A CA 1
ATOM 2780 C C . TRP A 1 343 ? 21.676 -28.222 -1.729 1.00 96.69 343 TRP A C 1
ATOM 2782 O O . TRP A 1 343 ? 22.573 -27.519 -1.262 1.00 96.69 343 TRP A O 1
ATOM 2792 N N . GLU A 1 344 ? 21.327 -28.152 -3.008 1.00 95.88 344 GLU A N 1
ATOM 2793 C CA . GLU A 1 344 ? 22.006 -27.290 -3.966 1.00 95.88 344 GLU A CA 1
ATOM 2794 C C . GLU A 1 344 ? 21.513 -25.844 -3.846 1.00 95.88 344 GLU A C 1
ATOM 2796 O O . GLU A 1 344 ? 20.309 -25.577 -3.893 1.00 95.88 344 GLU A O 1
ATOM 2801 N N . LYS A 1 345 ? 22.443 -24.889 -3.732 1.00 94.12 345 LYS A N 1
ATOM 2802 C CA . LYS A 1 345 ? 22.124 -23.459 -3.652 1.00 94.12 345 LYS A CA 1
ATOM 2803 C C . LYS A 1 345 ? 22.015 -22.839 -5.044 1.00 94.12 345 LYS A C 1
ATOM 2805 O O . LYS A 1 345 ? 22.914 -22.978 -5.870 1.00 94.12 345 LYS A O 1
ATOM 2810 N N . VAL A 1 346 ? 20.958 -22.068 -5.279 1.00 92.50 346 VAL A N 1
ATOM 2811 C CA . VAL A 1 346 ? 20.829 -21.198 -6.455 1.00 92.50 346 VAL A CA 1
ATOM 2812 C C . VAL A 1 346 ? 20.530 -19.780 -5.994 1.00 92.50 346 VAL A C 1
ATOM 2814 O O . VAL A 1 346 ? 19.488 -19.522 -5.397 1.00 92.50 346 VAL A O 1
ATOM 2817 N N . THR A 1 347 ? 21.422 -18.846 -6.315 1.00 91.81 347 THR A N 1
ATOM 2818 C CA . THR A 1 347 ? 21.295 -17.443 -5.902 1.00 91.81 347 THR A CA 1
ATOM 2819 C C . THR A 1 347 ? 20.796 -16.566 -7.045 1.00 91.81 347 THR A C 1
ATOM 2821 O O . THR A 1 347 ? 21.293 -16.610 -8.173 1.00 91.81 347 THR A O 1
ATOM 2824 N N . MET A 1 348 ? 19.819 -15.715 -6.748 1.00 90.56 348 MET A N 1
ATOM 2825 C CA . MET A 1 348 ? 19.310 -14.682 -7.639 1.00 90.56 348 MET A CA 1
ATOM 2826 C C . MET A 1 348 ? 19.462 -13.306 -6.997 1.00 90.56 348 MET A C 1
ATOM 2828 O O . MET A 1 348 ? 19.183 -13.118 -5.818 1.00 90.56 348 MET A O 1
ATOM 2832 N N . PHE A 1 349 ? 19.851 -12.329 -7.813 1.00 89.50 349 PHE A N 1
ATOM 2833 C CA . PHE A 1 349 ? 20.000 -10.938 -7.401 1.00 89.50 349 PHE A CA 1
ATOM 2834 C C . PHE A 1 349 ? 19.054 -10.036 -8.187 1.00 89.50 349 PHE A C 1
ATOM 2836 O O . PHE A 1 349 ? 18.841 -10.237 -9.390 1.00 89.50 349 PHE A O 1
ATOM 2843 N N . SER A 1 350 ? 18.514 -9.011 -7.530 1.00 85.12 350 SER A N 1
ATOM 2844 C CA . SER A 1 350 ? 17.740 -7.965 -8.200 1.00 85.12 350 SER A CA 1
ATOM 2845 C C . SER A 1 350 ? 17.872 -6.613 -7.500 1.00 85.12 350 SER A C 1
ATOM 2847 O O . SER A 1 350 ? 18.149 -6.548 -6.309 1.00 85.12 350 SER A O 1
ATOM 2849 N N . THR A 1 351 ? 17.661 -5.532 -8.250 1.00 83.06 351 THR A N 1
ATOM 2850 C CA . THR A 1 351 ? 17.603 -4.165 -7.714 1.00 83.06 351 THR A CA 1
ATOM 2851 C C . THR A 1 351 ? 16.302 -3.520 -8.156 1.00 83.06 351 THR A C 1
ATOM 2853 O O . THR A 1 351 ? 15.979 -3.551 -9.349 1.00 83.06 351 THR A O 1
ATOM 2856 N N . THR A 1 352 ? 15.589 -2.905 -7.215 1.00 79.56 352 THR A N 1
ATOM 2857 C CA . THR A 1 352 ? 14.404 -2.079 -7.476 1.00 79.56 352 THR A CA 1
ATOM 2858 C C . THR A 1 352 ? 14.586 -0.747 -6.758 1.00 79.56 352 THR A C 1
ATOM 2860 O O . THR A 1 352 ? 14.607 -0.717 -5.535 1.00 79.56 352 THR A O 1
ATOM 2863 N N . TYR A 1 353 ? 14.752 0.343 -7.512 1.00 82.56 353 TYR A N 1
ATOM 2864 C CA . TYR A 1 353 ? 15.171 1.646 -6.972 1.00 82.56 353 TYR A CA 1
ATOM 2865 C C . TYR A 1 353 ? 16.497 1.538 -6.191 1.00 82.56 353 TYR A C 1
ATOM 2867 O O . TYR A 1 353 ? 17.488 1.095 -6.773 1.00 82.56 353 TYR A O 1
ATOM 2875 N N . ASN A 1 354 ? 16.500 1.919 -4.916 1.00 83.38 354 ASN A N 1
ATOM 2876 C CA . ASN A 1 354 ? 17.596 1.818 -3.949 1.00 83.38 354 ASN A CA 1
ATOM 2877 C C . ASN A 1 354 ? 17.541 0.545 -3.083 1.00 83.38 354 ASN A C 1
ATOM 2879 O O . ASN A 1 354 ? 18.247 0.438 -2.088 1.00 83.38 354 ASN A O 1
ATOM 2883 N N . ILE A 1 355 ? 16.681 -0.415 -3.442 1.00 86.62 355 ILE A N 1
ATOM 2884 C CA . ILE A 1 355 ? 16.529 -1.683 -2.727 1.00 86.62 355 ILE A CA 1
ATOM 2885 C C . ILE A 1 355 ? 17.273 -2.771 -3.499 1.00 86.62 355 ILE A C 1
ATOM 2887 O O . ILE A 1 355 ? 16.899 -3.128 -4.626 1.00 86.62 355 ILE A O 1
ATOM 2891 N N . HIS A 1 356 ? 18.316 -3.311 -2.885 1.00 89.81 356 HIS A N 1
ATOM 2892 C CA . HIS A 1 356 ? 19.127 -4.416 -3.383 1.00 89.81 356 HIS A CA 1
ATOM 2893 C C . HIS A 1 356 ? 18.677 -5.706 -2.725 1.00 89.81 356 HIS A C 1
ATOM 2895 O O . HIS A 1 356 ? 18.473 -5.745 -1.520 1.00 89.81 356 HIS A O 1
ATOM 2901 N N . LYS A 1 357 ? 18.478 -6.753 -3.524 1.00 92.44 357 LYS A N 1
ATOM 2902 C CA . LYS A 1 357 ? 17.829 -7.983 -3.075 1.00 92.44 357 LYS A CA 1
ATOM 2903 C C . LYS A 1 357 ? 18.667 -9.192 -3.440 1.00 92.44 357 LYS A C 1
ATOM 2905 O O . LYS A 1 357 ? 19.064 -9.321 -4.607 1.00 92.44 357 LYS A O 1
ATOM 2910 N N . ARG A 1 358 ? 18.850 -10.100 -2.484 1.00 93.81 358 ARG A N 1
ATOM 2911 C CA . ARG A 1 358 ? 19.387 -11.448 -2.699 1.00 93.81 358 ARG A CA 1
ATOM 2912 C C . ARG A 1 358 ? 18.309 -12.468 -2.354 1.00 93.81 358 ARG A C 1
ATOM 2914 O O . ARG A 1 358 ? 17.603 -12.336 -1.366 1.00 93.81 358 ARG A O 1
ATOM 2921 N N . THR A 1 359 ? 18.153 -13.478 -3.200 1.00 95.00 359 THR A N 1
ATOM 2922 C CA . THR A 1 359 ? 17.277 -14.625 -2.947 1.00 95.00 359 THR A CA 1
ATOM 2923 C C . THR A 1 359 ? 18.073 -15.893 -3.186 1.00 95.00 359 THR A C 1
ATOM 2925 O O . THR A 1 359 ? 18.550 -16.106 -4.299 1.00 95.00 359 THR A O 1
ATOM 2928 N N . VAL A 1 360 ? 18.220 -16.723 -2.163 1.00 95.50 360 VAL A N 1
ATOM 2929 C CA . VAL A 1 360 ? 18.914 -18.008 -2.234 1.00 95.50 360 VAL A CA 1
ATOM 2930 C C . VAL A 1 360 ? 17.887 -19.123 -2.111 1.00 95.50 360 VAL A C 1
ATOM 2932 O O . VAL A 1 360 ? 17.188 -19.226 -1.106 1.00 95.50 360 VAL A O 1
ATOM 2935 N N . PHE A 1 361 ? 17.790 -19.946 -3.149 1.00 95.81 361 PHE A N 1
ATOM 2936 C CA . PHE A 1 361 ? 16.962 -21.147 -3.178 1.00 95.81 361 PHE A CA 1
ATOM 2937 C C . PHE A 1 361 ? 17.809 -22.359 -2.805 1.00 95.81 361 PHE A C 1
ATOM 2939 O O . PHE A 1 361 ? 18.889 -22.536 -3.367 1.00 95.81 361 PHE A O 1
ATOM 2946 N N . PHE A 1 362 ? 17.298 -23.208 -1.918 1.00 96.69 362 PHE A N 1
ATOM 2947 C CA . PHE A 1 362 ? 17.921 -24.479 -1.554 1.00 96.69 362 PHE A CA 1
ATOM 2948 C C . PHE A 1 362 ? 17.114 -25.631 -2.152 1.00 96.69 362 PHE A C 1
ATOM 2950 O O . PHE A 1 362 ? 15.955 -25.847 -1.780 1.00 96.69 362 PHE A O 1
ATOM 2957 N N . PHE A 1 363 ? 17.721 -26.339 -3.102 1.00 97.00 363 PHE A N 1
ATOM 2958 C CA . PHE A 1 363 ? 17.100 -27.412 -3.866 1.00 97.00 363 PHE A CA 1
ATOM 2959 C C . PHE A 1 363 ? 17.473 -28.793 -3.331 1.00 97.00 363 PHE A C 1
ATOM 2961 O O . PHE A 1 363 ? 18.641 -29.171 -3.306 1.00 97.00 363 PHE A O 1
ATOM 2968 N N . ASP A 1 364 ? 16.451 -29.586 -3.037 1.00 97.19 364 ASP A N 1
ATOM 2969 C CA . ASP A 1 364 ? 16.516 -31.043 -2.990 1.00 97.19 364 ASP A CA 1
ATOM 2970 C C . ASP A 1 364 ? 15.978 -31.567 -4.326 1.00 97.19 364 ASP A C 1
ATOM 2972 O O . ASP A 1 364 ? 14.765 -31.587 -4.563 1.00 97.19 364 ASP A O 1
ATOM 2976 N N . LYS A 1 365 ? 16.882 -31.918 -5.250 1.00 94.94 365 LYS A N 1
ATOM 2977 C CA . LYS A 1 365 ? 16.534 -32.273 -6.639 1.00 94.94 365 LYS A CA 1
ATOM 2978 C C . LYS A 1 365 ? 15.704 -31.159 -7.291 1.00 94.94 365 LYS A C 1
ATOM 2980 O O . LYS A 1 365 ? 16.227 -30.067 -7.475 1.00 94.94 365 LYS A O 1
ATOM 2985 N N . ASP A 1 366 ? 14.445 -31.402 -7.643 1.00 94.88 366 ASP A N 1
ATOM 2986 C CA . ASP A 1 366 ? 13.544 -30.420 -8.262 1.00 94.88 366 ASP A CA 1
ATOM 2987 C C . ASP A 1 366 ? 12.617 -29.714 -7.253 1.00 94.88 366 ASP A C 1
ATOM 2989 O O . ASP A 1 366 ? 11.680 -29.019 -7.652 1.00 94.88 366 ASP A O 1
ATOM 2993 N N . ILE A 1 367 ? 12.854 -29.866 -5.948 1.00 95.75 367 ILE A N 1
ATOM 2994 C CA . ILE A 1 367 ? 12.025 -29.281 -4.889 1.00 95.75 367 ILE A CA 1
ATOM 2995 C C . ILE A 1 367 ? 12.815 -28.194 -4.162 1.00 95.75 367 ILE A C 1
ATOM 2997 O O . ILE A 1 367 ? 13.897 -28.449 -3.644 1.00 95.75 367 ILE A O 1
ATOM 3001 N N . ILE A 1 368 ? 12.260 -26.985 -4.073 1.00 96.69 368 ILE A N 1
ATOM 3002 C CA . ILE A 1 368 ? 12.813 -25.931 -3.213 1.00 96.69 368 ILE A CA 1
ATOM 3003 C C . ILE A 1 368 ? 12.330 -26.202 -1.790 1.00 96.69 368 ILE A C 1
ATOM 3005 O O . ILE A 1 368 ? 11.129 -26.108 -1.512 1.00 96.69 368 ILE A O 1
ATOM 3009 N N . ARG A 1 369 ? 13.269 -26.541 -0.905 1.00 96.56 369 ARG A N 1
ATOM 3010 C CA . ARG A 1 369 ? 13.019 -26.835 0.515 1.00 96.56 369 ARG A CA 1
ATOM 3011 C C . ARG A 1 369 ? 13.101 -25.598 1.398 1.00 96.56 369 ARG A C 1
ATOM 3013 O O . ARG A 1 369 ? 12.455 -25.522 2.440 1.00 96.56 369 ARG A O 1
ATOM 3020 N N . LYS A 1 370 ? 13.902 -24.622 0.974 1.00 96.19 370 LYS A N 1
ATOM 3021 C CA . LYS A 1 370 ? 14.119 -23.393 1.725 1.00 96.19 370 LYS A CA 1
ATOM 3022 C C . LYS A 1 370 ? 14.428 -22.222 0.812 1.00 96.19 370 LYS A C 1
ATOM 3024 O O . LYS A 1 370 ? 15.027 -22.387 -0.256 1.00 96.19 370 LYS A O 1
ATOM 3029 N N . ILE A 1 371 ? 14.037 -21.038 1.263 1.00 96.44 371 ILE A N 1
ATOM 3030 C CA . ILE A 1 371 ? 14.377 -19.767 0.635 1.00 96.44 371 ILE A CA 1
ATOM 3031 C C . ILE A 1 371 ? 14.948 -18.845 1.705 1.00 96.44 371 ILE A C 1
ATOM 3033 O O . ILE A 1 371 ? 14.309 -18.642 2.733 1.00 96.44 371 ILE A O 1
ATOM 3037 N N . ILE A 1 372 ? 16.115 -18.265 1.441 1.00 95.81 372 ILE A N 1
ATOM 3038 C CA . ILE A 1 372 ? 16.611 -17.096 2.171 1.00 95.81 372 ILE A CA 1
ATOM 3039 C C . ILE A 1 372 ? 16.442 -15.880 1.270 1.00 95.81 372 ILE A C 1
ATOM 3041 O O . ILE A 1 372 ? 16.805 -15.913 0.092 1.00 95.81 372 ILE A O 1
ATOM 3045 N N . TYR A 1 373 ? 15.867 -14.817 1.810 1.00 95.00 373 TYR A N 1
ATOM 3046 C CA . TYR A 1 373 ? 15.601 -13.575 1.111 1.00 95.00 373 TYR A CA 1
ATOM 3047 C C . TYR A 1 373 ? 16.111 -12.398 1.929 1.00 95.00 373 TYR A C 1
ATOM 3049 O O . TYR A 1 373 ? 15.803 -12.282 3.108 1.00 95.00 373 TYR A O 1
ATOM 3057 N N . GLU A 1 374 ? 16.876 -11.518 1.300 1.00 94.94 374 GLU A N 1
ATOM 3058 C CA . GLU A 1 374 ? 17.466 -10.358 1.958 1.00 94.94 374 GLU A CA 1
ATOM 3059 C C . GLU A 1 374 ? 17.220 -9.106 1.136 1.00 94.94 374 GLU A C 1
ATOM 3061 O O . GLU A 1 374 ? 17.335 -9.131 -0.095 1.00 94.94 374 GLU A O 1
ATOM 3066 N N . GLU A 1 375 ? 16.938 -8.007 1.827 1.00 93.38 375 GLU A N 1
ATOM 3067 C CA . GLU A 1 375 ? 16.889 -6.672 1.244 1.00 93.38 375 GLU A CA 1
ATOM 3068 C C . GLU A 1 375 ? 17.848 -5.740 1.979 1.00 93.38 375 GLU A C 1
ATOM 3070 O O . GLU A 1 375 ? 17.811 -5.670 3.203 1.00 93.38 375 GLU A O 1
ATOM 3075 N N . ILE A 1 376 ? 18.649 -4.999 1.215 1.00 89.94 376 ILE A N 1
ATOM 3076 C CA . ILE A 1 376 ? 19.490 -3.895 1.684 1.00 89.94 376 ILE A CA 1
ATOM 3077 C C . ILE A 1 376 ? 19.013 -2.627 0.984 1.00 89.94 376 ILE A C 1
ATOM 3079 O O . ILE A 1 376 ? 18.954 -2.581 -0.250 1.00 89.94 376 ILE A O 1
ATOM 3083 N N . VAL A 1 377 ? 18.663 -1.602 1.755 1.00 86.19 377 VAL A N 1
ATOM 3084 C CA . VAL A 1 377 ? 18.227 -0.297 1.243 1.00 86.19 377 VAL A CA 1
ATOM 3085 C C . VAL A 1 377 ? 19.356 0.712 1.410 1.00 86.19 377 VAL A C 1
ATOM 3087 O O . VAL A 1 377 ? 19.744 1.008 2.537 1.00 86.19 377 VAL A O 1
ATOM 3090 N N . ASP A 1 378 ? 19.860 1.276 0.311 1.00 76.88 378 ASP A N 1
ATOM 3091 C CA . ASP A 1 378 ? 20.847 2.366 0.359 1.00 76.88 378 ASP A CA 1
ATOM 3092 C C . ASP A 1 378 ? 20.182 3.758 0.339 1.00 76.88 378 ASP A C 1
ATOM 3094 O O . ASP A 1 378 ? 19.050 3.912 -0.128 1.00 76.88 378 ASP A O 1
ATOM 3098 N N . ASP A 1 379 ? 20.841 4.802 0.857 1.00 68.00 379 ASP A N 1
ATOM 3099 C CA . ASP A 1 379 ? 20.311 6.180 0.808 1.00 68.00 379 ASP A CA 1
ATOM 3100 C C . ASP A 1 379 ? 20.613 6.883 -0.531 1.00 68.00 379 ASP A C 1
ATOM 3102 O O . ASP A 1 379 ? 21.151 7.991 -0.587 1.00 68.00 379 ASP A O 1
ATOM 3106 N N . ASN A 1 380 ? 20.326 6.223 -1.660 1.00 62.91 380 ASN A N 1
ATOM 3107 C CA . ASN A 1 380 ? 20.524 6.782 -3.004 1.00 62.91 380 ASN A CA 1
ATOM 3108 C C . ASN A 1 380 ? 21.939 7.371 -3.236 1.00 62.91 380 ASN A C 1
ATOM 3110 O O . ASN A 1 380 ? 22.101 8.350 -3.972 1.00 62.91 380 ASN A O 1
ATOM 3114 N N . GLY A 1 381 ? 22.968 6.794 -2.605 1.00 56.69 381 GLY A N 1
ATOM 3115 C CA . GLY A 1 381 ? 24.362 7.233 -2.722 1.00 56.69 381 GLY A CA 1
ATOM 3116 C C . GLY A 1 381 ? 24.796 8.370 -1.787 1.00 56.69 381 GLY A C 1
ATOM 3117 O O . GLY A 1 381 ? 25.912 8.862 -1.944 1.00 56.69 381 GLY A O 1
ATOM 3118 N N . LYS A 1 382 ? 23.967 8.786 -0.823 1.00 54.12 382 LYS A N 1
ATOM 3119 C CA . LYS A 1 382 ? 24.443 9.475 0.386 1.00 54.12 382 LYS A CA 1
ATOM 3120 C C . LYS A 1 382 ? 24.868 8.401 1.386 1.00 54.12 382 LYS A C 1
ATOM 3122 O O . LYS A 1 382 ? 24.229 7.361 1.470 1.00 54.12 382 LYS A O 1
ATOM 3127 N N . GLU A 1 383 ? 26.017 8.573 2.024 1.00 42.28 383 GLU A N 1
ATOM 3128 C CA . GLU A 1 383 ? 26.674 7.511 2.794 1.00 42.28 383 GLU A CA 1
ATOM 3129 C C 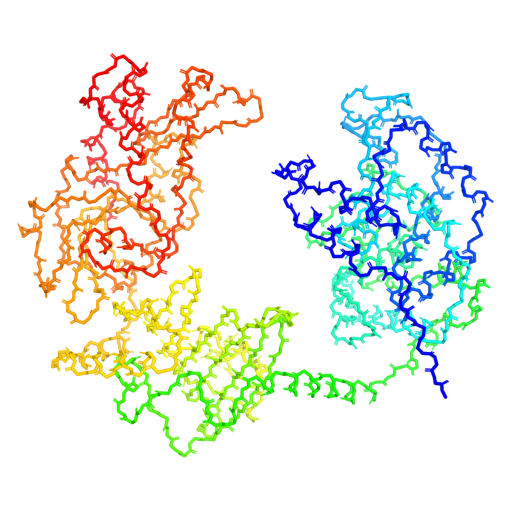. GLU A 1 383 ? 25.764 6.941 3.899 1.00 42.28 383 GLU A C 1
ATOM 3131 O O . GLU A 1 383 ? 25.534 7.593 4.914 1.00 42.28 383 GLU A O 1
ATOM 3136 N N . GLY A 1 384 ? 25.251 5.720 3.700 1.00 54.72 384 GLY A N 1
ATOM 3137 C CA . GLY A 1 384 ? 24.509 4.973 4.718 1.00 54.72 384 GLY A CA 1
ATOM 3138 C C . GLY A 1 384 ? 23.572 3.898 4.157 1.00 54.72 384 GLY A C 1
ATOM 3139 O O . GLY A 1 384 ? 22.891 4.100 3.149 1.00 54.72 384 GLY A O 1
ATOM 3140 N N . ILE A 1 385 ? 23.534 2.745 4.830 1.00 57.00 385 ILE A N 1
ATOM 3141 C CA . ILE A 1 385 ? 22.470 1.744 4.692 1.00 57.00 385 ILE A CA 1
ATOM 3142 C C . ILE A 1 385 ? 21.294 2.217 5.553 1.00 57.00 385 ILE A C 1
ATOM 3144 O O . ILE A 1 385 ? 21.457 2.476 6.743 1.00 57.00 385 ILE A O 1
ATOM 3148 N N . VAL A 1 386 ? 20.118 2.366 4.945 1.00 65.50 386 VAL A N 1
ATOM 3149 C CA . VAL A 1 386 ? 18.917 2.920 5.591 1.00 65.50 386 VAL A CA 1
ATOM 3150 C C . VAL A 1 386 ? 18.152 1.839 6.342 1.00 65.50 386 VAL A C 1
ATOM 3152 O O . VAL A 1 386 ? 17.610 2.087 7.422 1.00 65.50 386 VAL A O 1
ATOM 3155 N N . ARG A 1 387 ? 18.044 0.650 5.747 1.00 75.06 387 ARG A N 1
ATOM 3156 C CA . ARG A 1 387 ? 17.240 -0.444 6.287 1.00 75.06 387 ARG A CA 1
ATOM 3157 C C . ARG A 1 387 ? 17.643 -1.765 5.656 1.00 75.06 387 ARG A C 1
ATOM 3159 O O . ARG A 1 387 ? 17.682 -1.870 4.435 1.00 75.06 387 ARG A O 1
ATOM 3166 N N . ASP A 1 388 ? 17.816 -2.763 6.503 1.00 87.25 388 ASP A N 1
ATOM 3167 C CA . ASP A 1 388 ? 18.176 -4.121 6.120 1.00 87.25 388 ASP A CA 1
ATOM 3168 C C . ASP A 1 388 ? 17.118 -5.086 6.650 1.00 87.25 388 ASP A C 1
ATOM 3170 O O . ASP A 1 388 ? 16.621 -4.937 7.771 1.00 87.25 388 ASP A O 1
ATOM 3174 N N . SER A 1 389 ? 16.749 -6.071 5.837 1.00 93.75 389 SER A N 1
ATOM 3175 C CA . SER A 1 389 ? 15.798 -7.108 6.230 1.00 93.75 389 SER A CA 1
ATOM 3176 C C . SER A 1 389 ? 16.228 -8.479 5.741 1.00 93.75 389 SER A C 1
ATOM 3178 O O . SER A 1 389 ? 16.834 -8.616 4.677 1.00 93.75 389 SER A O 1
ATOM 3180 N N . TYR A 1 390 ? 15.890 -9.488 6.533 1.00 95.88 390 TYR A N 1
ATOM 3181 C CA . TYR A 1 390 ? 16.147 -10.891 6.266 1.00 95.88 390 TYR A CA 1
ATOM 3182 C C . TYR A 1 390 ? 14.868 -11.690 6.493 1.00 95.88 390 TYR A C 1
ATOM 3184 O O . TYR A 1 390 ? 14.184 -11.530 7.506 1.00 95.88 390 TYR A O 1
ATOM 3192 N N . SER A 1 391 ? 14.589 -12.597 5.569 1.00 95.19 391 SER A N 1
ATOM 3193 C CA . SER A 1 391 ? 13.501 -13.556 5.645 1.00 95.19 391 SER A CA 1
ATOM 3194 C C . SER A 1 391 ? 14.026 -14.953 5.337 1.00 95.19 391 SER A C 1
ATOM 3196 O O . SER A 1 391 ? 14.715 -15.157 4.338 1.00 95.19 391 SER A O 1
ATOM 3198 N N . GLU A 1 392 ? 13.646 -15.941 6.139 1.00 95.94 392 GLU A N 1
ATOM 3199 C CA . GLU A 1 392 ? 13.920 -17.354 5.867 1.00 95.94 392 GLU A CA 1
ATOM 3200 C C . GLU A 1 392 ? 12.612 -18.136 5.866 1.00 95.94 392 GLU A C 1
ATOM 3202 O O . GLU A 1 392 ? 11.820 -18.042 6.799 1.00 95.94 392 GLU A O 1
ATOM 3207 N N . LEU A 1 393 ? 12.362 -18.878 4.791 1.00 95.12 393 LEU A N 1
ATOM 3208 C CA . LEU A 1 393 ? 11.103 -19.567 4.541 1.00 95.12 393 LEU A CA 1
ATOM 3209 C C . LEU A 1 393 ? 11.366 -21.063 4.390 1.00 95.12 393 LEU A C 1
ATOM 3211 O O . LEU A 1 393 ? 12.157 -21.463 3.533 1.00 95.12 393 LEU A O 1
ATOM 3215 N N . ASN A 1 394 ? 10.650 -21.889 5.151 1.00 94.75 394 ASN A N 1
ATOM 3216 C CA . ASN A 1 394 ? 10.497 -23.305 4.834 1.00 94.75 394 ASN A CA 1
ATOM 3217 C C . ASN A 1 394 ? 9.467 -23.447 3.708 1.00 94.75 394 ASN A C 1
ATOM 3219 O O . ASN A 1 394 ? 8.393 -22.830 3.739 1.00 94.75 394 ASN A O 1
ATOM 3223 N N . THR A 1 395 ? 9.799 -24.251 2.701 1.00 93.88 395 THR A N 1
ATOM 3224 C CA . THR A 1 395 ? 8.966 -24.421 1.512 1.00 93.88 395 THR A CA 1
ATOM 3225 C C . THR A 1 395 ? 8.933 -25.871 1.048 1.00 93.88 395 THR A C 1
ATOM 3227 O O . THR A 1 395 ? 9.835 -26.659 1.304 1.00 93.88 395 THR A O 1
ATOM 3230 N N . GLU A 1 396 ? 7.910 -26.208 0.271 1.00 92.50 396 GLU A N 1
ATOM 3231 C CA . GLU A 1 396 ? 7.870 -27.442 -0.515 1.00 92.50 396 GLU A CA 1
ATOM 3232 C C . GLU A 1 396 ? 7.397 -27.106 -1.931 1.00 92.50 396 GLU A C 1
ATOM 3234 O O . GLU A 1 396 ? 6.282 -27.417 -2.356 1.00 92.50 396 GLU A O 1
ATOM 3239 N N . ILE A 1 397 ? 8.223 -26.343 -2.651 1.00 94.25 397 ILE A N 1
ATOM 3240 C CA . ILE A 1 397 ? 7.882 -25.890 -4.002 1.00 94.25 397 ILE A CA 1
ATOM 3241 C C . ILE A 1 397 ? 8.427 -26.899 -4.996 1.00 94.25 397 ILE A C 1
ATOM 3243 O O . ILE A 1 397 ? 9.628 -26.937 -5.256 1.00 94.25 397 ILE A O 1
ATOM 3247 N N . VAL A 1 398 ? 7.530 -27.687 -5.581 1.00 94.62 398 VAL A N 1
ATOM 3248 C CA . VAL A 1 398 ? 7.879 -28.587 -6.678 1.00 94.62 398 VAL A CA 1
ATOM 3249 C C . VAL A 1 398 ? 8.096 -27.766 -7.943 1.00 94.62 398 VAL A C 1
ATOM 3251 O O . VAL A 1 398 ? 7.260 -26.941 -8.327 1.00 94.62 398 VAL A O 1
ATOM 3254 N N . THR A 1 399 ? 9.224 -27.998 -8.601 1.00 94.69 399 THR A N 1
ATOM 3255 C CA . THR A 1 399 ? 9.561 -27.357 -9.865 1.00 94.69 399 THR A CA 1
ATOM 3256 C C . THR A 1 399 ? 9.690 -28.377 -10.986 1.00 94.69 399 THR A C 1
ATOM 3258 O O . THR A 1 399 ? 9.886 -29.567 -10.769 1.00 94.69 399 THR A O 1
ATOM 3261 N N . LYS A 1 400 ? 9.568 -27.895 -12.217 1.00 90.88 400 LYS A N 1
ATOM 3262 C CA . LYS A 1 400 ? 9.946 -28.610 -13.428 1.00 90.88 400 LYS A CA 1
ATOM 3263 C C . LYS A 1 400 ? 11.234 -27.983 -13.939 1.00 90.88 400 LYS A C 1
ATOM 3265 O O . LYS A 1 400 ? 11.264 -26.777 -14.200 1.00 90.88 400 LYS A O 1
ATOM 3270 N N . ASN A 1 401 ? 12.288 -28.790 -14.060 1.00 88.00 401 ASN A N 1
ATOM 3271 C CA . ASN A 1 401 ? 13.608 -28.378 -14.551 1.00 88.00 401 ASN A CA 1
ATOM 3272 C C . ASN A 1 401 ? 14.184 -27.150 -13.819 1.00 88.00 401 ASN A C 1
ATOM 3274 O O . ASN A 1 401 ? 14.822 -26.303 -14.449 1.00 88.00 401 ASN A O 1
ATOM 3278 N N . ARG A 1 402 ? 13.872 -26.988 -12.523 1.00 89.25 402 ARG A N 1
ATOM 3279 C CA . ARG A 1 402 ? 14.270 -25.839 -11.685 1.00 89.25 402 ARG A CA 1
ATOM 3280 C C . ARG A 1 402 ? 14.016 -24.447 -12.284 1.00 89.25 402 ARG A C 1
ATOM 3282 O O . ARG A 1 402 ? 14.651 -23.474 -11.890 1.00 89.25 402 ARG A O 1
ATOM 3289 N N . ASN A 1 403 ? 13.092 -24.322 -13.236 1.00 88.56 403 ASN A N 1
ATOM 3290 C CA . ASN A 1 403 ? 12.793 -23.054 -13.911 1.00 88.56 403 ASN A CA 1
ATOM 3291 C C . ASN A 1 403 ? 11.302 -22.700 -13.901 1.00 88.56 403 ASN A C 1
ATOM 3293 O O . ASN A 1 403 ? 10.938 -21.554 -14.169 1.00 88.56 403 ASN A O 1
ATOM 3297 N N . THR A 1 404 ? 10.448 -23.665 -13.560 1.00 90.69 404 THR A N 1
ATOM 3298 C CA . THR A 1 404 ? 8.994 -23.527 -13.553 1.00 90.69 404 THR A CA 1
ATOM 3299 C C . THR A 1 404 ? 8.452 -24.101 -12.255 1.00 90.69 404 THR A C 1
ATOM 3301 O O . THR A 1 404 ? 8.686 -25.262 -11.952 1.00 90.69 404 THR A O 1
ATOM 3304 N N . ILE A 1 405 ? 7.737 -23.292 -11.484 1.00 93.56 405 ILE A N 1
ATOM 3305 C CA . ILE A 1 405 ? 6.987 -23.691 -10.296 1.00 93.56 405 ILE A CA 1
ATOM 3306 C C . ILE A 1 405 ? 5.699 -24.383 -10.740 1.00 93.56 405 ILE A C 1
ATOM 3308 O O . ILE A 1 405 ? 4.906 -23.809 -11.497 1.00 93.56 405 ILE A O 1
ATOM 3312 N N . LEU A 1 406 ? 5.481 -25.593 -10.232 1.00 91.88 406 LEU A N 1
ATOM 3313 C CA . LEU A 1 406 ? 4.253 -26.342 -10.455 1.00 91.88 406 LEU A CA 1
ATOM 3314 C C . LEU A 1 406 ? 3.156 -25.892 -9.472 1.00 91.88 406 LEU A C 1
ATOM 3316 O O . LEU A 1 406 ? 3.443 -25.538 -8.324 1.00 91.88 406 LEU A O 1
ATOM 3320 N N . PRO A 1 407 ? 1.886 -25.865 -9.905 1.00 89.31 407 PRO A N 1
ATOM 3321 C CA . PRO A 1 407 ? 0.778 -25.509 -9.029 1.00 89.31 407 PRO A CA 1
ATOM 3322 C C . PRO A 1 407 ? 0.533 -26.583 -7.958 1.00 89.31 407 PRO A C 1
ATOM 3324 O O . PRO A 1 407 ? 0.679 -27.772 -8.216 1.00 89.31 407 PRO A O 1
ATOM 3327 N N . LYS A 1 408 ? 0.073 -26.171 -6.766 1.00 84.56 408 LYS A N 1
ATOM 3328 C CA . LYS A 1 408 ? -0.332 -27.101 -5.688 1.00 84.56 408 LYS A CA 1
ATOM 3329 C C . LYS A 1 408 ? -1.640 -27.851 -5.971 1.00 84.56 408 LYS A C 1
ATOM 3331 O O . LYS A 1 408 ? -1.937 -28.835 -5.304 1.00 84.56 408 LYS A O 1
ATOM 3336 N N . THR A 1 409 ? -2.458 -27.348 -6.895 1.00 84.00 409 THR A N 1
ATOM 3337 C CA . THR A 1 409 ? -3.786 -27.890 -7.207 1.00 84.00 409 THR A CA 1
ATOM 3338 C C . THR A 1 409 ? -3.952 -28.049 -8.711 1.00 84.00 409 THR A C 1
ATOM 3340 O O . THR A 1 409 ? -3.358 -27.299 -9.483 1.00 84.00 409 THR A O 1
ATOM 3343 N N . GLU A 1 410 ? -4.823 -28.966 -9.132 1.00 83.44 410 GLU A N 1
ATOM 3344 C CA . GLU A 1 410 ? -5.116 -29.236 -10.550 1.00 83.44 410 GLU A CA 1
ATOM 3345 C C . GLU A 1 410 ? -5.657 -28.012 -11.312 1.00 83.44 410 GLU A C 1
ATOM 3347 O O . GLU A 1 410 ? -5.498 -27.905 -12.523 1.00 83.44 410 GLU A O 1
ATOM 3352 N N . ARG A 1 411 ? -6.285 -27.059 -10.606 1.00 84.12 411 ARG A N 1
ATOM 3353 C CA . ARG A 1 411 ? -6.795 -25.802 -11.188 1.00 84.12 411 ARG A CA 1
ATOM 3354 C C . ARG A 1 411 ? -5.735 -24.703 -11.285 1.00 84.12 411 ARG A C 1
ATOM 3356 O O . ARG A 1 411 ? -5.975 -23.678 -11.926 1.00 84.12 411 ARG A O 1
ATOM 3363 N N . GLY A 1 412 ? -4.608 -24.853 -10.590 1.00 83.38 412 GLY A N 1
ATOM 3364 C CA . GLY A 1 412 ? -3.541 -23.862 -10.594 1.00 83.38 412 GLY A CA 1
ATOM 3365 C C . GLY A 1 412 ? -2.787 -23.851 -11.924 1.00 83.38 412 GLY A C 1
ATOM 3366 O O . GLY A 1 412 ? -2.784 -24.825 -12.669 1.00 83.38 412 GLY A O 1
ATOM 3367 N N . ARG A 1 413 ? -2.134 -22.729 -12.234 1.00 87.31 413 ARG A N 1
ATOM 3368 C CA . ARG A 1 413 ? -1.305 -22.586 -13.440 1.00 87.31 413 ARG A CA 1
ATOM 3369 C C . ARG A 1 413 ? 0.170 -22.681 -13.077 1.00 87.31 413 ARG A C 1
ATOM 3371 O O . ARG A 1 413 ? 0.573 -22.154 -12.038 1.00 87.31 413 ARG A O 1
ATOM 3378 N N . GLU A 1 414 ? 0.956 -23.294 -13.957 1.00 92.00 414 GLU A N 1
ATOM 3379 C CA . GLU A 1 414 ? 2.416 -23.241 -13.893 1.00 92.00 414 GLU A CA 1
ATOM 3380 C C . GLU A 1 414 ? 2.899 -21.784 -13.924 1.00 92.00 414 GLU A C 1
ATOM 3382 O O . GLU A 1 414 ? 2.319 -20.923 -14.596 1.00 92.00 414 GLU A O 1
ATOM 3387 N N . LYS A 1 415 ? 3.964 -21.494 -13.176 1.00 91.69 415 LYS A N 1
ATOM 3388 C CA . LYS A 1 415 ? 4.574 -20.161 -13.114 1.00 91.69 415 LYS A CA 1
ATOM 3389 C C . LYS A 1 415 ? 6.072 -20.275 -13.323 1.00 91.69 415 LYS A C 1
ATOM 3391 O O . LYS A 1 415 ? 6.689 -21.204 -12.831 1.00 91.69 415 LYS A O 1
ATOM 3396 N N . SER A 1 416 ? 6.697 -19.300 -13.974 1.00 91.44 416 SER A N 1
ATOM 3397 C CA . SER A 1 416 ? 8.163 -19.237 -14.017 1.00 91.44 416 SER A CA 1
ATOM 3398 C C . SER A 1 416 ? 8.745 -19.087 -12.607 1.00 91.44 416 SER A C 1
ATOM 3400 O O . SER A 1 416 ? 8.206 -18.316 -11.804 1.00 91.44 416 SER A O 1
ATOM 3402 N N . LEU A 1 417 ? 9.869 -19.742 -12.322 1.00 90.50 417 LEU A N 1
ATOM 3403 C CA . LEU A 1 417 ? 10.603 -19.554 -11.076 1.00 90.50 417 LEU A CA 1
ATOM 3404 C C . LEU A 1 417 ? 11.205 -18.145 -11.035 1.00 90.50 417 LEU A C 1
ATOM 3406 O O . LEU A 1 417 ? 12.126 -17.804 -11.775 1.00 90.50 417 LEU A O 1
ATOM 3410 N N . THR A 1 418 ? 10.657 -17.316 -10.156 1.00 89.94 418 THR A N 1
ATOM 3411 C CA . THR A 1 418 ? 11.181 -15.997 -9.796 1.00 89.94 418 THR A CA 1
ATOM 3412 C C . THR A 1 418 ? 11.063 -15.842 -8.281 1.00 89.94 418 THR A C 1
ATOM 3414 O O . THR A 1 418 ? 10.165 -16.461 -7.702 1.00 89.94 418 THR A O 1
ATOM 3417 N N . PRO A 1 419 ? 11.892 -15.001 -7.629 1.00 88.50 419 PRO A N 1
ATOM 3418 C CA . PRO A 1 419 ? 11.748 -14.717 -6.201 1.00 88.50 419 PRO A CA 1
ATOM 3419 C C . PRO A 1 419 ? 10.309 -14.368 -5.811 1.00 88.50 419 PRO A C 1
ATOM 3421 O O . PRO A 1 419 ? 9.734 -14.997 -4.933 1.00 88.50 419 PRO A O 1
ATOM 3424 N N . THR A 1 420 ? 9.666 -13.458 -6.546 1.00 88.12 420 THR A N 1
ATOM 3425 C CA . THR A 1 420 ? 8.270 -13.066 -6.304 1.00 88.12 420 THR A CA 1
ATOM 3426 C C . THR A 1 420 ? 7.292 -14.234 -6.409 1.00 88.12 420 THR A C 1
ATOM 3428 O O . THR A 1 420 ? 6.382 -14.348 -5.595 1.00 88.12 420 THR A O 1
ATOM 3431 N N . ASN A 1 421 ? 7.447 -15.115 -7.403 1.00 89.94 421 ASN A N 1
ATOM 3432 C CA . ASN A 1 421 ? 6.533 -16.244 -7.552 1.00 89.94 421 ASN A CA 1
ATOM 3433 C C . ASN A 1 421 ? 6.717 -17.286 -6.444 1.00 89.94 421 ASN A C 1
ATOM 3435 O O . ASN A 1 421 ? 5.713 -17.833 -5.987 1.00 89.94 421 ASN A O 1
ATOM 3439 N N . ALA A 1 422 ? 7.963 -17.520 -6.022 1.00 89.50 422 ALA A N 1
ATOM 3440 C CA . ALA A 1 422 ? 8.325 -18.491 -4.995 1.00 89.50 422 ALA A CA 1
ATOM 3441 C C . ALA A 1 422 ? 7.960 -18.031 -3.574 1.00 89.50 422 ALA A C 1
ATOM 3443 O O . ALA A 1 422 ? 7.559 -18.852 -2.761 1.00 89.50 422 ALA A O 1
ATOM 3444 N N . MET A 1 423 ? 8.032 -16.726 -3.293 1.00 84.94 423 MET A N 1
ATOM 3445 C CA . MET A 1 423 ? 7.707 -16.149 -1.980 1.00 84.94 423 MET A CA 1
ATOM 3446 C C . MET A 1 423 ? 6.206 -15.902 -1.751 1.00 84.94 423 MET A C 1
ATOM 3448 O O . MET A 1 423 ? 5.819 -15.370 -0.714 1.00 84.94 423 MET A O 1
ATOM 3452 N N . ASN A 1 424 ? 5.331 -16.252 -2.699 1.00 77.75 424 ASN A N 1
ATOM 3453 C CA . ASN A 1 424 ? 3.889 -16.122 -2.482 1.00 77.75 424 ASN A CA 1
ATOM 3454 C C . ASN A 1 424 ? 3.425 -17.049 -1.347 1.00 77.75 424 ASN A C 1
ATOM 3456 O O . ASN A 1 424 ? 3.707 -18.247 -1.381 1.00 77.75 424 ASN A O 1
ATOM 3460 N N . GLY A 1 425 ? 2.605 -16.526 -0.427 1.00 63.22 425 GLY A N 1
ATOM 3461 C CA . GLY A 1 425 ? 2.173 -17.230 0.793 1.00 63.22 425 GLY A CA 1
ATOM 3462 C C . GLY A 1 425 ? 1.502 -18.593 0.584 1.00 63.22 425 GLY A C 1
ATOM 3463 O O . GLY A 1 425 ? 1.504 -19.420 1.485 1.00 63.22 425 GLY A O 1
ATOM 3464 N N . GLY A 1 426 ? 1.006 -18.895 -0.621 1.00 69.81 426 GLY A N 1
ATOM 3465 C CA . GLY A 1 426 ? 0.499 -20.228 -0.955 1.00 69.81 426 GLY A CA 1
ATOM 3466 C C . GLY A 1 426 ? 1.554 -21.342 -0.905 1.00 69.81 426 GLY A C 1
ATOM 3467 O O . GLY A 1 426 ? 1.176 -22.510 -0.827 1.00 69.81 426 GLY A O 1
ATOM 3468 N N . PHE A 1 427 ? 2.851 -21.021 -0.948 1.00 71.38 427 PHE A N 1
ATOM 3469 C CA . PHE A 1 427 ? 3.960 -21.983 -0.929 1.00 71.38 427 PHE A CA 1
ATOM 3470 C C . PHE A 1 427 ? 4.751 -22.022 0.383 1.00 71.38 427 PHE A C 1
ATOM 3472 O O . PHE A 1 427 ? 5.477 -22.990 0.608 1.00 71.38 427 PHE A O 1
ATOM 3479 N N . THR A 1 428 ? 4.579 -21.012 1.230 1.00 80.38 428 THR A N 1
ATOM 3480 C CA . THR A 1 428 ? 5.318 -20.828 2.479 1.00 80.38 428 THR A CA 1
ATOM 3481 C C . THR A 1 428 ? 4.681 -21.620 3.616 1.00 80.38 428 THR A C 1
ATOM 3483 O O . THR A 1 428 ? 3.468 -21.551 3.817 1.00 80.38 428 THR A O 1
ATOM 3486 N N . GLU A 1 429 ? 5.496 -22.347 4.376 1.00 86.38 429 GLU A N 1
ATOM 3487 C CA . GLU A 1 429 ? 5.083 -22.954 5.644 1.00 86.38 429 GLU A CA 1
ATOM 3488 C C . GLU A 1 429 ? 5.471 -22.033 6.813 1.00 86.38 429 GLU A C 1
ATOM 3490 O O . GLU A 1 429 ? 5.000 -20.892 6.896 1.00 86.38 429 GLU A O 1
ATOM 3495 N N . CYS A 1 430 ? 6.351 -22.507 7.700 1.00 93.19 430 CYS A N 1
ATOM 3496 C CA . CYS A 1 430 ? 7.005 -21.681 8.702 1.00 93.19 430 CYS A CA 1
ATOM 3497 C C . CYS A 1 430 ? 8.014 -20.742 8.052 1.00 93.19 430 CYS A C 1
ATOM 3499 O O . CYS A 1 430 ? 8.800 -21.143 7.192 1.00 93.19 430 CYS A O 1
ATOM 3501 N N . HIS A 1 431 ? 8.007 -19.497 8.492 1.00 94.06 431 HIS A N 1
ATOM 3502 C CA . HIS A 1 431 ? 8.956 -18.500 8.054 1.00 94.06 431 HIS A CA 1
ATOM 3503 C C . HIS A 1 431 ? 9.315 -17.563 9.199 1.00 94.06 431 HIS A C 1
ATOM 3505 O O . HIS A 1 431 ? 8.515 -17.323 10.102 1.00 94.06 431 HIS A O 1
ATOM 3511 N N . PHE A 1 432 ? 10.524 -17.037 9.119 1.00 95.50 432 PHE A N 1
ATOM 3512 C CA . PHE A 1 432 ? 11.088 -16.045 10.015 1.00 95.50 432 PHE A CA 1
ATOM 3513 C C . PHE A 1 432 ? 11.333 -14.771 9.221 1.00 95.50 432 PHE A C 1
ATOM 3515 O O . PHE A 1 432 ? 11.817 -14.835 8.090 1.00 95.50 432 PHE A O 1
ATOM 3522 N N . ASN A 1 433 ? 11.023 -13.627 9.814 1.00 94.50 433 ASN A N 1
ATOM 3523 C CA . ASN A 1 433 ? 11.377 -12.323 9.284 1.00 94.50 433 ASN A CA 1
ATOM 3524 C C . ASN A 1 433 ? 12.025 -11.489 10.378 1.00 94.50 433 ASN A C 1
ATOM 3526 O O . ASN A 1 433 ? 11.526 -11.445 11.501 1.00 94.50 433 ASN A O 1
ATOM 3530 N N . ILE A 1 434 ? 13.062 -10.754 10.003 1.00 94.75 434 ILE A N 1
ATOM 3531 C CA . ILE A 1 434 ? 13.640 -9.685 10.803 1.00 94.75 434 ILE A CA 1
ATOM 3532 C C . ILE A 1 434 ? 13.898 -8.479 9.912 1.00 94.75 434 ILE A C 1
ATOM 3534 O O . ILE A 1 434 ? 14.377 -8.591 8.786 1.00 94.75 434 ILE A O 1
ATOM 3538 N N . THR A 1 435 ? 13.560 -7.304 10.415 1.00 93.81 435 THR A N 1
ATOM 3539 C CA . THR A 1 435 ? 13.983 -6.034 9.839 1.00 93.81 435 THR A CA 1
ATOM 3540 C C . THR A 1 435 ? 14.730 -5.268 10.907 1.00 93.81 435 THR A C 1
ATOM 3542 O O . THR A 1 435 ? 14.156 -5.007 11.961 1.00 93.81 435 THR A O 1
ATOM 3545 N N . PHE A 1 436 ? 15.994 -4.937 10.648 1.00 92.12 436 PHE A N 1
ATOM 3546 C CA . PHE A 1 436 ? 16.856 -4.329 11.655 1.00 92.12 436 PHE A CA 1
ATOM 3547 C C . PHE A 1 436 ? 16.382 -2.935 12.063 1.00 92.12 436 PHE A C 1
ATOM 3549 O O . PHE A 1 436 ? 15.787 -2.192 11.275 1.00 92.12 436 PHE A O 1
ATOM 3556 N N . ALA A 1 437 ? 16.688 -2.591 13.311 1.00 89.25 437 ALA A N 1
ATOM 3557 C CA . ALA A 1 437 ? 16.492 -1.258 13.844 1.00 89.25 437 ALA A CA 1
ATOM 3558 C C . ALA A 1 437 ? 17.391 -0.244 13.124 1.00 89.25 437 ALA A C 1
ATOM 3560 O O . ALA A 1 437 ? 18.513 -0.554 12.720 1.00 89.25 437 ALA A O 1
ATOM 3561 N N . ASN A 1 438 ? 16.933 1.000 13.042 1.00 85.06 438 ASN A N 1
ATOM 3562 C CA . ASN A 1 438 ? 17.749 2.149 12.663 1.00 85.06 438 ASN A CA 1
ATOM 3563 C C . ASN A 1 438 ? 17.477 3.320 13.621 1.00 85.06 438 ASN A C 1
ATOM 3565 O O . ASN A 1 438 ? 16.961 3.123 14.721 1.00 85.06 438 ASN A O 1
ATOM 3569 N N . ASP A 1 439 ? 17.908 4.530 13.273 1.00 81.19 439 ASP A N 1
ATOM 3570 C CA . ASP A 1 439 ? 17.739 5.698 14.151 1.00 81.19 439 ASP A CA 1
ATOM 3571 C C . ASP A 1 439 ? 16.281 6.144 14.278 1.00 81.19 439 ASP A C 1
ATOM 3573 O O . ASP A 1 439 ? 15.908 6.768 15.266 1.00 81.19 439 ASP A O 1
ATOM 3577 N N . ASN A 1 440 ? 15.452 5.791 13.298 1.00 77.94 440 ASN A N 1
ATOM 3578 C CA . ASN A 1 440 ? 14.040 6.122 13.309 1.00 77.94 440 ASN A CA 1
ATOM 3579 C C . ASN A 1 440 ? 13.226 4.951 13.869 1.00 77.94 440 ASN A C 1
ATOM 3581 O O . ASN A 1 440 ? 12.450 5.143 14.798 1.00 77.94 440 ASN A O 1
ATOM 3585 N N . TYR A 1 441 ? 13.423 3.742 13.347 1.00 78.75 441 TYR A N 1
ATOM 3586 C CA . TYR A 1 441 ? 12.546 2.590 13.546 1.00 78.75 441 TYR A CA 1
ATOM 3587 C C . TYR A 1 441 ? 13.187 1.522 14.446 1.00 78.75 441 TYR A C 1
ATOM 3589 O O . TYR A 1 441 ? 14.359 1.194 14.239 1.00 78.75 441 TYR A O 1
ATOM 3597 N N . PRO A 1 442 ? 12.438 0.924 15.392 1.00 84.56 442 PRO A N 1
ATOM 3598 C CA . PRO A 1 442 ? 12.893 -0.267 16.099 1.00 84.56 442 PRO A CA 1
ATOM 3599 C C . PRO A 1 442 ? 12.965 -1.477 15.157 1.00 84.56 442 PRO A C 1
ATOM 3601 O O . PRO A 1 442 ? 12.403 -1.485 14.058 1.00 84.56 442 PRO A O 1
ATOM 3604 N N . CYS A 1 443 ? 13.667 -2.514 15.602 1.00 89.50 443 CYS A N 1
ATOM 3605 C CA . CYS A 1 443 ? 13.698 -3.798 14.918 1.00 89.50 443 CYS A CA 1
ATOM 3606 C C . CYS A 1 443 ? 12.331 -4.479 15.022 1.00 89.50 443 CYS A C 1
ATOM 3608 O O . CYS A 1 443 ? 11.731 -4.507 16.095 1.00 89.50 443 CYS A O 1
ATOM 3610 N N . HIS A 1 444 ? 11.886 -5.081 13.923 1.00 88.25 444 HIS A N 1
ATOM 3611 C CA . HIS A 1 444 ? 10.655 -5.863 13.852 1.00 88.25 444 HIS A CA 1
ATOM 3612 C C . HIS A 1 444 ? 10.994 -7.311 13.500 1.00 88.25 444 HIS A C 1
ATOM 3614 O O . HIS A 1 444 ? 11.595 -7.562 12.450 1.00 88.25 444 HIS A O 1
ATOM 3620 N N . MET A 1 445 ? 10.603 -8.259 14.353 1.00 90.81 445 MET A N 1
ATOM 3621 C CA . MET A 1 445 ? 10.972 -9.667 14.227 1.00 90.81 445 MET A CA 1
ATOM 3622 C C . MET A 1 445 ? 9.790 -10.576 14.549 1.00 90.81 445 MET A C 1
ATOM 3624 O O . MET A 1 445 ? 9.160 -10.441 15.591 1.00 90.81 445 MET A O 1
ATOM 3628 N N . TYR A 1 446 ? 9.500 -11.533 13.671 1.00 89.31 446 TYR A N 1
ATOM 3629 C CA . TYR A 1 446 ? 8.438 -12.504 13.914 1.00 89.31 446 TYR A CA 1
ATOM 3630 C C . TYR A 1 446 ? 8.675 -13.819 13.184 1.00 89.31 446 TYR A C 1
ATOM 3632 O O . TYR A 1 446 ? 9.335 -13.889 12.145 1.00 89.31 446 TYR A O 1
ATOM 3640 N N . CYS A 1 447 ? 8.057 -14.859 13.728 1.00 92.19 447 CYS A N 1
ATOM 3641 C CA . CYS A 1 447 ? 7.946 -16.168 13.119 1.00 92.19 447 CYS A CA 1
ATOM 3642 C C . CYS A 1 447 ? 6.470 -16.468 12.924 1.00 92.19 447 CYS A C 1
ATOM 3644 O O . CYS A 1 447 ? 5.667 -16.266 13.834 1.00 92.19 447 CYS A O 1
ATOM 3646 N N . ALA A 1 448 ? 6.101 -16.986 11.764 1.00 90.44 448 ALA A N 1
ATOM 3647 C CA . ALA A 1 448 ? 4.732 -17.407 11.528 1.00 90.44 448 ALA A CA 1
ATOM 3648 C C . ALA A 1 448 ? 4.680 -18.642 10.643 1.00 90.44 448 ALA A C 1
ATOM 3650 O O . ALA A 1 448 ? 5.599 -18.935 9.880 1.00 90.44 448 ALA A O 1
ATOM 3651 N N . ASN A 1 449 ? 3.576 -19.368 10.734 1.00 90.94 449 ASN A N 1
ATOM 3652 C CA . ASN A 1 449 ? 3.226 -20.414 9.795 1.00 90.94 449 ASN A CA 1
ATOM 3653 C C . ASN A 1 449 ? 2.020 -19.955 8.979 1.00 90.94 449 ASN A C 1
ATOM 3655 O O . ASN A 1 449 ? 0.887 -19.924 9.459 1.00 90.94 449 ASN A O 1
ATOM 3659 N N . ALA A 1 450 ? 2.268 -19.603 7.718 1.00 84.19 450 ALA A N 1
ATOM 3660 C CA . ALA A 1 450 ? 1.243 -19.029 6.849 1.00 84.19 450 ALA A CA 1
ATOM 3661 C C . ALA A 1 450 ? 0.101 -20.016 6.539 1.00 84.19 450 ALA A C 1
ATOM 3663 O O . ALA A 1 450 ? -1.002 -19.596 6.198 1.00 84.19 450 ALA A O 1
ATOM 3664 N N . ARG A 1 451 ? 0.336 -21.331 6.674 1.00 85.00 451 ARG A N 1
ATOM 3665 C CA . ARG A 1 451 ? -0.659 -22.372 6.376 1.00 85.00 451 ARG A CA 1
ATOM 3666 C C . ARG A 1 451 ? -1.770 -22.451 7.420 1.00 85.00 451 ARG A C 1
ATOM 3668 O O . ARG A 1 451 ? -2.894 -22.813 7.080 1.00 85.00 451 ARG A O 1
ATOM 3675 N N . ASN A 1 452 ? -1.445 -22.199 8.682 1.00 87.31 452 ASN A N 1
ATOM 3676 C CA . ASN A 1 452 ? -2.373 -22.325 9.808 1.00 87.31 452 ASN A CA 1
ATOM 3677 C C . ASN A 1 452 ? -2.547 -21.020 10.597 1.00 87.31 452 ASN A C 1
ATOM 3679 O O . ASN A 1 452 ? -3.280 -21.015 11.581 1.00 87.31 452 ASN A O 1
ATOM 3683 N N . VAL A 1 453 ? -1.902 -19.940 10.145 1.00 86.56 453 VAL A N 1
ATOM 3684 C CA . VAL A 1 453 ? -1.976 -18.587 10.710 1.00 86.56 453 VAL A CA 1
ATOM 3685 C C . VAL A 1 453 ? -1.565 -18.558 12.188 1.00 86.56 453 VAL A C 1
ATOM 3687 O O . VAL A 1 453 ? -2.132 -17.857 13.017 1.00 86.56 453 VAL A O 1
ATOM 3690 N N . GLN A 1 454 ? -0.567 -19.366 12.545 1.00 87.88 454 GLN A N 1
ATOM 3691 C CA . GLN A 1 454 ? 0.008 -19.392 13.890 1.00 87.88 454 GLN A CA 1
ATOM 3692 C C . GLN A 1 454 ? 1.278 -18.547 13.936 1.00 87.88 454 GLN A C 1
ATOM 3694 O O . GLN A 1 454 ? 2.082 -18.592 13.003 1.00 87.88 454 GLN A O 1
ATOM 3699 N N . TYR A 1 455 ? 1.476 -17.828 15.039 1.00 87.81 455 TYR A N 1
ATOM 3700 C CA . TYR A 1 455 ? 2.593 -16.905 15.228 1.00 87.81 455 TYR A CA 1
ATOM 3701 C C . TYR A 1 455 ? 3.430 -17.305 16.443 1.00 87.81 455 TYR A C 1
ATOM 3703 O O . TYR A 1 455 ? 2.938 -17.885 17.413 1.00 87.81 455 TYR A O 1
ATOM 3711 N N . LEU A 1 456 ? 4.717 -16.993 16.365 1.00 88.25 456 LEU A N 1
ATOM 3712 C CA . LEU A 1 456 ? 5.658 -17.011 17.470 1.00 88.25 456 LEU A CA 1
ATOM 3713 C C . LEU A 1 456 ? 6.163 -15.583 17.644 1.00 88.25 456 LEU A C 1
ATOM 3715 O O . LEU A 1 456 ? 6.857 -15.053 16.773 1.00 88.25 456 LEU A O 1
ATOM 3719 N N . HIS A 1 457 ? 5.761 -14.986 18.759 1.00 85.50 457 HIS A N 1
ATOM 3720 C CA . HIS A 1 457 ? 6.126 -13.632 19.139 1.00 85.50 457 HIS A CA 1
ATOM 3721 C C . HIS A 1 457 ? 7.416 -13.622 19.963 1.00 85.50 457 HIS A C 1
ATOM 3723 O O . HIS A 1 457 ? 7.796 -14.622 20.589 1.00 85.50 457 HIS A O 1
ATOM 3729 N N . PHE A 1 458 ? 8.083 -12.474 19.929 1.00 87.19 458 PHE A N 1
ATOM 3730 C CA . PHE A 1 458 ? 9.365 -12.220 20.558 1.00 87.19 458 PHE A CA 1
ATOM 3731 C C . PHE A 1 458 ? 9.282 -10.886 21.305 1.00 87.19 458 PHE A C 1
ATOM 3733 O O . PHE A 1 458 ? 8.694 -9.937 20.798 1.00 87.19 458 PHE A O 1
ATOM 3740 N N . LEU A 1 459 ? 9.910 -10.797 22.476 1.00 86.56 459 LEU A N 1
ATOM 3741 C CA . LEU A 1 459 ? 10.134 -9.538 23.191 1.00 86.56 459 LEU A CA 1
ATOM 3742 C C . LEU A 1 459 ? 11.639 -9.246 23.257 1.00 86.56 459 LEU A C 1
ATOM 3744 O O . LEU A 1 459 ? 12.452 -10.162 23.104 1.00 86.56 459 LEU A O 1
ATOM 3748 N N . GLY A 1 460 ? 12.010 -7.980 23.467 1.00 86.00 460 GLY A N 1
ATOM 3749 C CA . GLY A 1 460 ? 13.404 -7.554 23.668 1.00 86.00 460 GLY A CA 1
ATOM 3750 C C . GLY A 1 460 ? 14.261 -7.487 22.397 1.00 86.00 460 GLY A C 1
ATOM 3751 O O . GLY A 1 460 ? 15.487 -7.438 22.481 1.00 86.00 460 GLY A O 1
ATOM 3752 N N . HIS A 1 461 ? 13.650 -7.548 21.210 1.00 88.8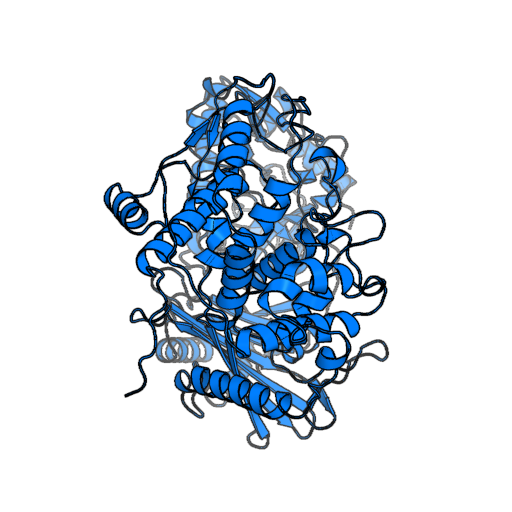1 461 HIS A N 1
ATOM 3753 C CA . HIS A 1 461 ? 14.373 -7.544 19.934 1.00 88.81 461 HIS A CA 1
ATOM 3754 C C . HIS A 1 461 ? 14.544 -6.148 19.326 1.00 88.81 461 HIS A C 1
ATOM 3756 O O . HIS A 1 461 ? 15.189 -6.009 18.290 1.00 88.81 461 HIS A O 1
ATOM 3762 N N . GLU A 1 462 ? 13.975 -5.105 19.927 1.00 86.81 462 GLU A N 1
ATOM 3763 C CA . GLU A 1 462 ? 13.763 -3.787 19.327 1.00 86.81 462 GLU A CA 1
ATOM 3764 C C . GLU A 1 462 ? 15.052 -3.025 18.987 1.00 86.81 462 GLU A C 1
ATOM 3766 O O . GLU A 1 462 ? 15.031 -2.136 18.136 1.00 86.81 462 GLU A O 1
ATOM 3771 N N . ASN A 1 463 ? 16.177 -3.382 19.613 1.00 89.19 463 ASN A N 1
ATOM 3772 C CA . ASN A 1 463 ? 17.474 -2.731 19.406 1.00 89.19 463 ASN A CA 1
ATOM 3773 C C . ASN A 1 463 ? 18.426 -3.532 18.502 1.00 89.19 463 ASN A C 1
ATOM 3775 O O . ASN A 1 463 ? 19.584 -3.145 18.361 1.00 89.19 463 ASN A O 1
ATOM 3779 N N . ILE A 1 464 ? 17.979 -4.633 17.887 1.00 92.62 464 ILE A N 1
ATOM 3780 C CA . ILE A 1 464 ? 18.831 -5.433 16.998 1.00 92.62 464 ILE A CA 1
ATOM 3781 C C . ILE A 1 464 ? 19.108 -4.643 15.711 1.00 92.62 464 ILE A C 1
ATOM 3783 O O . ILE A 1 464 ? 18.219 -4.472 14.875 1.00 92.62 464 ILE A O 1
ATOM 3787 N N . ARG A 1 465 ? 20.346 -4.163 15.540 1.00 91.62 465 ARG A N 1
ATOM 3788 C CA . ARG A 1 465 ? 20.759 -3.345 14.383 1.00 91.62 465 ARG A CA 1
ATOM 3789 C C . ARG A 1 465 ? 21.556 -4.115 13.333 1.00 91.62 465 ARG A C 1
ATOM 3791 O O . ARG A 1 465 ? 21.759 -3.612 12.234 1.00 91.62 465 ARG A O 1
ATOM 3798 N N . ASN A 1 466 ? 22.075 -5.287 13.682 1.00 90.94 466 ASN A N 1
ATOM 3799 C CA . ASN A 1 466 ? 22.974 -6.079 12.843 1.00 90.94 466 ASN A CA 1
ATOM 3800 C C . ASN A 1 466 ? 23.066 -7.526 13.365 1.00 90.94 466 ASN A C 1
ATOM 3802 O O . ASN A 1 466 ? 22.507 -7.859 14.414 1.00 90.94 466 ASN A O 1
ATOM 3806 N N . ASN A 1 467 ? 23.830 -8.375 12.665 1.00 93.06 467 ASN A N 1
ATOM 3807 C CA . ASN A 1 467 ? 24.031 -9.772 13.055 1.00 93.06 467 ASN A CA 1
ATOM 3808 C C . ASN A 1 467 ? 24.618 -9.935 14.466 1.00 93.06 467 ASN A C 1
ATOM 3810 O O . ASN A 1 467 ? 24.204 -10.837 15.175 1.00 93.06 467 ASN A O 1
ATOM 3814 N N . ASN A 1 468 ? 25.550 -9.091 14.920 1.00 93.62 468 ASN A N 1
ATOM 3815 C CA . ASN A 1 468 ? 26.156 -9.270 16.248 1.00 93.62 468 ASN A CA 1
ATOM 3816 C C . ASN A 1 468 ? 25.131 -9.075 17.371 1.00 93.62 468 ASN A C 1
ATOM 3818 O O . ASN A 1 468 ? 25.147 -9.813 18.354 1.00 93.62 468 ASN A O 1
ATOM 3822 N N . ASP A 1 469 ? 24.233 -8.102 17.219 1.00 94.94 469 ASP A N 1
ATOM 3823 C CA . ASP A 1 469 ? 23.129 -7.904 18.161 1.00 94.94 469 ASP A CA 1
ATOM 3824 C C . ASP A 1 469 ? 22.146 -9.078 18.091 1.00 94.94 469 ASP A C 1
ATOM 3826 O O . ASP A 1 469 ? 21.705 -9.583 19.122 1.00 94.94 469 ASP A O 1
ATOM 3830 N N . PHE A 1 470 ? 21.872 -9.572 16.878 1.00 95.62 470 PHE A N 1
ATOM 3831 C CA . PHE A 1 470 ? 21.032 -10.747 16.665 1.00 95.62 470 PHE A CA 1
ATOM 3832 C C . PHE A 1 470 ? 21.620 -12.002 17.324 1.00 95.62 470 PHE A C 1
ATOM 3834 O O . PHE A 1 470 ? 20.903 -12.724 18.004 1.00 95.62 470 PHE A O 1
ATOM 3841 N N . ARG A 1 471 ? 22.930 -12.239 17.199 1.00 95.12 471 ARG A N 1
ATOM 3842 C CA . ARG A 1 471 ? 23.635 -13.363 17.833 1.00 95.12 471 ARG A CA 1
ATOM 3843 C C . ARG A 1 471 ? 23.471 -13.353 19.351 1.00 95.12 471 ARG A C 1
ATOM 3845 O O . ARG A 1 471 ? 23.095 -14.374 19.917 1.00 95.12 471 ARG A O 1
ATOM 3852 N N . LYS A 1 472 ? 23.681 -12.195 19.990 1.00 94.94 472 LYS A N 1
ATOM 3853 C CA . LYS A 1 472 ? 23.471 -12.027 21.440 1.00 94.94 472 LYS A CA 1
ATOM 3854 C C . LYS A 1 472 ? 22.027 -12.333 21.830 1.00 94.94 472 LYS A C 1
ATOM 3856 O O . LYS A 1 472 ? 21.797 -13.065 22.786 1.00 94.94 472 LYS A O 1
ATOM 3861 N N . TYR A 1 473 ? 21.074 -11.812 21.056 1.00 95.12 473 TYR A N 1
ATOM 3862 C CA . TYR A 1 473 ? 19.655 -12.071 21.273 1.00 95.12 473 TYR A CA 1
ATOM 3863 C C . TYR A 1 473 ? 19.324 -13.565 21.167 1.00 95.12 473 TYR A C 1
ATOM 3865 O O . TYR A 1 473 ? 18.656 -14.108 22.040 1.00 95.12 473 TYR A O 1
ATOM 3873 N N . VAL A 1 474 ? 19.802 -14.249 20.121 1.00 95.25 474 VAL A N 1
ATOM 3874 C CA . VAL A 1 474 ? 19.565 -15.686 19.909 1.00 95.25 474 VAL A CA 1
ATOM 3875 C C . VAL A 1 474 ? 20.164 -16.513 21.041 1.00 95.25 474 VAL A C 1
ATOM 3877 O O . VAL A 1 474 ? 19.490 -17.404 21.548 1.00 95.25 474 VAL A O 1
ATOM 3880 N N . GLU A 1 475 ? 21.393 -16.221 21.464 1.00 94.25 475 GLU A N 1
ATOM 3881 C CA . GLU A 1 475 ? 22.048 -16.929 22.569 1.00 94.25 475 GLU A CA 1
ATOM 3882 C C . GLU A 1 475 ? 21.250 -16.801 23.871 1.00 94.25 475 GLU A C 1
ATOM 3884 O O . GLU A 1 475 ? 20.977 -17.805 24.535 1.00 94.25 475 GLU A O 1
ATOM 3889 N N . GLU A 1 476 ? 20.800 -15.588 24.199 1.00 92.56 476 GLU A N 1
ATOM 3890 C CA . GLU A 1 476 ? 19.956 -15.338 25.366 1.00 92.56 476 GLU A CA 1
ATOM 3891 C C . GLU A 1 476 ? 18.589 -16.027 25.240 1.00 92.56 476 GLU A C 1
ATOM 3893 O O . GLU A 1 476 ? 18.147 -16.706 26.169 1.00 92.56 476 GLU A O 1
ATOM 3898 N N . TYR A 1 477 ? 17.937 -15.913 24.082 1.00 91.56 477 TYR A N 1
ATOM 3899 C CA . TYR A 1 477 ? 16.635 -16.516 23.799 1.00 91.56 477 TYR A CA 1
ATOM 3900 C C . TYR A 1 477 ? 16.673 -18.045 23.906 1.00 91.56 477 TYR A C 1
ATOM 3902 O O . TYR A 1 477 ? 15.827 -18.656 24.563 1.00 91.56 477 TYR A O 1
ATOM 3910 N N . VAL A 1 478 ? 17.677 -18.679 23.299 1.00 91.69 478 VAL A N 1
ATOM 3911 C CA . VAL A 1 478 ? 17.871 -20.134 23.324 1.00 91.69 478 VAL A CA 1
ATOM 3912 C C . VAL A 1 478 ? 18.204 -20.605 24.739 1.00 91.69 478 VAL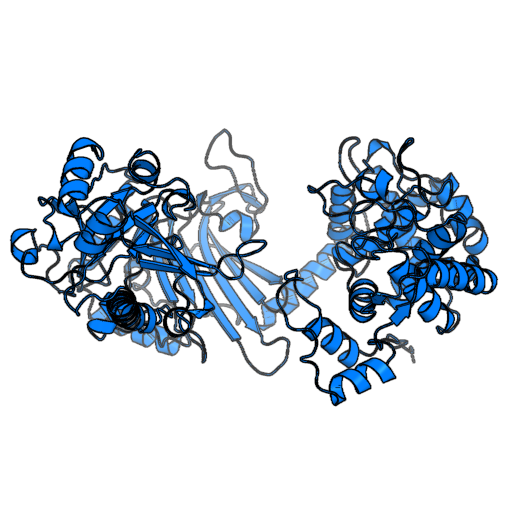 A C 1
ATOM 3914 O O . VAL A 1 478 ? 17.605 -21.573 25.207 1.00 91.69 478 VAL A O 1
ATOM 3917 N N . SER A 1 479 ? 19.098 -19.906 25.449 1.00 91.12 479 SER A N 1
ATOM 3918 C CA . SER A 1 479 ? 19.482 -20.262 26.822 1.00 91.12 479 SER A CA 1
ATOM 3919 C C . SER A 1 479 ? 18.327 -20.120 27.817 1.00 91.12 479 SER A C 1
ATOM 3921 O O . SER A 1 479 ? 18.250 -20.882 28.781 1.00 91.12 479 SER A O 1
ATOM 3923 N N . ASN A 1 480 ? 17.433 -19.150 27.608 1.00 89.38 480 ASN A N 1
ATOM 3924 C CA . ASN A 1 480 ? 16.301 -18.884 28.497 1.00 89.38 480 ASN A CA 1
ATOM 3925 C C . ASN A 1 480 ? 15.007 -19.608 28.103 1.00 89.38 480 ASN A C 1
ATOM 3927 O O . ASN A 1 480 ? 14.030 -19.550 28.863 1.00 89.38 480 ASN A O 1
ATOM 3931 N N . SER A 1 481 ? 14.998 -20.290 26.953 1.00 87.75 481 SER A N 1
ATOM 3932 C CA . SER A 1 481 ? 13.845 -21.035 26.450 1.00 87.75 481 SER A CA 1
ATOM 3933 C C . SER A 1 481 ? 13.414 -22.134 27.433 1.00 87.75 481 SER A C 1
ATOM 3935 O O . SER A 1 481 ? 14.246 -22.916 27.903 1.00 87.75 481 SER A O 1
ATOM 3937 N N . PRO A 1 482 ? 12.112 -22.253 27.743 1.00 83.56 482 PRO A N 1
ATOM 3938 C CA . PRO A 1 482 ? 11.619 -23.231 28.699 1.00 83.56 482 PRO A CA 1
ATOM 3939 C C . PRO A 1 482 ? 11.708 -24.647 28.120 1.00 83.56 482 PRO A C 1
ATOM 3941 O O . PRO A 1 482 ? 11.741 -24.851 26.906 1.00 83.56 482 PRO A O 1
ATOM 3944 N N . LYS A 1 483 ? 11.682 -25.663 28.992 1.00 81.81 483 LYS A N 1
ATOM 3945 C CA . LYS A 1 483 ? 11.789 -27.079 28.580 1.00 81.81 483 LYS A CA 1
ATOM 3946 C C . LYS A 1 483 ? 10.725 -27.497 27.555 1.00 81.81 483 LYS A C 1
ATOM 3948 O O . LYS A 1 483 ? 10.985 -28.360 26.723 1.00 81.81 483 LYS A O 1
ATOM 3953 N N . ASN A 1 484 ? 9.545 -26.882 27.604 1.00 83.38 484 ASN A N 1
ATOM 3954 C CA . ASN A 1 484 ? 8.434 -27.133 26.687 1.00 83.38 484 ASN A CA 1
ATOM 3955 C C . ASN A 1 484 ? 8.448 -26.235 25.433 1.00 83.38 484 ASN A C 1
ATOM 3957 O O . ASN A 1 484 ? 7.522 -26.317 24.626 1.00 83.38 484 ASN A O 1
ATOM 3961 N N . HIS A 1 485 ? 9.480 -25.409 25.207 1.00 87.31 485 HIS A N 1
ATOM 3962 C CA . HIS A 1 485 ? 9.561 -24.547 24.017 1.00 87.31 485 HIS A CA 1
ATOM 3963 C C . HIS A 1 485 ? 9.426 -25.350 22.720 1.00 87.31 485 HIS A C 1
ATOM 3965 O O . HIS A 1 485 ? 8.691 -24.979 21.811 1.00 87.31 485 HIS A O 1
ATOM 3971 N N . MET A 1 486 ? 10.041 -26.532 22.655 1.00 89.62 486 MET A N 1
ATOM 3972 C CA . MET A 1 486 ? 9.922 -27.409 21.485 1.00 89.62 486 MET A CA 1
ATOM 3973 C C . MET A 1 486 ? 8.501 -27.943 21.263 1.00 89.62 486 MET A C 1
ATOM 3975 O O . MET A 1 486 ? 8.121 -28.223 20.127 1.00 89.62 486 MET A O 1
ATOM 3979 N N . GLU A 1 487 ? 7.683 -28.068 22.308 1.00 88.12 487 GLU A N 1
ATOM 3980 C CA . GLU A 1 487 ? 6.263 -28.411 22.165 1.00 88.12 487 GLU A CA 1
ATOM 3981 C C . GLU A 1 487 ? 5.481 -27.246 21.552 1.00 88.12 487 GLU A C 1
ATOM 3983 O O . GLU A 1 487 ? 4.648 -27.458 20.668 1.00 88.12 487 GLU A O 1
ATOM 3988 N N . ARG A 1 488 ? 5.819 -26.007 21.934 1.00 86.50 488 ARG A N 1
ATOM 3989 C CA . ARG A 1 488 ? 5.279 -24.788 21.320 1.00 86.50 488 ARG A CA 1
ATOM 3990 C C . ARG A 1 488 ? 5.623 -24.707 19.834 1.00 86.50 488 ARG A C 1
ATOM 3992 O O . ARG A 1 488 ? 4.734 -24.481 19.013 1.00 86.50 488 ARG A O 1
ATOM 3999 N N . ILE A 1 489 ? 6.877 -24.973 19.471 1.00 90.94 489 ILE A N 1
ATOM 4000 C CA . ILE A 1 489 ? 7.301 -25.038 18.067 1.00 90.94 489 ILE A CA 1
ATOM 4001 C C . ILE A 1 489 ? 6.524 -26.121 17.312 1.00 90.94 489 ILE A C 1
ATOM 4003 O O . ILE A 1 489 ? 5.990 -25.858 16.234 1.00 90.94 489 ILE A O 1
ATOM 4007 N N . LYS A 1 490 ? 6.377 -27.324 17.885 1.00 90.69 490 LYS A N 1
ATOM 4008 C CA . LYS A 1 490 ? 5.560 -28.394 17.285 1.00 90.69 490 LYS A CA 1
ATOM 4009 C C . LYS A 1 490 ? 4.111 -27.955 17.060 1.00 90.69 490 LYS A C 1
ATOM 4011 O O . LYS A 1 490 ? 3.555 -28.287 16.015 1.00 90.69 490 LYS A O 1
ATOM 4016 N N . ARG A 1 491 ? 3.513 -27.205 17.992 1.00 87.75 491 ARG A N 1
ATOM 4017 C CA . ARG A 1 491 ? 2.162 -26.639 17.847 1.00 87.75 491 ARG A CA 1
ATOM 4018 C C . ARG A 1 491 ? 2.094 -25.681 16.656 1.00 87.75 491 ARG A C 1
ATOM 4020 O O . ARG A 1 491 ? 1.284 -25.895 15.763 1.00 87.75 491 ARG A O 1
ATOM 4027 N N . ILE A 1 492 ? 2.982 -24.689 16.581 1.00 88.62 492 ILE A N 1
ATOM 4028 C CA . ILE A 1 492 ? 3.014 -23.716 15.469 1.00 88.62 492 ILE A CA 1
ATOM 4029 C C . ILE A 1 492 ? 3.186 -24.418 14.114 1.00 88.62 492 ILE A C 1
ATOM 4031 O O . ILE A 1 492 ? 2.531 -24.067 13.133 1.00 88.62 492 ILE A O 1
ATOM 4035 N N . ARG A 1 493 ? 4.032 -25.448 14.053 1.00 89.94 493 ARG A N 1
ATOM 4036 C CA . ARG A 1 493 ? 4.300 -26.197 12.820 1.00 89.94 493 ARG A CA 1
ATOM 4037 C C . ARG A 1 493 ? 3.130 -27.075 12.377 1.00 89.94 493 ARG A C 1
ATOM 4039 O O . ARG A 1 493 ? 2.799 -27.096 11.196 1.00 89.94 493 ARG A O 1
ATOM 4046 N N . ASN A 1 494 ? 2.505 -27.786 13.315 1.00 88.06 494 ASN A N 1
ATOM 4047 C CA . ASN A 1 494 ? 1.617 -28.907 12.994 1.00 88.06 494 ASN A CA 1
ATOM 4048 C C . ASN A 1 494 ? 0.129 -28.633 13.245 1.00 88.06 494 ASN A C 1
ATOM 4050 O O . ASN A 1 494 ? -0.705 -29.454 12.856 1.00 88.06 494 ASN A O 1
ATOM 4054 N N . SER A 1 495 ? -0.228 -27.514 13.884 1.00 86.31 495 SER A N 1
ATOM 4055 C CA . SER A 1 495 ? -1.631 -27.137 14.067 1.00 86.31 495 SER A CA 1
ATOM 4056 C C . SER A 1 495 ? -2.341 -27.063 12.720 1.00 86.31 495 SER A C 1
ATOM 4058 O O . SER A 1 495 ? -1.814 -26.538 11.736 1.00 86.31 495 SER A O 1
ATOM 4060 N N . LYS A 1 496 ? -3.561 -27.595 12.666 1.00 86.69 496 LYS A N 1
ATOM 4061 C CA . LYS A 1 496 ? -4.421 -27.419 11.497 1.00 86.69 496 LYS A CA 1
ATOM 4062 C C . LYS A 1 496 ? -4.923 -25.981 11.473 1.00 86.69 496 LYS A C 1
ATOM 4064 O O . LYS A 1 496 ? -5.160 -25.397 12.523 1.00 86.69 496 LYS A O 1
ATOM 4069 N N . HIS A 1 497 ? -5.131 -25.448 10.275 1.00 87.38 497 HIS A N 1
ATOM 4070 C CA . HIS A 1 497 ? -5.927 -24.240 10.123 1.00 87.38 497 HIS A CA 1
ATOM 4071 C C . HIS A 1 497 ? -7.334 -24.514 10.663 1.00 87.38 497 HIS A C 1
ATOM 4073 O O . HIS A 1 497 ? -7.983 -25.474 10.233 1.00 87.38 497 HIS A O 1
ATOM 4079 N N . VAL A 1 498 ? -7.784 -23.706 11.616 1.00 89.00 498 VAL A N 1
ATOM 4080 C CA . VAL A 1 498 ? -9.107 -23.833 12.230 1.00 89.00 498 VAL A CA 1
ATOM 4081 C C . VAL A 1 498 ? -9.956 -22.616 11.905 1.00 89.00 498 VAL A C 1
ATOM 4083 O O . VAL A 1 498 ? -9.475 -21.595 11.429 1.00 89.00 498 VAL A O 1
ATOM 4086 N N . THR A 1 499 ? -11.258 -22.740 12.115 1.00 93.62 499 THR A N 1
ATOM 4087 C CA . THR A 1 499 ? -12.184 -21.611 12.085 1.00 93.62 499 THR A CA 1
ATOM 4088 C C . THR A 1 499 ? -13.078 -21.764 13.301 1.00 93.62 499 THR A C 1
ATOM 4090 O O . THR A 1 499 ? -13.883 -22.694 13.360 1.00 93.62 499 THR A O 1
ATOM 4093 N N . VAL A 1 500 ? -12.878 -20.916 14.306 1.00 92.69 500 VAL A N 1
ATOM 4094 C CA . VAL A 1 500 ? -13.603 -20.975 15.574 1.00 92.69 500 VAL A CA 1
ATOM 4095 C C . VAL A 1 500 ? -14.756 -19.983 15.581 1.00 92.69 500 VAL A C 1
ATOM 4097 O O . VAL A 1 500 ? -14.710 -18.915 14.972 1.00 92.69 500 VAL A O 1
ATOM 4100 N N . LYS A 1 501 ? -15.815 -20.351 16.296 1.00 94.12 501 LYS A N 1
ATOM 4101 C CA . LYS A 1 501 ? -16.910 -19.440 16.611 1.00 94.12 501 LYS A CA 1
ATOM 4102 C C . LYS A 1 501 ? -16.562 -18.671 17.874 1.00 94.12 501 LYS A C 1
ATOM 4104 O O . LYS A 1 501 ? -16.132 -19.267 18.857 1.00 94.12 501 LYS A O 1
ATOM 4109 N N . PHE A 1 502 ? -16.815 -17.374 17.848 1.00 95.25 502 PHE A N 1
ATOM 4110 C CA . PHE A 1 502 ? -16.576 -16.478 18.971 1.00 95.25 502 PHE A CA 1
ATOM 4111 C C . PHE A 1 502 ? -17.716 -15.472 19.104 1.00 95.25 502 PHE A C 1
ATOM 4113 O O . PHE A 1 502 ? -18.459 -15.245 18.142 1.00 95.25 502 PHE A O 1
ATOM 4120 N N . THR A 1 503 ? -17.870 -14.873 20.275 1.00 95.12 503 THR A N 1
ATOM 4121 C CA . THR A 1 503 ? -18.871 -13.840 20.549 1.00 95.12 503 THR A CA 1
ATOM 4122 C C . THR A 1 503 ? -18.407 -12.851 21.622 1.00 95.12 503 THR A C 1
ATOM 4124 O O . THR A 1 503 ? -17.312 -12.975 22.160 1.00 95.12 503 THR A O 1
ATOM 4127 N N . ALA A 1 504 ? -19.228 -11.841 21.904 1.00 95.62 504 ALA A N 1
ATOM 4128 C CA . ALA A 1 504 ? -18.989 -10.895 22.983 1.00 95.62 504 ALA A CA 1
ATOM 4129 C C . ALA A 1 504 ? -18.967 -11.602 24.353 1.00 95.62 504 ALA A C 1
ATOM 4131 O O . ALA A 1 504 ? -19.754 -12.512 24.604 1.00 95.62 504 ALA A O 1
ATOM 4132 N N . GLY A 1 505 ? -18.048 -11.195 25.225 1.00 95.75 505 GLY A N 1
ATOM 4133 C CA . GLY A 1 505 ? -17.775 -11.843 26.510 1.00 95.75 505 GLY A CA 1
ATOM 4134 C C . GLY A 1 505 ? -16.764 -12.991 26.440 1.00 95.75 505 GLY A C 1
ATOM 4135 O O . GLY A 1 505 ? -16.309 -13.449 27.489 1.00 95.75 505 GLY A O 1
ATOM 4136 N N . ASP A 1 506 ? -16.379 -13.450 25.241 1.00 97.50 506 ASP A N 1
ATOM 4137 C CA . ASP A 1 506 ? -15.281 -14.409 25.095 1.00 97.50 506 ASP A CA 1
ATOM 4138 C C . ASP A 1 506 ? -13.950 -13.753 25.478 1.00 97.50 506 ASP A C 1
ATOM 4140 O O . ASP A 1 506 ? -13.630 -12.646 25.032 1.00 97.50 506 ASP A O 1
ATOM 4144 N N . ILE A 1 507 ? -13.180 -14.466 26.299 1.00 98.00 507 ILE A N 1
ATOM 4145 C CA . ILE A 1 507 ? -11.851 -14.077 26.760 1.00 98.00 507 ILE A CA 1
ATOM 4146 C C . ILE A 1 507 ? -10.824 -14.861 25.953 1.00 98.00 507 ILE A C 1
ATOM 4148 O O . ILE A 1 507 ? -10.856 -16.095 25.926 1.00 98.00 507 ILE A O 1
ATOM 4152 N N . PHE A 1 508 ? -9.905 -14.152 25.307 1.00 97.50 508 PHE A N 1
ATOM 4153 C CA . PHE A 1 508 ? -8.809 -14.736 24.546 1.00 97.50 508 PHE A CA 1
ATOM 4154 C C . PHE A 1 508 ? -7.471 -14.520 25.246 1.00 97.50 508 PHE A C 1
ATOM 4156 O O . PHE A 1 508 ? -7.285 -13.551 25.984 1.00 97.50 508 PHE A O 1
ATOM 4163 N N . ARG A 1 509 ? -6.531 -15.432 24.995 1.00 96.50 509 ARG A N 1
ATOM 4164 C CA . ARG A 1 509 ? -5.156 -15.352 25.494 1.00 96.50 509 ARG A CA 1
ATOM 4165 C C . ARG A 1 509 ? -4.187 -15.032 24.364 1.00 96.50 509 ARG A C 1
ATOM 4167 O O . ARG A 1 509 ? -4.239 -15.650 23.303 1.00 96.50 509 ARG A O 1
ATOM 4174 N N . VAL A 1 510 ? -3.255 -14.132 24.641 1.00 94.12 510 VAL A N 1
ATOM 4175 C CA . VAL A 1 510 ? -2.137 -13.752 23.775 1.00 94.12 510 VAL A CA 1
ATOM 4176 C C . VAL A 1 510 ? -0.843 -14.274 24.393 1.00 94.12 510 VAL A C 1
ATOM 4178 O O . VAL A 1 510 ? -0.667 -14.201 25.606 1.00 94.12 510 VAL A O 1
ATOM 4181 N N . GLU A 1 511 ? 0.061 -14.813 23.577 1.00 90.62 511 GLU A N 1
ATOM 4182 C CA . GLU A 1 511 ? 1.406 -15.213 24.013 1.00 90.62 511 GLU A CA 1
ATOM 4183 C C . GLU A 1 511 ? 2.425 -14.211 23.448 1.00 90.62 511 GLU A C 1
ATOM 4185 O O . GLU A 1 511 ? 2.658 -14.216 22.241 1.00 90.62 511 GLU A O 1
ATOM 4190 N N . PHE A 1 512 ? 3.029 -13.360 24.284 1.00 88.19 512 PHE A N 1
ATOM 4191 C CA . PHE A 1 512 ? 3.947 -12.300 23.831 1.00 88.19 512 PHE A CA 1
ATOM 4192 C C . PHE A 1 512 ? 5.373 -12.796 23.588 1.00 88.19 512 PHE A C 1
ATOM 4194 O O . PHE A 1 512 ? 6.054 -12.337 22.676 1.00 88.19 512 PHE A O 1
ATOM 4201 N N . ASP A 1 513 ? 5.822 -13.767 24.375 1.00 86.38 513 ASP A N 1
ATOM 4202 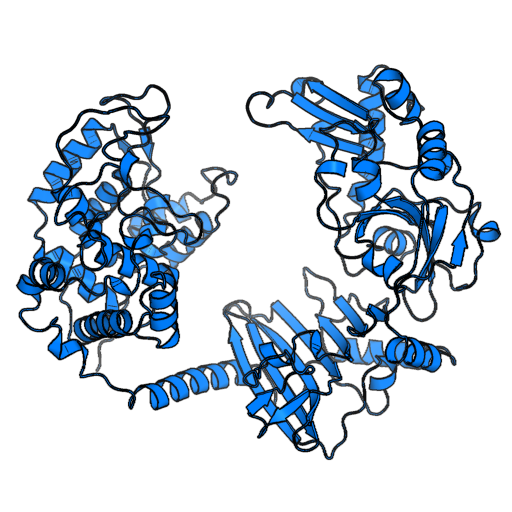C CA . ASP A 1 513 ? 7.075 -14.486 24.163 1.00 86.38 513 ASP A CA 1
ATOM 4203 C C . ASP A 1 513 ? 6.948 -15.912 24.727 1.00 86.38 513 ASP A C 1
ATOM 4205 O O . ASP A 1 513 ? 5.879 -16.516 24.651 1.00 86.38 513 ASP A O 1
ATOM 4209 N N . TYR A 1 514 ? 8.043 -16.523 25.183 1.00 79.81 514 TYR A N 1
ATOM 4210 C CA . TYR A 1 514 ? 8.062 -17.867 25.769 1.00 79.81 514 TYR A CA 1
ATOM 4211 C C . TYR A 1 514 ? 7.709 -17.922 27.266 1.00 79.81 514 TYR A C 1
ATOM 4213 O O . TYR A 1 514 ? 7.608 -19.026 27.803 1.00 79.81 514 TYR A O 1
ATOM 4221 N N . ARG A 1 515 ? 7.523 -16.779 27.937 1.00 84.69 515 ARG A N 1
ATOM 4222 C CA . ARG A 1 515 ? 7.121 -16.685 29.351 1.00 84.69 515 ARG A CA 1
ATOM 4223 C C . ARG A 1 515 ? 5.844 -15.889 29.543 1.00 84.69 515 ARG A C 1
ATOM 4225 O O . ARG A 1 515 ? 5.040 -16.280 30.368 1.00 84.69 515 ARG A O 1
ATOM 4232 N N . HIS A 1 516 ? 5.654 -14.816 28.791 1.00 91.19 516 HIS A N 1
ATOM 4233 C CA . HIS A 1 516 ? 4.679 -13.781 29.070 1.00 91.19 516 HIS A CA 1
ATOM 4234 C C . HIS A 1 516 ? 3.401 -13.937 28.248 1.00 91.19 516 HIS A C 1
ATOM 4236 O O . HIS A 1 516 ? 3.420 -14.162 27.032 1.00 91.19 516 HIS A O 1
ATOM 4242 N N . TYR A 1 517 ? 2.282 -13.738 28.930 1.00 94.12 517 TYR A N 1
ATOM 4243 C CA . TYR A 1 517 ? 0.935 -13.824 28.399 1.00 94.12 517 TYR A CA 1
ATOM 4244 C C . TYR A 1 517 ? 0.160 -12.543 28.687 1.00 94.12 517 TYR A C 1
ATOM 4246 O O . TYR A 1 517 ? 0.371 -11.881 29.706 1.00 94.12 517 TYR A O 1
ATOM 4254 N N . GLY A 1 518 ? -0.773 -12.241 27.791 1.00 96.19 518 GLY A N 1
ATOM 4255 C CA . GLY A 1 518 ? -1.807 -11.232 27.971 1.00 96.19 518 GLY A CA 1
ATOM 4256 C C . GLY A 1 518 ? -3.185 -11.843 27.767 1.00 96.19 518 GLY A C 1
ATOM 4257 O O . GLY A 1 518 ? -3.329 -12.916 27.177 1.00 96.19 518 GLY A O 1
ATOM 4258 N N . TYR A 1 519 ? -4.208 -11.141 28.236 1.00 98.00 519 TYR A N 1
ATOM 4259 C CA . TYR A 1 519 ? -5.594 -11.576 28.114 1.00 98.00 519 TYR A CA 1
ATOM 4260 C C . TYR A 1 519 ? -6.439 -10.420 27.607 1.00 98.00 519 TYR A C 1
ATOM 4262 O O . TYR A 1 519 ? -6.228 -9.276 28.005 1.00 98.00 519 TYR A O 1
ATOM 4270 N N . GLY A 1 520 ? -7.408 -10.713 26.749 1.00 97.25 520 GLY A N 1
ATOM 4271 C CA . GLY A 1 520 ? -8.353 -9.722 26.254 1.00 97.25 520 GLY A CA 1
ATOM 4272 C C . GLY A 1 520 ? -9.770 -10.260 26.224 1.00 97.25 520 GLY A C 1
ATOM 4273 O O . GLY A 1 520 ? -9.991 -11.468 26.253 1.00 97.25 520 GLY A O 1
ATOM 4274 N N . ILE A 1 521 ? -10.737 -9.353 26.179 1.00 97.44 521 ILE A N 1
ATOM 4275 C CA . ILE A 1 521 ? -12.161 -9.664 26.106 1.00 97.44 521 ILE A CA 1
ATOM 4276 C C . ILE A 1 521 ? -12.774 -9.046 24.855 1.00 97.44 521 ILE A C 1
ATOM 4278 O O . ILE A 1 521 ? -12.524 -7.885 24.523 1.00 97.44 521 ILE A O 1
ATOM 4282 N N . ILE A 1 522 ? -13.587 -9.831 24.154 1.00 97.25 522 ILE A N 1
ATOM 4283 C CA . ILE A 1 522 ? -14.306 -9.386 22.960 1.00 97.25 522 ILE A CA 1
ATOM 4284 C C . ILE A 1 522 ? -15.590 -8.677 23.391 1.00 97.25 522 ILE A C 1
ATOM 4286 O O . ILE A 1 522 ? -16.382 -9.220 24.156 1.00 97.25 522 ILE A O 1
ATOM 4290 N N . LEU A 1 523 ? -15.830 -7.478 22.866 1.00 96.31 523 LEU A N 1
ATOM 4291 C CA . LEU A 1 523 ? -17.019 -6.673 23.165 1.00 96.31 523 LEU A CA 1
ATOM 4292 C C . LEU A 1 523 ? -18.071 -6.716 22.054 1.00 96.31 523 LEU A C 1
ATOM 4294 O O . LEU A 1 523 ? -19.247 -6.442 22.298 1.00 96.31 523 LEU A O 1
ATOM 4298 N N . GLY A 1 524 ? -17.678 -7.046 20.823 1.00 94.06 524 GLY A N 1
ATOM 4299 C CA . GLY A 1 524 ? -18.628 -7.146 19.722 1.00 94.06 524 GLY A CA 1
ATOM 4300 C C . GLY A 1 524 ? -17.994 -7.299 18.348 1.00 94.06 524 GLY A C 1
ATOM 4301 O O . GLY A 1 524 ? -16.783 -7.173 18.169 1.00 94.06 524 GLY A O 1
ATOM 4302 N N . LYS A 1 525 ? -18.853 -7.561 17.360 1.00 93.81 525 LYS A N 1
ATOM 4303 C CA . LYS A 1 525 ? -18.495 -7.681 15.941 1.00 93.81 525 LYS A CA 1
ATOM 4304 C C . LYS A 1 525 ? -19.077 -6.502 15.177 1.00 93.81 525 LYS A C 1
ATOM 4306 O O . LYS A 1 525 ? -20.299 -6.382 15.069 1.00 93.81 525 LYS A O 1
ATOM 4311 N N . ILE A 1 526 ? -18.228 -5.668 14.583 1.00 93.44 526 ILE A N 1
ATOM 4312 C CA . ILE A 1 526 ? -18.668 -4.420 13.940 1.00 93.44 526 ILE A CA 1
ATOM 4313 C C . ILE A 1 526 ? -19.628 -4.688 12.771 1.00 93.44 526 ILE A C 1
ATOM 4315 O O . ILE A 1 526 ? -20.631 -3.997 12.633 1.00 93.44 526 ILE A O 1
ATOM 4319 N N . ARG A 1 527 ? -19.412 -5.759 11.993 1.00 92.25 527 ARG A N 1
ATOM 4320 C CA . ARG A 1 527 ? -20.316 -6.164 10.892 1.00 92.25 527 ARG A CA 1
ATOM 4321 C C . ARG A 1 527 ? -21.700 -6.628 11.326 1.00 92.25 527 ARG A C 1
ATOM 4323 O O . ARG A 1 527 ? -22.614 -6.712 10.507 1.00 92.25 527 ARG A O 1
ATOM 4330 N N . GLN A 1 528 ? -21.854 -6.986 12.593 1.00 93.38 528 GLN A N 1
ATOM 4331 C CA . GLN A 1 528 ? -23.160 -7.285 13.165 1.00 93.38 528 GLN A CA 1
ATOM 4332 C C . GLN A 1 528 ? -23.767 -6.017 13.775 1.00 93.38 528 GLN A C 1
ATOM 4334 O O . GLN A 1 528 ? -24.942 -5.758 13.538 1.00 93.38 528 GLN A O 1
ATOM 4339 N N . LEU A 1 529 ? -22.956 -5.191 14.449 1.00 92.25 529 LEU A N 1
ATOM 4340 C CA . LEU A 1 529 ? -23.372 -3.890 14.989 1.00 92.25 529 LEU A CA 1
ATOM 4341 C C . LEU A 1 529 ? -23.902 -2.942 13.917 1.00 92.25 529 LEU A C 1
ATOM 4343 O O . LEU A 1 529 ? -24.933 -2.317 14.110 1.00 92.25 529 LEU A O 1
ATOM 4347 N N . GLU A 1 530 ? -23.251 -2.854 12.756 1.00 90.75 530 GLU A N 1
ATOM 4348 C CA . GLU A 1 530 ? -23.682 -1.955 11.677 1.00 90.75 530 GLU A CA 1
ATOM 4349 C C . GLU A 1 530 ? -25.092 -2.273 11.138 1.00 90.75 530 GLU A C 1
ATOM 4351 O O . GLU A 1 530 ? -25.679 -1.463 10.423 1.00 90.75 530 GLU A O 1
ATOM 4356 N N . LYS A 1 531 ? -25.641 -3.450 11.461 1.00 91.88 531 LYS A N 1
ATOM 4357 C CA . LYS A 1 531 ? -26.989 -3.881 11.065 1.00 91.88 531 LYS A CA 1
ATOM 4358 C C . LYS A 1 531 ? -28.054 -3.567 12.110 1.00 91.88 531 LYS A C 1
ATOM 4360 O O . LYS A 1 531 ? -29.223 -3.805 11.842 1.00 91.88 531 LYS A O 1
ATOM 4365 N N . TRP A 1 532 ? -27.665 -3.098 13.291 1.00 94.19 532 TRP A N 1
ATOM 4366 C CA . TRP A 1 532 ? -28.600 -2.727 14.346 1.00 94.19 532 TRP A CA 1
ATOM 4367 C C . TRP A 1 532 ? -29.279 -1.403 13.990 1.00 94.19 532 TRP A C 1
ATOM 4369 O O . TRP A 1 532 ? -28.617 -0.460 13.544 1.00 94.19 532 TRP A O 1
ATOM 4379 N N . ASP A 1 533 ? -30.593 -1.338 14.195 1.00 92.69 533 ASP A N 1
ATOM 4380 C CA . ASP A 1 533 ? -31.395 -0.142 13.918 1.00 92.69 533 ASP A CA 1
ATOM 4381 C C . ASP A 1 533 ? -31.037 1.013 14.866 1.00 92.69 533 ASP A C 1
ATOM 4383 O O . ASP A 1 533 ? -31.166 2.182 14.511 1.00 92.69 533 ASP A O 1
ATOM 4387 N N . GLU A 1 534 ? -30.514 0.684 16.048 1.00 93.69 534 GLU A N 1
ATOM 4388 C CA . GLU A 1 534 ? -30.082 1.622 17.082 1.00 93.69 534 GLU A CA 1
ATOM 4389 C C . GLU A 1 534 ? -28.752 2.315 16.745 1.00 93.69 534 GLU A C 1
ATOM 4391 O O . GLU A 1 534 ? -28.391 3.298 17.388 1.00 93.69 534 GLU A O 1
ATOM 4396 N N . ILE A 1 535 ? -28.014 1.826 15.739 1.00 92.88 535 ILE A N 1
ATOM 4397 C CA . ILE A 1 535 ? -26.744 2.419 15.308 1.00 92.88 535 ILE A CA 1
ATOM 4398 C C . ILE A 1 535 ? -27.003 3.422 14.173 1.00 92.88 535 ILE A C 1
ATOM 4400 O O . ILE A 1 535 ? -27.391 2.998 13.073 1.00 92.88 535 ILE A O 1
ATOM 4404 N N . PRO A 1 536 ? -26.713 4.727 14.369 1.00 91.75 536 PRO A N 1
ATOM 4405 C CA . PRO A 1 536 ? -26.945 5.756 13.357 1.00 91.75 536 PRO A CA 1
ATOM 4406 C C . PRO A 1 536 ? -26.296 5.435 12.006 1.00 91.75 536 PRO A C 1
ATOM 4408 O O . PRO A 1 536 ? -25.242 4.792 11.935 1.00 91.75 536 PRO A O 1
ATOM 4411 N N . LYS A 1 537 ? -26.898 5.904 10.907 1.00 91.00 537 LYS A N 1
ATOM 4412 C CA . LYS A 1 537 ? -26.392 5.654 9.541 1.00 91.00 537 LYS A CA 1
ATOM 4413 C C . LYS A 1 537 ? -25.027 6.294 9.296 1.00 91.00 537 LYS A C 1
ATOM 4415 O O . LYS A 1 537 ? -24.232 5.798 8.503 1.00 91.00 537 LYS A O 1
ATOM 4420 N N . GLU A 1 538 ? -24.743 7.369 10.010 1.00 88.94 538 GLU A N 1
ATOM 4421 C CA . GLU A 1 538 ? -23.534 8.169 9.900 1.00 88.94 538 GLU A CA 1
ATOM 4422 C C . GLU A 1 538 ? -22.404 7.648 10.805 1.00 88.94 538 GLU A C 1
ATOM 4424 O O . GLU A 1 538 ? -21.283 8.167 10.731 1.00 88.94 538 GLU A O 1
ATOM 4429 N N . HIS A 1 539 ? -22.686 6.630 11.631 1.00 90.94 539 HIS A N 1
ATOM 4430 C CA . HIS A 1 539 ? -21.766 6.083 12.625 1.00 90.94 539 HIS A CA 1
ATOM 4431 C C . HIS A 1 539 ? -20.529 5.444 11.992 1.00 90.94 539 HIS A C 1
ATOM 4433 O O . HIS A 1 539 ? -20.597 4.788 10.949 1.00 90.94 539 HIS A O 1
ATOM 4439 N N . VAL A 1 540 ? -19.384 5.579 12.665 1.00 85.75 540 VAL A N 1
ATOM 4440 C CA . VAL A 1 540 ? -18.079 5.113 12.166 1.00 85.75 540 VAL A CA 1
ATOM 4441 C C . VAL A 1 540 ? -18.032 3.614 11.899 1.00 85.75 540 VAL A C 1
ATOM 4443 O O . VAL A 1 540 ? -17.393 3.170 10.951 1.00 85.75 540 VAL A O 1
ATOM 4446 N N . PHE A 1 541 ? -18.785 2.835 12.674 1.00 89.12 541 PHE A N 1
ATOM 4447 C CA . PHE A 1 541 ? -18.925 1.390 12.487 1.00 89.12 541 PHE A CA 1
ATOM 4448 C C . PHE A 1 541 ? -19.360 1.002 11.070 1.00 89.12 541 PHE A C 1
ATOM 4450 O O . PHE A 1 541 ? -18.893 -0.011 10.565 1.00 89.12 541 PHE A O 1
ATOM 4457 N N . ARG A 1 542 ? -20.157 1.835 10.388 1.00 89.56 542 ARG A N 1
ATOM 4458 C CA . ARG A 1 542 ? -20.624 1.581 9.013 1.00 89.56 542 ARG A CA 1
ATOM 4459 C C . ARG A 1 542 ? -19.580 1.901 7.936 1.00 89.56 542 ARG A C 1
ATOM 4461 O O . ARG A 1 542 ? -19.814 1.632 6.762 1.00 89.56 542 ARG A O 1
ATOM 4468 N N . ARG A 1 543 ? -18.443 2.496 8.311 1.00 86.00 543 ARG A N 1
ATOM 4469 C CA . ARG A 1 543 ? -17.352 2.888 7.398 1.00 86.00 543 ARG A CA 1
ATOM 4470 C C . ARG A 1 543 ? -16.136 1.968 7.500 1.00 86.00 543 ARG A C 1
ATOM 4472 O O . ARG A 1 543 ? -15.190 2.126 6.734 1.00 86.00 543 ARG A O 1
ATOM 4479 N N . GLN A 1 544 ? -16.153 1.015 8.431 1.00 86.00 544 GLN A N 1
ATOM 4480 C CA . GLN A 1 544 ? -15.020 0.125 8.642 1.00 86.00 544 GLN A CA 1
ATOM 4481 C C . GLN A 1 544 ? -14.873 -0.860 7.482 1.00 86.00 544 GLN A C 1
ATOM 4483 O O . GLN A 1 544 ? -15.857 -1.390 6.961 1.00 86.00 544 GLN A O 1
ATOM 4488 N N . MET A 1 545 ? -13.634 -1.124 7.070 1.00 85.69 545 MET A N 1
ATOM 4489 C CA . MET A 1 545 ? -13.313 -2.173 6.097 1.00 85.69 545 MET A CA 1
ATOM 4490 C C . MET A 1 545 ? -13.195 -3.532 6.806 1.00 85.69 545 MET A C 1
ATOM 4492 O O . MET A 1 545 ? -13.108 -3.588 8.027 1.00 85.69 545 MET A O 1
ATOM 4496 N N . THR A 1 546 ? -13.153 -4.640 6.054 1.00 89.88 546 THR A N 1
ATOM 4497 C CA . THR A 1 546 ? -12.800 -5.988 6.571 1.00 89.88 546 THR A CA 1
ATOM 4498 C C . THR A 1 546 ? -13.852 -6.627 7.512 1.00 89.88 546 THR A C 1
ATOM 4500 O O . THR A 1 546 ? -15.038 -6.338 7.338 1.00 89.88 546 THR A O 1
ATOM 4503 N N . GLN A 1 547 ? -13.463 -7.518 8.439 1.00 92.56 547 GLN A N 1
ATOM 4504 C CA . GLN A 1 547 ? -14.303 -8.125 9.491 1.00 92.56 547 GLN A CA 1
ATOM 4505 C C . GLN A 1 547 ? -13.786 -7.704 10.882 1.00 92.56 547 GLN A C 1
ATOM 4507 O O . GLN A 1 547 ? -13.016 -8.439 11.495 1.00 92.56 547 GLN A O 1
ATOM 4512 N N . PRO A 1 548 ? -14.135 -6.504 11.379 1.00 93.38 548 PRO A N 1
ATOM 4513 C CA . PRO A 1 548 ? -13.522 -5.983 12.588 1.00 93.38 548 PRO A CA 1
ATOM 4514 C C . PRO A 1 548 ? -14.269 -6.394 13.857 1.00 93.38 548 PRO A C 1
ATOM 4516 O O . PRO A 1 548 ? -15.507 -6.462 13.886 1.00 93.38 548 PRO A O 1
ATOM 4519 N N . ILE A 1 549 ? -13.501 -6.583 14.923 1.00 95.00 549 ILE A N 1
ATOM 4520 C CA . ILE A 1 549 ? -13.983 -6.830 16.281 1.00 95.00 549 ILE A CA 1
ATOM 4521 C C . ILE A 1 549 ? -13.560 -5.700 17.206 1.00 95.00 549 ILE A C 1
ATOM 4523 O O . ILE A 1 549 ? -12.508 -5.094 17.024 1.00 95.00 549 ILE A O 1
ATOM 4527 N N . ILE A 1 550 ? -14.406 -5.428 18.194 1.00 94.19 550 ILE A N 1
ATOM 4528 C CA . ILE A 1 550 ? -14.101 -4.517 19.295 1.00 94.19 550 ILE A CA 1
ATOM 4529 C C . ILE A 1 550 ? -13.624 -5.384 20.451 1.00 94.19 550 ILE A C 1
ATOM 4531 O O . ILE A 1 550 ? -14.309 -6.347 20.813 1.00 94.19 550 ILE A O 1
ATOM 4535 N N . PHE A 1 551 ? -12.478 -5.052 21.028 1.00 95.50 551 PHE A N 1
ATOM 4536 C CA . PHE A 1 551 ? -11.937 -5.767 22.174 1.00 95.50 551 PHE A CA 1
ATOM 4537 C C . PHE A 1 551 ? -11.232 -4.817 23.139 1.00 95.50 551 PHE A C 1
ATOM 4539 O O . PHE A 1 551 ? -10.933 -3.669 22.809 1.00 95.50 551 PHE A O 1
ATOM 4546 N N . ARG A 1 552 ? -10.982 -5.308 24.350 1.00 95.25 552 ARG A N 1
ATOM 4547 C CA . ARG A 1 552 ? -10.162 -4.639 25.364 1.00 95.25 552 ARG A CA 1
ATOM 4548 C C . ARG A 1 552 ? -9.184 -5.637 25.951 1.00 95.25 552 ARG A C 1
ATOM 4550 O O . ARG A 1 552 ? -9.536 -6.800 26.136 1.00 95.25 552 ARG A O 1
ATOM 4557 N N . MET A 1 553 ? -7.981 -5.178 26.262 1.00 96.12 553 MET A N 1
ATOM 4558 C CA . MET A 1 553 ? -6.988 -5.983 26.971 1.00 96.12 553 MET A CA 1
ATOM 4559 C C . MET A 1 553 ? -7.134 -5.783 28.476 1.00 96.12 553 MET A C 1
ATOM 4561 O O . MET A 1 553 ? -7.371 -4.666 28.927 1.00 96.12 553 MET A O 1
ATOM 4565 N N . TYR A 1 554 ? -6.970 -6.847 29.253 1.00 97.25 554 TYR A N 1
ATOM 4566 C CA . TYR A 1 554 ? -6.738 -6.731 30.688 1.00 97.25 554 TYR A CA 1
ATOM 4567 C C . TYR A 1 554 ? -5.361 -6.106 30.917 1.00 97.25 554 TYR A C 1
ATOM 4569 O O . TYR A 1 554 ? -4.408 -6.435 30.212 1.00 97.25 554 TYR A O 1
ATOM 4577 N N . ASP A 1 555 ? -5.259 -5.209 31.893 1.00 95.56 555 ASP A N 1
ATOM 4578 C CA . ASP A 1 555 ? -4.032 -4.500 32.253 1.00 95.56 555 ASP A CA 1
ATOM 4579 C C . ASP A 1 555 ? -3.058 -5.400 33.027 1.00 95.56 555 ASP A C 1
ATOM 4581 O O . ASP A 1 555 ? -2.759 -5.192 34.202 1.00 95.56 555 ASP A O 1
ATOM 4585 N N . ILE A 1 556 ? -2.604 -6.462 32.366 1.00 96.06 556 ILE A N 1
ATOM 4586 C CA . ILE A 1 556 ? -1.695 -7.452 32.925 1.00 96.06 556 ILE A CA 1
ATOM 4587 C C . ILE A 1 556 ? -0.804 -8.054 31.839 1.00 96.06 556 ILE A C 1
ATOM 4589 O O . ILE A 1 556 ? -1.264 -8.456 30.768 1.00 96.06 556 ILE A O 1
ATOM 4593 N N . VAL A 1 557 ? 0.476 -8.185 32.177 1.00 95.44 557 VAL A N 1
ATOM 4594 C CA . VAL A 1 557 ? 1.416 -9.105 31.538 1.00 95.44 557 VAL A CA 1
ATOM 4595 C C . VAL A 1 557 ? 1.882 -10.077 32.619 1.00 95.44 557 VAL A C 1
ATOM 4597 O O . VAL A 1 557 ? 2.314 -9.654 33.688 1.00 95.44 557 VAL A O 1
ATOM 4600 N N . THR A 1 558 ? 1.735 -11.380 32.388 1.00 94.88 558 THR A N 1
ATOM 4601 C CA . THR A 1 558 ? 1.970 -12.408 33.419 1.00 94.88 558 THR A CA 1
ATOM 4602 C C . THR A 1 558 ? 2.728 -13.604 32.869 1.00 94.88 558 THR A C 1
ATOM 4604 O O . THR A 1 558 ? 2.621 -13.907 31.684 1.00 94.88 558 THR A O 1
ATOM 4607 N N . GLU A 1 559 ? 3.452 -14.319 33.730 1.00 92.12 559 GLU A N 1
ATOM 4608 C CA . GLU A 1 559 ? 4.047 -15.613 33.379 1.00 92.12 559 GLU A CA 1
ATOM 4609 C C . GLU A 1 559 ? 3.047 -16.785 33.455 1.00 92.12 559 GLU A C 1
ATOM 4611 O O . GLU A 1 559 ? 3.316 -17.881 32.956 1.00 92.12 559 GLU A O 1
ATOM 4616 N N . ASP A 1 560 ? 1.868 -16.569 34.052 1.00 92.19 560 ASP A N 1
ATOM 4617 C CA . ASP A 1 560 ? 0.818 -17.584 34.122 1.00 92.19 560 ASP A CA 1
ATOM 4618 C C . ASP A 1 560 ? -0.073 -17.558 32.873 1.00 92.19 560 ASP A C 1
ATOM 4620 O O . ASP A 1 560 ? -0.944 -16.701 32.701 1.00 92.19 560 ASP A O 1
ATOM 4624 N N . GLY A 1 561 ? 0.131 -18.542 31.998 1.00 91.12 561 GLY A N 1
ATOM 4625 C CA . GLY A 1 561 ? -0.664 -18.746 30.789 1.00 91.12 561 GLY A CA 1
ATOM 4626 C C . GLY A 1 561 ? -2.027 -19.411 31.009 1.00 91.12 561 GLY A C 1
ATOM 4627 O O . GLY A 1 561 ? -2.710 -19.688 30.023 1.00 91.12 561 GLY A O 1
ATOM 4628 N N . ASN A 1 562 ? -2.431 -19.715 32.246 1.00 93.19 562 ASN A N 1
ATOM 4629 C CA . ASN A 1 562 ? -3.648 -20.479 32.548 1.00 93.19 562 ASN A CA 1
ATOM 4630 C C . ASN A 1 562 ? -4.656 -19.729 33.433 1.00 93.19 562 ASN A C 1
ATOM 4632 O O . ASN A 1 562 ? -5.509 -20.379 34.045 1.00 93.19 562 ASN A O 1
ATOM 4636 N N . LEU A 1 563 ? -4.588 -18.393 33.479 1.00 95.00 563 LEU A N 1
ATOM 4637 C CA . LEU A 1 563 ? -5.572 -17.586 34.204 1.00 95.00 563 LEU A CA 1
ATOM 4638 C C . LEU A 1 563 ? -6.981 -17.815 33.646 1.00 95.00 563 LEU A C 1
ATOM 4640 O O . LEU A 1 563 ? -7.180 -17.891 32.431 1.00 95.00 563 LEU A O 1
ATOM 4644 N N . LYS A 1 564 ? -7.961 -17.906 34.543 1.00 93.12 564 LYS A N 1
ATOM 4645 C CA . LYS A 1 564 ? -9.387 -18.033 34.222 1.00 93.12 564 LYS A CA 1
ATOM 4646 C C . LYS A 1 564 ? -10.105 -16.709 34.433 1.00 93.12 564 LYS A C 1
ATOM 4648 O O . LYS A 1 564 ? -9.544 -15.755 34.974 1.00 93.12 564 LYS A O 1
ATOM 4653 N N . LYS A 1 565 ? -11.380 -16.631 34.045 1.00 94.06 565 LYS A N 1
ATOM 4654 C CA . LYS A 1 565 ? -12.160 -15.399 34.237 1.00 94.06 565 LYS A CA 1
ATOM 4655 C C . LYS A 1 565 ? -12.244 -14.951 35.700 1.00 94.06 565 LYS A C 1
ATOM 4657 O O . LYS A 1 565 ? -12.305 -13.749 35.941 1.00 94.06 565 LYS A O 1
ATOM 4662 N N . GLU A 1 566 ? -12.236 -15.882 36.659 1.00 94.94 566 GLU A N 1
ATOM 4663 C CA . GLU A 1 566 ? -12.277 -15.556 38.090 1.00 94.94 566 GLU A CA 1
ATOM 4664 C C . GLU A 1 566 ? -10.999 -14.839 38.548 1.00 94.94 566 GLU A C 1
ATOM 4666 O O . GLU A 1 566 ? -11.070 -13.941 39.386 1.00 94.94 566 GLU A O 1
ATOM 4671 N N . ASP A 1 567 ? -9.850 -15.175 37.956 1.00 95.12 567 ASP A N 1
ATOM 4672 C CA . ASP A 1 567 ? -8.567 -14.521 38.239 1.00 95.12 567 ASP A CA 1
ATOM 4673 C C . ASP A 1 567 ? -8.514 -13.113 37.621 1.00 95.12 567 ASP A C 1
ATOM 4675 O O . ASP A 1 567 ? -7.935 -12.186 38.188 1.00 95.12 567 ASP A O 1
ATOM 4679 N N . LEU A 1 568 ? -9.174 -12.930 36.472 1.00 95.88 568 LEU A N 1
ATOM 4680 C CA . LEU A 1 568 ? -9.200 -11.676 35.715 1.00 95.88 568 LEU A CA 1
ATOM 4681 C C . LEU A 1 568 ? -10.267 -10.675 36.204 1.00 95.88 568 LEU A C 1
ATOM 4683 O O . LEU A 1 568 ? -10.259 -9.519 35.786 1.00 95.88 568 LEU A O 1
ATOM 4687 N N . GLN A 1 569 ? -11.198 -11.078 37.076 1.00 91.25 569 GLN A N 1
ATOM 4688 C CA . GLN A 1 569 ? -12.388 -10.280 37.430 1.00 91.25 569 GLN A CA 1
ATOM 4689 C C . GLN A 1 569 ? -12.073 -8.896 38.036 1.00 91.25 569 GLN A C 1
ATOM 4691 O O . GLN A 1 569 ? -12.833 -7.940 37.832 1.00 91.25 569 GLN A O 1
ATOM 4696 N N . ASN A 1 570 ? -10.946 -8.804 38.754 1.00 90.81 570 ASN A N 1
ATOM 4697 C CA . ASN A 1 570 ? -10.481 -7.611 39.469 1.00 90.81 570 ASN A CA 1
ATOM 4698 C C . ASN A 1 570 ? -9.380 -6.848 38.719 1.00 90.81 570 ASN A C 1
ATOM 4700 O O . ASN A 1 570 ? -8.890 -5.842 39.225 1.00 90.81 570 ASN A O 1
ATOM 4704 N N . ILE A 1 571 ? -8.978 -7.324 37.540 1.00 96.06 571 ILE A N 1
ATOM 4705 C CA . ILE A 1 571 ? -7.978 -6.651 36.715 1.00 96.06 571 ILE A CA 1
ATOM 4706 C C . ILE A 1 571 ? -8.687 -5.594 35.869 1.00 96.06 571 ILE A C 1
ATOM 4708 O O . ILE A 1 571 ? -9.733 -5.855 35.267 1.00 96.06 571 ILE A O 1
ATOM 4712 N N . GLU A 1 572 ? -8.128 -4.387 35.842 1.00 94.81 572 GLU A N 1
ATOM 4713 C CA . GLU A 1 572 ? -8.646 -3.287 35.034 1.00 94.81 572 GLU A CA 1
ATOM 4714 C C . GLU A 1 572 ? -8.534 -3.609 33.536 1.00 94.81 572 GLU A C 1
ATOM 4716 O O . GLU A 1 572 ? -7.619 -4.303 33.096 1.00 94.81 572 GLU A O 1
ATOM 4721 N N . LEU A 1 573 ? -9.471 -3.106 32.734 1.00 95.00 573 LEU A N 1
ATOM 4722 C CA . LEU A 1 573 ? -9.408 -3.209 31.280 1.00 95.00 573 LEU A CA 1
ATOM 4723 C C . LEU A 1 573 ? -8.816 -1.926 30.695 1.00 95.00 573 LEU A C 1
ATOM 4725 O O . LEU A 1 573 ? -9.299 -0.826 30.965 1.00 95.00 573 LEU A O 1
ATOM 4729 N N . LEU A 1 574 ? -7.836 -2.068 29.812 1.00 91.38 574 LEU A N 1
ATOM 4730 C CA . LEU A 1 574 ? -7.305 -0.972 29.008 1.00 91.38 574 LEU A CA 1
ATOM 4731 C C . LEU A 1 574 ? -8.380 -0.424 28.051 1.00 91.38 574 LEU A C 1
ATOM 4733 O O . LEU A 1 574 ? -9.383 -1.106 27.807 1.00 91.38 574 LEU A O 1
ATOM 4737 N N . PRO A 1 575 ? -8.223 0.801 27.519 1.00 87.88 575 PRO A N 1
ATOM 4738 C CA . PRO A 1 575 ? -9.202 1.377 26.599 1.00 87.88 575 PRO A CA 1
ATOM 4739 C C . PRO A 1 575 ? -9.402 0.517 25.345 1.00 87.88 575 PRO A C 1
ATOM 4741 O O . PRO A 1 575 ? -8.555 -0.316 25.012 1.00 87.88 575 PRO A O 1
ATOM 4744 N N . LEU A 1 576 ? -10.527 0.715 24.656 1.00 88.94 576 LEU A N 1
ATOM 4745 C CA . LEU A 1 576 ? -10.890 -0.109 23.500 1.00 88.94 576 LEU A CA 1
ATOM 4746 C C . LEU A 1 576 ? -9.846 -0.110 22.372 1.00 88.94 576 LEU A C 1
ATOM 4748 O O . LEU A 1 576 ? -9.172 0.891 22.114 1.00 88.94 576 LEU A O 1
ATOM 4752 N N . ASP A 1 577 ? -9.803 -1.219 21.639 1.00 88.62 577 ASP A N 1
ATOM 4753 C CA . ASP A 1 577 ? -9.091 -1.334 20.370 1.00 88.62 577 ASP A CA 1
ATOM 4754 C C . ASP A 1 577 ? -9.944 -2.085 19.328 1.00 88.62 577 ASP A C 1
ATOM 4756 O O . ASP A 1 577 ? -10.928 -2.764 19.658 1.00 88.62 577 ASP A O 1
ATOM 4760 N N . ILE A 1 578 ? -9.605 -1.904 18.049 1.00 89.88 578 ILE A N 1
ATOM 4761 C CA . ILE A 1 578 ? -10.321 -2.464 16.900 1.00 89.88 578 ILE A CA 1
ATOM 4762 C C . ILE A 1 578 ? -9.324 -3.089 15.924 1.00 89.88 578 ILE A C 1
ATOM 4764 O O . ILE A 1 578 ? -8.495 -2.414 15.313 1.00 89.88 578 ILE A O 1
ATOM 4768 N N . ALA A 1 579 ? -9.484 -4.388 15.691 1.00 92.00 579 ALA A N 1
ATOM 4769 C CA . ALA A 1 579 ? -8.683 -5.146 14.736 1.00 92.00 579 ALA A CA 1
ATOM 4770 C C . ALA A 1 579 ? -9.556 -6.099 13.916 1.00 92.00 579 ALA A C 1
ATOM 4772 O O . ALA A 1 579 ? -10.724 -6.334 14.242 1.00 92.00 579 ALA A O 1
ATOM 4773 N N . GLN A 1 580 ? -8.994 -6.646 12.839 1.00 93.75 580 GLN A N 1
ATOM 4774 C CA . GLN A 1 580 ? -9.581 -7.790 12.144 1.00 93.75 580 GLN A CA 1
ATOM 4775 C C . GLN A 1 580 ? -9.769 -8.982 13.089 1.00 93.75 580 GLN A C 1
ATOM 4777 O O . GLN A 1 580 ? -8.996 -9.191 14.018 1.00 93.75 580 GLN A O 1
ATOM 4782 N N . ASP A 1 581 ? -10.775 -9.808 12.816 1.00 93.81 581 ASP A N 1
ATOM 4783 C CA . ASP A 1 581 ? -11.056 -11.009 13.602 1.00 93.81 581 ASP A CA 1
ATOM 4784 C C . ASP A 1 581 ? -10.145 -12.207 13.297 1.00 93.81 581 ASP A C 1
ATOM 4786 O O . ASP A 1 581 ? -10.241 -13.214 13.995 1.00 93.81 581 ASP A O 1
ATOM 4790 N N . ASN A 1 582 ? -9.261 -12.106 12.300 1.00 91.25 582 ASN A N 1
ATOM 4791 C CA . ASN A 1 582 ? -8.396 -13.180 11.795 1.00 91.25 582 ASN A CA 1
ATOM 4792 C C . ASN A 1 582 ? -7.672 -13.975 12.899 1.00 91.25 582 ASN A C 1
ATOM 4794 O O . ASN A 1 582 ? -7.712 -15.205 12.908 1.00 91.25 582 ASN A O 1
ATOM 4798 N N . GLU A 1 583 ? -7.040 -13.291 13.855 1.00 91.25 583 GLU A N 1
ATOM 4799 C CA . GLU A 1 583 ? -6.257 -13.941 14.917 1.00 91.25 583 GLU A CA 1
ATOM 4800 C C . GLU A 1 583 ? -7.141 -14.663 15.945 1.00 91.25 583 GLU A C 1
ATOM 4802 O O . GLU A 1 583 ? -6.723 -15.653 16.549 1.00 91.25 583 GLU A O 1
ATOM 4807 N N . ILE A 1 584 ? -8.396 -14.233 16.096 1.00 94.56 584 ILE A N 1
ATOM 4808 C CA . ILE A 1 584 ? -9.391 -14.939 16.906 1.00 94.56 584 ILE A CA 1
ATOM 4809 C C . ILE A 1 584 ? -9.981 -16.101 16.112 1.00 94.56 584 ILE A C 1
ATOM 4811 O O . ILE A 1 584 ? -9.928 -17.247 16.553 1.00 94.56 584 ILE A O 1
ATOM 4815 N N . ILE A 1 585 ? -10.535 -15.828 14.927 1.00 93.69 585 ILE A N 1
ATOM 4816 C CA . ILE A 1 585 ? -11.281 -16.800 14.125 1.00 93.69 585 ILE A CA 1
ATOM 4817 C C . ILE A 1 585 ? -10.397 -17.969 13.679 1.00 93.69 585 ILE A C 1
ATOM 4819 O O . ILE A 1 585 ? -10.887 -19.092 13.605 1.00 93.69 585 ILE A O 1
ATOM 4823 N N . TRP A 1 586 ? -9.100 -17.759 13.443 1.00 91.12 586 TRP A N 1
ATOM 4824 C CA . TRP A 1 586 ? -8.164 -18.830 13.085 1.00 91.12 586 TRP A CA 1
ATOM 4825 C C . TRP A 1 586 ? -7.405 -19.418 14.278 1.00 91.12 586 TRP A C 1
ATOM 4827 O O . TRP A 1 586 ? -6.543 -20.279 14.101 1.00 91.12 586 TRP A O 1
ATOM 4837 N N . GLY A 1 587 ? -7.777 -19.027 15.501 1.00 89.25 587 GLY A N 1
ATOM 4838 C CA . GLY A 1 587 ? -7.261 -19.616 16.734 1.00 89.25 587 GLY A CA 1
ATOM 4839 C C . GLY A 1 587 ? -5.789 -19.305 17.000 1.00 89.25 587 GLY A C 1
ATOM 4840 O O . GLY A 1 587 ? -5.116 -20.098 17.656 1.00 89.25 587 GLY A O 1
ATOM 4841 N N . THR A 1 588 ? -5.272 -18.194 16.474 1.00 90.00 588 THR A N 1
ATOM 4842 C CA . THR A 1 588 ? -3.958 -17.655 16.852 1.00 90.00 588 THR A CA 1
ATOM 4843 C C . THR A 1 588 ? -3.962 -17.264 18.325 1.00 90.00 588 THR A C 1
ATOM 4845 O O . THR A 1 588 ? -3.080 -17.673 19.079 1.00 90.00 588 THR A O 1
ATOM 4848 N N . TYR A 1 589 ? -5.002 -16.538 18.741 1.00 93.62 589 TYR A N 1
ATOM 4849 C CA . TYR A 1 589 ? -5.268 -16.196 20.130 1.00 93.62 589 TYR A CA 1
ATOM 4850 C C . TYR A 1 589 ? -6.481 -16.996 20.605 1.00 93.62 589 TYR A C 1
ATOM 4852 O O . TYR A 1 589 ? -7.625 -16.644 20.299 1.00 93.62 589 TYR A O 1
ATOM 4860 N N . PRO A 1 590 ? -6.254 -18.140 21.277 1.00 93.25 590 PRO A N 1
ATOM 4861 C CA . PRO A 1 590 ? -7.330 -19.042 21.639 1.00 93.25 590 PRO A CA 1
ATOM 4862 C C . PRO A 1 590 ? -8.268 -18.388 22.649 1.00 93.25 590 PRO A C 1
ATOM 4864 O O . PRO A 1 590 ? -7.832 -17.721 23.589 1.00 93.25 590 PRO A O 1
ATOM 4867 N N . ILE A 1 591 ? -9.561 -18.655 22.482 1.00 96.31 591 ILE A N 1
ATOM 4868 C CA . ILE A 1 591 ? -10.578 -18.350 23.486 1.00 96.31 591 ILE A CA 1
ATOM 4869 C C . ILE A 1 591 ? -10.432 -19.365 24.612 1.00 96.31 591 ILE A C 1
ATOM 4871 O O . ILE A 1 591 ? -10.502 -20.572 24.373 1.00 96.31 591 ILE A O 1
ATOM 4875 N N . ILE A 1 592 ? -10.207 -18.867 25.822 1.00 96.44 592 ILE A N 1
ATOM 4876 C CA . ILE A 1 592 ? -9.921 -19.687 27.001 1.00 96.44 592 ILE A CA 1
ATOM 4877 C C . ILE A 1 592 ? -11.101 -19.766 27.970 1.00 96.44 592 ILE A C 1
ATOM 4879 O O . ILE A 1 592 ? -11.215 -20.738 28.712 1.00 96.44 592 ILE A O 1
ATOM 4883 N N . ASP A 1 593 ? -11.987 -18.771 27.952 1.00 95.94 593 ASP A N 1
ATOM 4884 C CA . ASP A 1 593 ? -13.154 -18.691 28.825 1.00 95.94 593 ASP A CA 1
ATOM 4885 C C . ASP A 1 593 ? -14.194 -17.735 28.218 1.00 95.94 593 ASP A C 1
ATOM 4887 O O . ASP A 1 593 ? -13.939 -17.043 27.229 1.00 95.94 593 ASP A O 1
ATOM 4891 N N . THR A 1 594 ? -15.367 -17.675 28.833 1.00 95.12 594 THR A N 1
ATOM 4892 C CA . THR A 1 594 ? -16.418 -16.707 28.524 1.00 95.12 594 THR A CA 1
ATOM 4893 C C . THR A 1 594 ? -16.984 -16.185 29.838 1.00 95.12 594 THR A C 1
ATOM 4895 O O . THR A 1 594 ? -17.345 -16.970 30.727 1.00 95.12 594 THR A O 1
ATOM 4898 N N . LYS A 1 595 ? -17.112 -14.862 29.959 1.00 94.44 595 LYS A N 1
ATOM 4899 C CA . LYS A 1 595 ? -17.799 -14.230 31.088 1.00 94.44 595 LYS A CA 1
ATOM 4900 C C . LYS A 1 595 ? -19.036 -13.469 30.639 1.00 94.44 595 LYS A C 1
ATOM 4902 O O . LYS A 1 595 ? -19.139 -13.048 29.487 1.00 94.44 595 LYS A O 1
ATOM 4907 N N . THR A 1 596 ? -19.942 -13.249 31.585 1.00 93.81 596 THR A N 1
ATOM 4908 C CA . THR A 1 596 ? -21.020 -12.295 31.371 1.00 93.81 596 THR A CA 1
ATOM 4909 C C . THR A 1 596 ? -20.441 -10.880 31.441 1.00 93.81 596 THR A C 1
ATOM 4911 O O . THR A 1 596 ? -19.915 -10.494 32.478 1.00 93.81 596 THR A O 1
ATOM 4914 N N . LEU A 1 597 ? -20.496 -10.131 30.340 1.00 95.31 597 LEU A N 1
ATOM 4915 C CA . LEU A 1 597 ? -20.188 -8.703 30.291 1.00 95.31 597 LEU A CA 1
ATOM 4916 C C . LEU A 1 597 ? -20.992 -7.904 31.323 1.00 95.31 597 LEU A C 1
ATOM 4918 O O . LEU A 1 597 ? -22.209 -8.055 31.438 1.00 95.31 597 LEU A O 1
ATOM 4922 N N . GLU A 1 598 ? -20.289 -7.014 32.004 1.00 95.00 598 GLU A N 1
ATOM 4923 C CA . GLU A 1 598 ? -20.798 -6.022 32.942 1.00 95.00 598 GLU A CA 1
ATOM 4924 C C . GLU A 1 598 ? -20.615 -4.617 32.358 1.00 95.00 598 GLU A C 1
ATOM 4926 O O . GLU A 1 598 ? -19.804 -4.398 31.458 1.00 95.00 598 GLU A O 1
ATOM 4931 N N . GLU A 1 599 ? -21.321 -3.621 32.897 1.00 95.44 599 GLU A N 1
ATOM 4932 C CA . GLU A 1 599 ? -21.227 -2.239 32.404 1.00 95.44 599 GLU A CA 1
ATOM 4933 C C . GLU A 1 599 ? -19.788 -1.695 32.455 1.00 95.44 599 GLU A C 1
ATOM 4935 O O . GLU A 1 599 ? -19.388 -0.942 31.573 1.00 95.44 599 GLU A O 1
ATOM 4940 N N . LYS A 1 600 ? -18.960 -2.106 33.425 1.00 93.00 600 LYS A N 1
ATOM 4941 C CA . LYS A 1 600 ? -17.542 -1.697 33.504 1.00 93.00 600 LYS A CA 1
ATOM 4942 C C . LYS A 1 600 ? -16.671 -2.236 32.358 1.00 93.00 600 LYS A C 1
ATOM 4944 O O . LYS A 1 600 ? -15.609 -1.679 32.075 1.00 93.00 600 LYS A O 1
ATOM 4949 N N . ASP A 1 601 ? -17.113 -3.304 31.693 1.00 94.44 601 ASP A N 1
ATOM 4950 C CA . ASP A 1 601 ? -16.372 -3.916 30.589 1.00 94.44 601 ASP A CA 1
ATOM 4951 C C . ASP A 1 601 ? -16.537 -3.142 29.283 1.00 94.44 601 ASP A C 1
ATOM 4953 O O . ASP A 1 601 ? -15.655 -3.173 28.422 1.00 94.44 601 ASP A O 1
ATOM 4957 N N . ILE A 1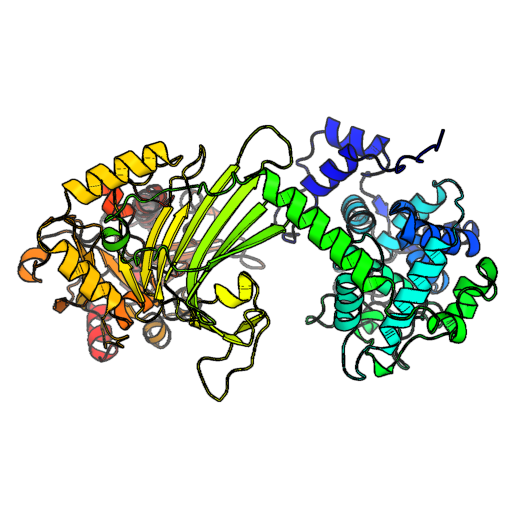 602 ? -17.651 -2.426 29.132 1.00 94.75 602 ILE A N 1
ATOM 4958 C CA . ILE A 1 602 ? -18.007 -1.758 27.886 1.00 94.75 602 ILE A CA 1
ATOM 4959 C C . ILE A 1 602 ? -17.265 -0.429 27.766 1.00 94.75 602 ILE A C 1
ATOM 4961 O O . ILE A 1 602 ? -17.500 0.504 28.530 1.00 94.75 602 ILE A O 1
ATOM 4965 N N . ASP A 1 603 ? -16.416 -0.346 26.747 1.00 89.94 603 ASP A N 1
ATOM 4966 C CA . ASP A 1 603 ? -15.880 0.901 26.209 1.00 89.94 603 ASP A CA 1
ATOM 4967 C C . ASP A 1 603 ? -16.144 0.908 24.699 1.00 89.94 603 ASP A C 1
ATOM 4969 O O . ASP A 1 603 ? -16.019 -0.119 24.024 1.00 89.94 603 ASP A O 1
ATOM 4973 N N . LEU A 1 604 ? -16.567 2.052 24.177 1.00 90.44 604 LEU A N 1
ATOM 4974 C CA . LEU A 1 604 ? -16.966 2.235 22.782 1.00 90.44 604 LEU A CA 1
ATOM 4975 C C . LEU A 1 604 ? -16.372 3.552 22.248 1.00 90.44 604 LEU A C 1
ATOM 4977 O O . LEU A 1 604 ? -16.004 4.419 23.043 1.00 90.44 604 LEU A O 1
ATOM 4981 N N . PRO A 1 605 ? -16.242 3.714 20.916 1.00 88.75 605 PRO A N 1
ATOM 4982 C CA . PRO A 1 605 ? -15.460 4.796 20.326 1.00 88.75 605 PRO A CA 1
ATOM 4983 C C . PRO A 1 605 ? -15.824 6.189 20.837 1.00 88.75 605 PRO A C 1
ATOM 4985 O O . PRO A 1 605 ? -17.001 6.531 20.963 1.00 88.75 605 PRO A O 1
ATOM 4988 N N . PHE A 1 606 ? -14.792 7.004 21.054 1.00 89.44 606 PHE A N 1
ATOM 4989 C CA . PHE A 1 606 ? -14.904 8.437 21.304 1.00 89.44 606 PHE A CA 1
ATOM 4990 C C . PHE A 1 606 ? -14.149 9.208 20.218 1.00 89.44 606 PHE A C 1
ATOM 4992 O O . PHE A 1 606 ? -12.928 9.105 20.125 1.00 89.44 606 PHE A O 1
ATOM 4999 N N . MET A 1 607 ? -14.864 9.957 19.382 1.00 87.88 607 MET A N 1
ATOM 5000 C CA . MET A 1 607 ? -14.299 10.644 18.220 1.00 87.88 607 MET A CA 1
ATOM 5001 C C . MET A 1 607 ? -14.830 12.061 18.046 1.00 87.88 607 MET A C 1
ATOM 5003 O O . MET A 1 607 ? -15.980 12.363 18.354 1.00 87.88 607 MET A O 1
ATOM 5007 N N . ILE A 1 608 ? -13.991 12.886 17.437 1.00 87.44 608 ILE A N 1
ATOM 5008 C CA . ILE A 1 608 ? -14.173 14.294 17.115 1.00 87.44 608 ILE A CA 1
ATOM 5009 C C . ILE A 1 608 ? -13.722 14.456 15.661 1.00 87.44 608 ILE A C 1
ATOM 5011 O O . ILE A 1 608 ? -12.531 14.421 15.350 1.00 87.44 608 ILE A O 1
ATOM 5015 N N . GLU A 1 609 ? -14.686 14.579 14.752 1.00 86.44 609 GLU A N 1
ATOM 5016 C CA . GLU A 1 609 ? -14.469 14.630 13.303 1.00 86.44 609 GLU A CA 1
ATOM 5017 C C . GLU A 1 609 ? -14.910 16.002 12.768 1.00 86.44 609 GLU A C 1
ATOM 5019 O O . GLU A 1 609 ? -16.116 16.255 12.663 1.00 86.44 609 GLU A O 1
ATOM 5024 N N . PRO A 1 610 ? -13.973 16.904 12.416 1.00 87.12 610 PRO A N 1
ATOM 5025 C CA . PRO A 1 610 ? -14.307 18.132 11.702 1.00 87.12 610 PRO A CA 1
ATOM 5026 C C . PRO A 1 610 ? -14.986 17.791 10.374 1.00 87.12 610 PRO A C 1
ATOM 5028 O O . PRO A 1 610 ? -14.472 16.985 9.590 1.00 87.12 610 PRO A O 1
ATOM 5031 N N . LEU A 1 611 ? -16.148 18.387 10.116 1.00 84.81 611 LEU A N 1
ATOM 5032 C CA . LEU A 1 611 ? -16.895 18.119 8.893 1.00 84.81 611 LEU A CA 1
ATOM 5033 C C . LEU A 1 611 ? -16.340 18.950 7.725 1.00 84.81 611 LEU A C 1
ATOM 5035 O O . LEU A 1 611 ? -15.629 19.936 7.903 1.00 84.81 611 LEU A O 1
ATOM 5039 N N . LYS A 1 612 ? -16.616 18.513 6.492 1.00 82.94 612 LYS A N 1
ATOM 5040 C CA . LYS A 1 612 ? -16.118 19.143 5.255 1.00 82.94 612 LYS A CA 1
ATOM 5041 C C . LYS A 1 612 ? -17.271 19.698 4.415 1.00 82.94 612 LYS A C 1
ATOM 5043 O O . LYS A 1 612 ? -18.438 19.382 4.641 1.00 82.94 612 LYS A O 1
ATOM 5048 N N . GLY A 1 613 ? -16.935 20.501 3.405 1.00 86.50 613 GLY A N 1
ATOM 5049 C CA . GLY A 1 613 ? -17.903 21.035 2.445 1.00 86.50 613 GLY A CA 1
ATOM 5050 C C . GLY A 1 613 ? -18.843 22.063 3.076 1.00 86.50 613 GLY A C 1
ATOM 5051 O O . GLY A 1 613 ? -18.390 22.981 3.757 1.00 86.50 613 GLY A O 1
ATOM 5052 N N . SER A 1 614 ? -20.149 21.904 2.858 1.00 84.31 614 SER A N 1
ATOM 5053 C CA . SER A 1 614 ? -21.178 22.819 3.374 1.00 84.31 614 SER A CA 1
ATOM 5054 C C . SER A 1 614 ? -21.302 22.836 4.902 1.00 84.31 614 SER A C 1
ATOM 5056 O O . SER A 1 614 ? -21.930 23.747 5.426 1.00 84.31 614 SER A O 1
ATOM 5058 N N . LYS A 1 615 ? -20.695 21.872 5.610 1.00 85.62 615 LYS A N 1
ATOM 5059 C CA . LYS A 1 615 ? -20.666 21.787 7.081 1.00 85.62 615 LYS A CA 1
ATOM 5060 C C . LYS A 1 615 ? -19.275 22.046 7.679 1.00 85.62 615 LYS A C 1
ATOM 5062 O O . LYS A 1 615 ? -18.960 21.527 8.741 1.00 85.62 615 LYS A O 1
ATOM 5067 N N . LYS A 1 616 ? -18.397 22.787 6.995 1.00 88.06 616 LYS A N 1
ATOM 5068 C CA . LYS A 1 616 ? -17.006 23.024 7.448 1.00 88.06 616 LYS A CA 1
ATOM 5069 C C . LYS A 1 616 ? -16.873 23.737 8.805 1.00 88.06 616 LYS A C 1
ATOM 5071 O O . LYS A 1 616 ? -15.813 23.704 9.413 1.00 88.06 616 LYS A O 1
ATOM 5076 N N . ASP A 1 617 ? -17.933 24.406 9.239 1.00 90.12 617 ASP A N 1
ATOM 5077 C CA . ASP A 1 617 ? -18.094 25.095 10.522 1.00 90.12 617 ASP A CA 1
ATOM 5078 C C . ASP A 1 617 ? -18.582 24.163 11.644 1.00 90.12 617 ASP A C 1
ATOM 5080 O O . ASP A 1 617 ? -18.715 24.583 12.793 1.00 90.12 617 ASP A O 1
ATOM 5084 N N . LYS A 1 618 ? -18.855 22.894 11.326 1.00 91.81 618 LYS A N 1
ATOM 5085 C CA . LYS A 1 618 ? -19.352 21.892 12.265 1.00 91.81 618 LYS A CA 1
ATOM 5086 C C . LYS A 1 618 ? -18.294 20.847 12.573 1.00 91.81 618 LYS A C 1
ATOM 5088 O O . LYS A 1 618 ? -17.457 20.487 11.744 1.00 91.81 618 LYS A O 1
ATOM 5093 N N . VAL A 1 619 ? -18.405 20.281 13.761 1.00 90.69 619 VAL A N 1
ATOM 5094 C CA . VAL A 1 619 ? -17.656 19.104 14.182 1.00 90.69 619 VAL A CA 1
ATOM 5095 C C . VAL A 1 619 ? -18.627 18.049 14.680 1.00 90.69 619 VAL A C 1
ATOM 5097 O O . VAL A 1 619 ? -19.561 18.334 15.428 1.00 90.69 619 VAL A O 1
ATOM 5100 N N . LYS A 1 620 ? -18.422 16.817 14.230 1.00 91.31 620 LYS A N 1
ATOM 5101 C CA . LYS A 1 620 ? -19.211 15.663 14.636 1.00 91.31 620 LYS A CA 1
ATOM 5102 C C . LYS A 1 620 ? -18.521 14.981 15.808 1.00 91.31 620 LYS A C 1
ATOM 5104 O O . LYS A 1 620 ? -17.380 14.544 15.676 1.00 91.31 620 LYS A O 1
ATOM 5109 N N . ILE A 1 621 ? -19.232 14.851 16.920 1.00 91.88 621 ILE A N 1
ATOM 5110 C CA . ILE A 1 621 ? -18.790 14.096 18.090 1.00 91.88 621 ILE A CA 1
ATOM 5111 C C . ILE A 1 621 ? -19.488 12.742 18.075 1.00 91.88 621 ILE A C 1
ATOM 5113 O O . ILE A 1 621 ? -20.705 12.668 17.915 1.00 91.88 621 ILE A O 1
ATOM 5117 N N . THR A 1 622 ? -18.723 11.667 18.217 1.00 91.94 622 THR A N 1
ATOM 5118 C CA . THR A 1 622 ? -19.235 10.310 18.428 1.00 91.94 622 THR A CA 1
ATOM 5119 C C . THR A 1 622 ? -18.767 9.843 19.793 1.00 91.94 622 THR A C 1
ATOM 5121 O O . THR A 1 622 ? -17.568 9.857 20.045 1.00 91.94 622 THR A O 1
ATOM 5124 N N . TRP A 1 623 ? -19.685 9.430 20.662 1.00 93.12 623 TRP A N 1
ATOM 5125 C CA . TRP A 1 623 ? -19.342 8.775 21.922 1.00 93.12 623 TRP A CA 1
ATOM 5126 C C . TRP A 1 623 ? -20.274 7.589 22.117 1.00 93.12 623 TRP A C 1
ATOM 5128 O O . TRP A 1 623 ? -21.493 7.744 22.192 1.00 93.12 623 TRP A O 1
ATOM 5138 N N . GLY A 1 624 ? -19.704 6.389 22.142 1.00 92.75 624 GLY A N 1
ATOM 5139 C CA . GLY A 1 624 ? -20.503 5.180 22.217 1.00 92.75 624 GLY A CA 1
ATOM 5140 C C . GLY A 1 624 ? -21.191 4.900 20.895 1.00 92.75 624 GLY A C 1
ATOM 5141 O O . GLY A 1 624 ? -20.532 4.765 19.868 1.00 92.75 624 GLY A O 1
ATOM 5142 N N . THR A 1 625 ? -22.518 4.809 20.931 1.00 93.81 625 THR A N 1
ATOM 5143 C CA . THR A 1 625 ? -23.358 4.700 19.730 1.00 93.81 625 THR A CA 1
ATOM 5144 C C . THR A 1 625 ? -24.030 6.025 19.363 1.00 93.81 625 THR A C 1
ATOM 5146 O O . THR A 1 625 ? -24.803 6.076 18.406 1.00 93.81 625 THR A O 1
ATOM 5149 N N . SER A 1 626 ? -23.781 7.083 20.136 1.00 95.31 626 SER A N 1
ATOM 5150 C CA . SER A 1 626 ? -24.418 8.391 20.003 1.00 95.31 626 SER A CA 1
ATOM 5151 C C . SER A 1 626 ? -23.600 9.323 19.120 1.00 95.31 626 SER A C 1
ATOM 5153 O O . SER A 1 626 ? -22.367 9.292 19.138 1.00 95.31 626 SER A O 1
ATOM 5155 N N . ILE A 1 627 ? -24.288 10.183 18.365 1.00 93.88 627 ILE A N 1
ATOM 5156 C CA . ILE A 1 627 ? -23.666 11.178 17.487 1.00 93.88 627 ILE A CA 1
ATOM 5157 C C . ILE A 1 627 ? -24.347 12.527 17.684 1.00 93.88 627 ILE A C 1
ATOM 5159 O O . ILE A 1 627 ? -25.570 12.615 17.622 1.00 93.88 627 ILE A O 1
ATOM 5163 N N . ILE A 1 628 ? -23.546 13.579 17.834 1.00 94.12 628 ILE A N 1
ATOM 5164 C CA . ILE A 1 628 ? -24.013 14.968 17.783 1.00 94.12 628 ILE A CA 1
ATOM 5165 C C . ILE A 1 628 ? -23.144 15.791 16.834 1.00 94.12 628 ILE A C 1
ATOM 5167 O O . ILE A 1 628 ? -21.991 15.450 16.567 1.00 94.12 628 ILE A O 1
ATOM 5171 N N . GLU A 1 629 ? -23.690 16.901 16.348 1.00 93.62 629 GLU A N 1
ATOM 5172 C CA . GLU A 1 629 ? -22.939 17.931 15.631 1.00 93.62 629 GLU A CA 1
ATOM 5173 C C . GLU A 1 629 ? -22.902 19.201 16.483 1.00 93.62 629 GLU A C 1
ATOM 5175 O O . GLU A 1 629 ? -23.933 19.656 16.978 1.00 93.62 629 GLU A O 1
ATOM 5180 N N . LEU A 1 630 ? -21.713 19.772 16.647 1.00 92.62 630 LEU A N 1
ATOM 5181 C CA . LEU A 1 630 ? -21.464 21.002 17.394 1.00 92.62 630 LEU A CA 1
ATOM 5182 C C . LEU A 1 630 ? -20.825 22.055 16.481 1.00 92.62 630 LEU A C 1
ATOM 5184 O O . LEU A 1 630 ? -20.233 21.722 15.453 1.00 92.62 630 LEU A O 1
ATOM 5188 N N . ASP A 1 631 ? -20.932 23.329 16.859 1.00 91.75 631 ASP A N 1
ATOM 5189 C CA . ASP A 1 631 ? -20.243 24.425 16.168 1.00 91.75 631 ASP A CA 1
ATOM 5190 C C . ASP A 1 631 ? -18.746 24.379 16.493 1.00 91.75 631 ASP A C 1
ATOM 5192 O O . ASP A 1 631 ? -18.366 24.518 17.657 1.00 91.75 631 ASP A O 1
ATOM 5196 N N . ALA A 1 632 ? -17.892 24.235 15.479 1.00 88.56 632 ALA A N 1
ATOM 5197 C CA . ALA A 1 632 ? -16.443 24.124 15.646 1.00 88.56 632 ALA A CA 1
ATOM 5198 C C . ALA A 1 632 ? -15.844 25.345 16.371 1.00 88.56 632 ALA A C 1
ATOM 5200 O O . ALA A 1 632 ? -14.974 25.193 17.227 1.00 88.56 632 ALA A O 1
ATOM 5201 N N . GLU A 1 633 ? -16.364 26.546 16.096 1.00 89.06 633 GLU A N 1
ATOM 5202 C CA . GLU A 1 633 ? -15.922 27.797 16.731 1.00 89.06 633 GLU A CA 1
ATOM 5203 C C . GLU A 1 633 ? -16.181 27.843 18.243 1.00 89.06 633 GLU A C 1
ATOM 5205 O O . GLU A 1 633 ? -15.489 28.559 18.964 1.00 89.06 633 GLU A O 1
ATOM 5210 N N . LYS A 1 634 ? -17.162 27.081 18.745 1.00 87.19 634 LYS A N 1
ATOM 5211 C CA . LYS A 1 634 ? -17.519 27.070 20.172 1.00 87.19 634 LYS A CA 1
ATOM 5212 C C . LYS A 1 634 ? -16.694 26.085 20.994 1.00 87.19 634 LYS A C 1
ATOM 5214 O O . LYS A 1 634 ? -16.741 26.148 22.219 1.00 87.19 634 LYS A O 1
ATOM 5219 N N . ILE A 1 635 ? -15.961 25.185 20.340 1.00 87.06 635 ILE A N 1
ATOM 5220 C CA . ILE A 1 635 ? -15.169 24.134 20.993 1.00 87.06 635 ILE A CA 1
ATOM 5221 C C . ILE A 1 635 ? -13.757 23.993 20.400 1.00 87.06 635 ILE A C 1
ATOM 5223 O O . ILE A 1 635 ? -13.336 22.883 20.070 1.00 87.06 635 ILE A O 1
ATOM 5227 N N . PRO A 1 636 ? -12.979 25.087 20.293 1.00 85.31 636 PRO A N 1
ATOM 5228 C CA . PRO A 1 636 ? -11.638 25.045 19.706 1.00 85.31 636 PRO A CA 1
ATOM 5229 C C . PRO A 1 636 ? -10.687 24.101 20.460 1.00 85.31 636 PRO A C 1
ATOM 5231 O O . PRO A 1 636 ? -9.860 23.438 19.839 1.00 85.31 636 PRO A O 1
ATOM 5234 N N . GLU A 1 637 ? -10.846 23.968 21.780 1.00 81.75 637 GLU A N 1
ATOM 5235 C CA . GLU A 1 637 ? -10.036 23.065 22.612 1.00 81.75 637 GLU A CA 1
ATOM 5236 C C . GLU A 1 637 ? -10.246 21.584 22.261 1.00 81.75 637 GLU A C 1
ATOM 5238 O O . GLU A 1 637 ? -9.299 20.800 22.284 1.00 81.75 637 GLU A O 1
ATOM 5243 N N . LEU A 1 638 ? -11.464 21.198 21.863 1.00 80.75 638 LEU A N 1
ATOM 5244 C CA . LEU A 1 638 ? -11.765 19.829 21.434 1.00 80.75 638 LEU A CA 1
ATOM 5245 C C . LEU A 1 638 ? -11.143 19.489 20.072 1.00 80.75 638 LEU A C 1
ATOM 5247 O O . LEU A 1 638 ? -10.954 18.318 19.758 1.00 80.75 638 LEU A O 1
ATOM 5251 N N . LEU A 1 639 ? -10.795 20.502 19.274 1.00 81.75 639 LEU A N 1
ATOM 5252 C CA . LEU A 1 639 ? -10.176 20.347 17.956 1.00 81.75 639 LEU A CA 1
ATOM 5253 C C . LEU A 1 639 ? -8.644 20.278 18.016 1.00 81.75 639 LEU A C 1
ATOM 5255 O O . LEU A 1 639 ? -8.003 20.036 16.993 1.00 81.75 639 LEU A O 1
ATOM 5259 N N . LYS A 1 640 ? -8.049 20.492 19.198 1.00 75.50 640 LYS A N 1
ATOM 5260 C CA . LYS A 1 640 ? -6.593 20.516 19.395 1.00 75.50 640 LYS A CA 1
ATOM 5261 C C . LYS A 1 640 ? -5.930 19.184 19.049 1.00 75.50 640 LYS A C 1
ATOM 5263 O O . LYS A 1 640 ? -4.806 19.168 18.550 1.00 75.50 640 LYS A O 1
ATOM 5268 N N . TYR A 1 641 ? -6.637 18.083 19.286 1.00 68.75 641 TYR A N 1
ATOM 5269 C CA . TYR A 1 641 ? -6.170 16.738 18.991 1.00 68.75 641 TYR A CA 1
ATOM 5270 C C . TYR A 1 641 ? -7.123 16.076 18.006 1.00 68.75 641 TYR A C 1
ATOM 5272 O O . TYR A 1 641 ? -8.341 16.075 18.185 1.00 68.75 641 TYR A O 1
ATOM 5280 N N . ARG A 1 642 ? -6.563 15.481 16.955 1.00 61.94 642 ARG A N 1
ATOM 5281 C CA . ARG A 1 642 ? -7.344 14.612 16.082 1.00 61.94 642 ARG A CA 1
ATOM 5282 C C . ARG A 1 642 ? -7.718 13.332 16.826 1.00 61.94 642 ARG A C 1
ATOM 5284 O O . ARG A 1 642 ? -6.940 12.821 17.620 1.00 61.94 642 ARG A O 1
ATOM 5291 N N . THR A 1 643 ? -8.917 12.825 16.569 1.00 67.81 643 THR A N 1
ATOM 5292 C CA . THR A 1 643 ? -9.404 11.541 17.107 1.00 67.81 643 THR A CA 1
ATOM 5293 C C . THR A 1 643 ? -10.054 10.691 16.011 1.00 67.81 643 THR A C 1
ATOM 5295 O O . THR A 1 643 ? -10.803 9.760 16.293 1.00 67.81 643 THR A O 1
ATOM 5298 N N . ASP A 1 644 ? -9.734 10.957 14.740 1.00 60.09 644 ASP A N 1
ATOM 5299 C CA . ASP A 1 644 ? -10.175 10.203 13.555 1.00 60.09 644 ASP A CA 1
ATOM 5300 C C . ASP A 1 644 ? -9.494 8.817 13.425 1.00 60.09 644 ASP A C 1
ATOM 5302 O O . ASP A 1 644 ? -9.397 8.256 12.336 1.00 60.09 644 ASP A O 1
ATOM 5306 N N . PHE A 1 645 ? -9.041 8.238 14.543 1.00 59.25 645 PHE A N 1
ATOM 5307 C CA . PHE A 1 645 ? -8.034 7.172 14.590 1.00 59.25 645 PHE A CA 1
ATOM 5308 C C . PHE A 1 645 ? -8.559 5.742 14.745 1.00 59.25 645 PHE A C 1
ATOM 5310 O O . PHE A 1 645 ? -7.756 4.812 14.745 1.00 59.25 645 PHE A O 1
ATOM 5317 N N . TYR A 1 646 ? -9.869 5.505 14.814 1.00 64.19 646 TYR A N 1
ATOM 5318 C CA . TYR A 1 646 ? -10.399 4.134 14.861 1.00 64.19 646 TYR A CA 1
ATOM 5319 C C . TYR A 1 646 ? -10.477 3.495 13.468 1.00 64.19 646 TYR A C 1
ATOM 5321 O O . TYR A 1 646 ? -11.527 3.006 13.056 1.00 64.19 646 TYR A O 1
ATOM 5329 N N . GLY A 1 647 ? -9.374 3.526 12.718 1.00 71.31 647 GLY A N 1
ATOM 5330 C CA . GLY A 1 647 ? -9.195 2.635 11.575 1.00 71.31 647 GLY A CA 1
ATOM 5331 C C . GLY A 1 647 ? -9.098 1.181 12.046 1.00 71.31 647 GLY A C 1
ATOM 5332 O O . GLY A 1 647 ? -8.796 0.911 13.204 1.00 71.31 647 GLY A O 1
ATOM 5333 N N . VAL A 1 648 ? -9.357 0.228 11.152 1.00 81.12 648 VAL A N 1
ATOM 5334 C CA . VAL A 1 648 ? -9.172 -1.195 11.471 1.00 81.12 648 VAL A CA 1
ATOM 5335 C C . VAL A 1 648 ? -7.714 -1.576 11.261 1.00 81.12 648 VAL A C 1
ATOM 5337 O O . VAL A 1 648 ? -7.220 -1.491 10.134 1.00 81.12 648 VAL A O 1
ATOM 5340 N N . SER A 1 649 ? -7.049 -2.050 12.314 1.00 85.62 649 SER A N 1
ATOM 5341 C CA . SER A 1 649 ? -5.752 -2.712 12.171 1.00 85.62 649 SER A CA 1
ATOM 5342 C C . SER A 1 649 ? -5.920 -4.113 11.567 1.00 85.62 649 SER A C 1
ATOM 5344 O O . SER A 1 649 ? -6.883 -4.822 11.866 1.00 85.62 649 SER A O 1
ATOM 5346 N N . LEU A 1 650 ? -4.980 -4.530 10.712 1.00 84.31 650 LEU A N 1
ATOM 5347 C CA . LEU A 1 650 ? -4.977 -5.880 10.126 1.00 84.31 650 LEU A CA 1
ATOM 5348 C C . LEU A 1 650 ? -4.637 -6.973 11.154 1.00 84.31 650 LEU A C 1
ATOM 5350 O O . LEU A 1 650 ? -5.001 -8.126 10.939 1.00 84.31 650 LEU A O 1
ATOM 5354 N N . CYS A 1 651 ? -3.989 -6.595 12.258 1.00 84.81 651 CYS A N 1
ATOM 5355 C CA . CYS A 1 651 ? -3.666 -7.456 13.396 1.00 84.81 651 CYS A CA 1
ATOM 5356 C C . CYS A 1 651 ? -3.968 -6.723 14.712 1.00 84.81 651 CYS A C 1
ATOM 5358 O O . CYS A 1 651 ? -3.967 -5.489 14.756 1.00 84.81 651 CYS A O 1
ATOM 5360 N N . MET A 1 652 ? -4.200 -7.460 15.789 1.00 88.38 652 MET A N 1
ATOM 5361 C CA . MET A 1 652 ? -4.324 -6.918 17.138 1.00 88.38 652 MET A CA 1
ATOM 5362 C C . MET A 1 652 ? -3.003 -6.270 17.572 1.00 88.38 652 MET A C 1
ATOM 5364 O O . MET A 1 652 ? -1.933 -6.857 17.430 1.00 88.38 652 MET A O 1
ATOM 5368 N N . ASN A 1 653 ? -3.075 -5.040 18.085 1.00 82.50 653 ASN A N 1
ATOM 5369 C CA . ASN A 1 653 ? -1.921 -4.301 18.593 1.00 82.50 653 ASN A CA 1
ATOM 5370 C C . ASN A 1 653 ? -1.888 -4.382 20.126 1.00 82.50 653 ASN A C 1
ATOM 5372 O O . ASN A 1 653 ? -2.907 -4.172 20.784 1.00 82.50 653 ASN A O 1
ATOM 5376 N N . PHE A 1 654 ? -0.716 -4.670 20.694 1.00 87.12 654 PHE A N 1
ATOM 5377 C CA . PHE A 1 654 ? -0.536 -4.831 22.141 1.00 87.12 654 PHE A CA 1
ATOM 5378 C C . PHE A 1 654 ? 0.485 -3.860 22.739 1.00 87.12 654 PHE A C 1
ATOM 5380 O O . PHE A 1 654 ? 0.830 -3.970 23.914 1.00 87.12 654 PHE A O 1
ATOM 5387 N N . ASP A 1 655 ? 0.955 -2.881 21.969 1.00 80.50 655 ASP A N 1
ATOM 5388 C CA . ASP A 1 655 ? 2.076 -2.020 22.349 1.00 80.50 655 ASP A CA 1
ATOM 5389 C C . ASP A 1 655 ? 1.778 -1.190 23.588 1.00 80.50 655 ASP A C 1
ATOM 5391 O O . ASP A 1 655 ? 2.660 -0.941 24.406 1.00 80.50 655 ASP A O 1
ATOM 5395 N N . TYR A 1 656 ? 0.534 -0.734 23.729 1.00 82.50 656 TYR A N 1
ATOM 5396 C CA . TYR A 1 656 ? 0.128 0.053 24.886 1.00 82.50 656 TYR A CA 1
ATOM 5397 C C . TYR A 1 656 ? 0.174 -0.773 26.169 1.00 82.50 656 TYR A C 1
ATOM 5399 O O . TYR A 1 656 ? 0.715 -0.314 27.170 1.00 82.50 656 TYR A O 1
ATOM 5407 N N . LEU A 1 657 ? -0.329 -2.010 26.116 1.00 89.06 657 LEU A N 1
ATOM 5408 C CA . LEU A 1 657 ? -0.219 -2.950 27.227 1.00 89.06 657 LEU A CA 1
ATOM 5409 C C . LEU A 1 657 ? 1.256 -3.224 27.546 1.00 89.06 657 LEU A C 1
ATOM 5411 O O . LEU A 1 657 ? 1.684 -3.043 28.680 1.00 89.06 657 LEU A O 1
ATOM 5415 N N . LEU A 1 658 ? 2.050 -3.595 26.541 1.00 87.56 658 LEU A N 1
ATOM 5416 C CA . LEU A 1 658 ? 3.464 -3.924 26.719 1.00 87.56 658 LEU A CA 1
ATOM 5417 C C . LEU A 1 658 ? 4.260 -2.743 27.297 1.00 87.56 658 LEU A C 1
ATOM 5419 O O . LEU A 1 658 ? 4.941 -2.904 28.308 1.00 87.56 658 LEU A O 1
ATOM 5423 N N . SER A 1 659 ? 4.106 -1.542 26.734 1.00 82.56 659 SER A N 1
ATOM 5424 C CA . SER A 1 659 ? 4.794 -0.329 27.202 1.00 82.56 659 SER A CA 1
ATOM 5425 C C . SER A 1 659 ? 4.394 0.085 28.614 1.00 82.56 659 SER A C 1
ATOM 5427 O O . SER A 1 659 ? 5.267 0.465 29.397 1.00 82.56 659 SER A O 1
ATOM 5429 N N . LYS A 1 660 ? 3.113 -0.046 28.982 1.00 85.31 660 LYS A N 1
ATOM 5430 C CA . LYS A 1 660 ? 2.640 0.216 30.349 1.00 85.31 660 LYS A CA 1
ATOM 5431 C C . LYS A 1 660 ? 3.282 -0.727 31.373 1.00 85.31 660 LYS A C 1
ATOM 5433 O O . LYS A 1 660 ? 3.550 -0.305 32.494 1.00 85.31 660 LYS A O 1
ATOM 5438 N N . HIS A 1 661 ? 3.589 -1.960 30.971 1.00 88.88 661 HIS A N 1
ATOM 5439 C CA . HIS A 1 661 ? 4.274 -2.964 31.796 1.00 88.88 661 HIS A CA 1
ATOM 5440 C C . HIS A 1 661 ? 5.802 -2.984 31.597 1.00 88.88 661 HIS A C 1
ATOM 5442 O O . HIS A 1 661 ? 6.469 -3.921 32.022 1.00 88.88 661 HIS A O 1
ATOM 5448 N N . GLY A 1 662 ? 6.381 -1.939 30.990 1.00 85.00 662 GLY A N 1
ATOM 5449 C CA . GLY A 1 662 ? 7.834 -1.764 30.878 1.00 85.00 662 GLY A CA 1
ATOM 5450 C C . GLY A 1 662 ? 8.503 -2.519 29.726 1.00 85.00 662 GLY A C 1
ATOM 5451 O O . GLY A 1 662 ? 9.728 -2.496 29.620 1.00 85.00 662 GLY A O 1
ATOM 5452 N N . TYR A 1 663 ? 7.728 -3.146 28.841 1.00 80.00 663 TYR A N 1
ATOM 5453 C CA . TYR A 1 663 ? 8.231 -3.790 27.631 1.00 80.00 663 TYR A CA 1
ATOM 5454 C C . TYR A 1 663 ? 8.199 -2.812 26.459 1.00 80.00 663 TYR A C 1
ATOM 5456 O O . TYR A 1 663 ? 7.197 -2.148 26.193 1.00 80.00 663 TYR A O 1
ATOM 5464 N N . ARG A 1 664 ? 9.299 -2.718 25.717 1.00 67.25 664 ARG A N 1
ATOM 5465 C CA . ARG A 1 664 ? 9.357 -1.873 24.526 1.00 67.25 664 ARG A CA 1
ATOM 5466 C C . ARG A 1 664 ? 8.766 -2.634 23.340 1.00 67.25 664 ARG A C 1
ATOM 5468 O O . ARG A 1 664 ? 9.227 -3.729 23.037 1.00 67.25 664 ARG A O 1
ATOM 5475 N N . SER A 1 665 ? 7.746 -2.061 22.703 1.00 61.00 665 SER A N 1
ATOM 5476 C CA . SER A 1 665 ? 7.110 -2.660 21.525 1.00 61.00 665 SER A CA 1
ATOM 5477 C C . SER A 1 665 ? 7.723 -2.170 20.211 1.00 61.00 665 SER A C 1
ATOM 5479 O O . SER A 1 665 ? 8.389 -1.133 20.160 1.00 61.00 665 SER A O 1
ATOM 5481 N N . ASP A 1 666 ? 7.493 -2.933 19.150 1.00 56.38 666 ASP A N 1
ATOM 5482 C CA . ASP A 1 666 ? 8.051 -2.789 17.802 1.00 56.38 666 ASP A CA 1
ATOM 5483 C C . ASP A 1 666 ? 7.354 -1.725 16.934 1.00 56.38 666 ASP A C 1
ATOM 5485 O O . ASP A 1 666 ? 7.741 -1.489 15.786 1.00 56.38 666 ASP A O 1
ATOM 5489 N N . SER A 1 667 ? 6.354 -1.040 17.486 1.00 54.25 667 SER A N 1
ATOM 5490 C CA . SER A 1 667 ? 5.528 -0.079 16.769 1.00 54.25 667 SER A CA 1
ATOM 5491 C C . SER A 1 667 ? 5.408 1.258 17.516 1.00 54.25 667 SER A C 1
ATOM 5493 O O . SER A 1 667 ? 5.448 1.332 18.747 1.00 54.25 667 SER A O 1
ATOM 5495 N N . TYR A 1 668 ? 5.277 2.351 16.751 1.00 49.25 668 TYR A N 1
ATOM 5496 C CA . TYR A 1 668 ? 5.006 3.696 17.271 1.00 49.25 668 TYR A CA 1
ATOM 5497 C C . TYR A 1 668 ? 3.551 3.801 17.720 1.00 49.25 668 TYR A C 1
ATOM 5499 O O . TYR A 1 668 ? 2.762 4.559 17.151 1.00 49.25 668 TYR A O 1
ATOM 5507 N N . THR A 1 669 ? 3.161 3.048 18.739 1.00 52.59 669 THR A N 1
ATOM 5508 C CA . THR A 1 669 ? 1.926 3.403 19.417 1.00 52.59 669 THR A CA 1
ATOM 5509 C C . THR A 1 669 ? 2.204 4.650 20.232 1.00 52.59 669 THR A C 1
ATOM 5511 O O . THR A 1 669 ? 2.864 4.610 21.269 1.00 52.59 669 THR A O 1
ATOM 5514 N N . ASP A 1 670 ? 1.720 5.778 19.722 1.00 52.47 670 ASP A N 1
ATOM 5515 C CA . ASP A 1 670 ? 1.726 7.023 20.460 1.00 52.47 670 ASP A CA 1
ATOM 5516 C C . ASP A 1 670 ? 0.834 6.854 21.694 1.00 52.47 670 ASP A C 1
ATOM 5518 O O . ASP A 1 670 ? -0.394 6.883 21.609 1.00 52.47 670 ASP A O 1
ATOM 5522 N N . LEU A 1 671 ? 1.464 6.628 22.850 1.00 55.47 671 LEU A N 1
ATOM 5523 C CA . LEU A 1 671 ? 0.822 6.578 24.165 1.00 55.47 671 LEU A CA 1
ATOM 5524 C C . LEU A 1 671 ? -0.062 7.812 24.416 1.00 55.47 671 LEU A C 1
ATOM 5526 O O . LEU A 1 671 ? -1.032 7.725 25.175 1.00 55.47 671 LEU A O 1
ATOM 5530 N N . SER A 1 672 ? 0.226 8.937 23.743 1.00 53.34 672 SER A N 1
ATOM 5531 C CA . SER A 1 672 ? -0.590 10.149 23.790 1.00 53.34 672 SER A CA 1
ATOM 5532 C C . SER A 1 672 ? -2.039 9.899 23.348 1.00 53.34 672 SER A C 1
ATOM 5534 O O . SER A 1 672 ? -2.949 10.550 23.866 1.00 53.34 672 SER A O 1
ATOM 5536 N N . LYS A 1 673 ? -2.288 8.893 22.488 1.00 61.78 673 LYS A N 1
ATOM 5537 C CA . LYS A 1 673 ? -3.626 8.583 21.960 1.00 61.78 673 LYS A CA 1
ATOM 5538 C C . LYS A 1 673 ? -4.646 8.316 23.068 1.00 61.78 673 LYS A C 1
ATOM 5540 O O . LYS A 1 673 ? -5.781 8.767 22.965 1.00 61.78 673 LYS A O 1
ATOM 5545 N N . TYR A 1 674 ? -4.249 7.646 24.152 1.00 65.12 674 TYR A N 1
ATOM 5546 C CA . TYR A 1 674 ? -5.147 7.367 25.281 1.00 65.12 674 TYR A CA 1
ATOM 5547 C C . TYR A 1 674 ? -5.204 8.518 26.286 1.00 65.12 674 TYR A C 1
ATOM 5549 O O . TYR A 1 674 ? -6.266 8.797 26.842 1.00 65.12 674 TYR A O 1
ATOM 5557 N N . ILE A 1 675 ? -4.079 9.213 26.487 1.00 63.16 675 ILE A N 1
ATOM 5558 C CA . ILE A 1 675 ? -3.972 10.342 27.422 1.00 63.16 675 ILE A CA 1
ATOM 5559 C C . ILE A 1 675 ? -4.876 11.498 26.970 1.00 63.16 675 ILE A C 1
ATOM 5561 O O . ILE A 1 675 ? -5.595 12.076 27.783 1.00 63.16 675 ILE A O 1
ATOM 5565 N N . HIS A 1 676 ? -4.915 11.790 25.668 1.00 75.31 676 HIS A N 1
ATOM 5566 C CA . HIS A 1 676 ? -5.738 12.871 25.129 1.00 75.31 676 HIS A CA 1
ATOM 5567 C C . HIS A 1 676 ? -7.243 12.574 25.175 1.00 75.31 676 HIS A C 1
ATOM 5569 O O . HIS A 1 676 ? -8.031 13.492 25.381 1.00 75.31 676 HIS A O 1
ATOM 5575 N N . ILE A 1 677 ? -7.674 11.313 25.045 1.00 80.94 677 ILE A N 1
ATOM 5576 C CA . ILE A 1 677 ? -9.110 10.971 25.039 1.00 80.94 677 ILE A CA 1
ATOM 5577 C C . ILE A 1 677 ? -9.777 11.305 26.378 1.00 80.94 677 ILE A C 1
ATOM 5579 O O . ILE A 1 677 ? -10.882 11.847 26.385 1.00 80.94 677 ILE A O 1
ATOM 5583 N N . ALA A 1 678 ? -9.127 11.010 27.507 1.00 81.56 678 ALA A N 1
ATOM 5584 C CA . ALA A 1 678 ? -9.677 11.324 28.827 1.00 81.56 678 ALA A CA 1
ATOM 5585 C C . ALA A 1 678 ? -9.839 12.842 29.030 1.00 81.56 678 ALA A C 1
ATOM 5587 O O . ALA A 1 678 ? -10.889 13.303 29.480 1.00 81.56 678 ALA A O 1
ATOM 5588 N N . GLU A 1 679 ? -8.832 13.626 28.629 1.00 84.75 679 GLU A N 1
ATOM 5589 C CA . GLU A 1 679 ? -8.882 15.091 28.677 1.00 84.75 679 GLU A CA 1
ATOM 5590 C C . GLU A 1 679 ? -10.012 15.647 27.795 1.00 84.75 679 GLU A C 1
ATOM 5592 O O . GLU A 1 679 ? -10.785 16.499 28.239 1.00 84.75 679 GLU A O 1
ATOM 5597 N N . LEU A 1 680 ? -10.156 15.128 26.573 1.00 87.38 680 LEU A N 1
ATOM 5598 C CA . LEU A 1 680 ? -11.197 15.542 25.632 1.00 87.38 680 LEU A CA 1
ATOM 5599 C C . LEU A 1 680 ? -12.610 15.203 26.124 1.00 87.38 680 LEU A C 1
ATOM 5601 O O . LEU A 1 680 ? -13.506 16.033 25.984 1.00 87.38 680 LEU A O 1
ATOM 5605 N N . LYS A 1 681 ? -12.823 14.025 26.730 1.00 89.12 681 LYS A N 1
ATOM 5606 C CA . LYS A 1 681 ? -14.112 13.653 27.346 1.00 89.12 681 LYS A CA 1
ATOM 5607 C C . LYS A 1 681 ? -14.506 14.652 28.436 1.00 89.12 681 LYS A C 1
ATOM 5609 O O . LYS A 1 681 ? -15.630 15.146 28.438 1.00 89.12 681 LYS A O 1
ATOM 5614 N N . ARG A 1 682 ? -13.559 15.027 29.300 1.00 88.44 682 ARG A N 1
ATOM 5615 C CA . ARG A 1 682 ? -13.794 16.010 30.367 1.00 88.44 682 ARG A CA 1
ATOM 5616 C C . ARG A 1 682 ? -14.078 17.410 29.811 1.00 88.44 682 ARG A C 1
ATOM 5618 O O . ARG A 1 682 ? -14.983 18.089 30.280 1.00 88.44 682 ARG A O 1
ATOM 5625 N N . LYS A 1 683 ? -13.363 17.824 28.760 1.00 89.56 683 LYS A N 1
ATOM 5626 C CA . LYS A 1 683 ? -13.621 19.094 28.057 1.00 89.56 683 LYS A CA 1
ATOM 5627 C C . LYS A 1 683 ? -14.989 19.124 27.376 1.00 89.56 683 LYS A C 1
ATOM 5629 O O . LYS A 1 683 ? -15.637 20.168 27.353 1.00 89.56 683 LYS A O 1
ATOM 5634 N N . LEU A 1 684 ? -15.440 17.990 26.843 1.00 91.50 684 LEU A N 1
ATOM 5635 C CA . LEU A 1 684 ? -16.786 17.855 26.300 1.00 91.50 684 LEU A CA 1
ATOM 5636 C C . LEU A 1 684 ? -17.842 17.980 27.406 1.00 91.50 684 LEU A C 1
ATOM 5638 O O . LEU A 1 684 ? -18.812 18.703 27.209 1.00 91.50 684 LEU A O 1
ATOM 5642 N N . ALA A 1 685 ? -17.644 17.338 28.561 1.00 92.69 685 ALA A N 1
ATOM 5643 C CA . ALA A 1 685 ? -18.538 17.470 29.714 1.00 92.69 685 ALA A CA 1
ATOM 5644 C C . ALA A 1 685 ? -18.663 18.934 30.175 1.00 92.69 685 ALA A C 1
ATOM 5646 O O . ALA A 1 685 ? -19.772 19.465 30.222 1.00 92.69 685 ALA A O 1
ATOM 5647 N N . GLU A 1 686 ? -17.529 19.621 30.377 1.00 92.00 686 GLU A N 1
ATOM 5648 C CA . GLU A 1 686 ? -17.484 21.052 30.723 1.00 92.00 686 GLU A CA 1
ATOM 5649 C C . GLU A 1 686 ? -18.287 21.901 29.720 1.00 92.00 686 GLU A C 1
ATOM 5651 O O . GLU A 1 686 ? -19.095 22.745 30.111 1.00 92.00 686 GLU A O 1
ATOM 5656 N N . TYR A 1 687 ? -18.106 21.657 28.417 1.00 91.44 687 TYR A N 1
ATOM 5657 C CA . TYR A 1 687 ? -18.839 22.363 27.363 1.00 91.44 687 TYR A CA 1
ATOM 5658 C C . TYR A 1 687 ? -20.353 22.106 27.408 1.00 91.44 687 TYR A C 1
ATOM 5660 O O . TYR A 1 687 ? -21.152 23.003 27.133 1.00 91.44 687 TYR A O 1
ATOM 5668 N N . LEU A 1 688 ? -20.758 20.885 27.754 1.00 92.69 688 LEU A N 1
ATOM 5669 C CA . LEU A 1 688 ? -22.160 20.484 27.855 1.00 92.69 688 LEU A CA 1
ATOM 5670 C C . LEU A 1 688 ? -22.836 20.934 29.160 1.00 92.69 688 LEU A C 1
ATOM 5672 O O . LEU A 1 688 ? -24.047 20.723 29.305 1.00 92.69 688 LEU A O 1
ATOM 5676 N N . GLY A 1 689 ? -22.084 21.586 30.056 1.00 93.94 689 GLY A N 1
ATOM 5677 C CA . GLY A 1 689 ? -22.543 22.038 31.367 1.00 93.94 689 GLY A CA 1
ATOM 5678 C C . GLY A 1 689 ? -22.633 20.916 32.400 1.00 93.94 689 GLY A C 1
ATOM 5679 O O . GLY A 1 689 ? -23.422 21.028 33.333 1.00 93.94 689 GLY A O 1
ATOM 5680 N N . GLU A 1 690 ? -21.871 19.843 32.204 1.00 94.75 690 GLU A N 1
ATOM 5681 C CA . GLU A 1 690 ? -21.864 18.645 33.042 1.00 94.75 690 GLU A CA 1
ATOM 5682 C C . GLU A 1 690 ? -20.588 18.588 33.896 1.00 94.75 690 GLU A C 1
ATOM 5684 O O . GLU A 1 690 ? -19.601 19.277 33.615 1.00 94.75 690 GLU A O 1
ATOM 5689 N N . ASP A 1 691 ? -20.605 17.774 34.951 1.00 91.31 691 ASP A N 1
ATOM 5690 C CA . ASP A 1 691 ? -19.446 17.580 35.824 1.00 91.31 691 ASP A CA 1
ATOM 5691 C C . ASP A 1 691 ? -18.498 16.468 35.332 1.00 91.31 691 ASP A C 1
ATOM 5693 O O . ASP A 1 691 ? -18.678 15.869 34.272 1.00 91.31 691 ASP A O 1
ATOM 5697 N N . GLU A 1 692 ? -17.431 16.217 36.090 1.00 83.19 692 GLU A N 1
ATOM 5698 C CA . GLU A 1 692 ? -16.392 15.247 35.731 1.00 83.19 692 GLU A CA 1
ATOM 5699 C C . GLU A 1 692 ? -16.849 13.779 35.728 1.00 83.19 692 GLU A C 1
ATOM 5701 O O . GLU A 1 692 ? -16.152 12.939 35.160 1.00 83.19 692 GLU A O 1
ATOM 5706 N N . ASN A 1 693 ? -18.006 13.467 36.318 1.00 88.75 693 ASN A N 1
ATOM 5707 C CA . ASN A 1 693 ? -18.603 12.132 36.307 1.00 88.75 693 ASN A CA 1
ATOM 5708 C C . ASN A 1 693 ? -19.445 11.872 35.053 1.00 88.75 693 ASN A C 1
ATOM 5710 O O . ASN A 1 693 ? -19.928 10.755 34.884 1.00 88.75 693 ASN A O 1
ATOM 5714 N N . PHE A 1 694 ? -19.626 12.875 34.186 1.00 94.00 694 PHE A N 1
ATOM 5715 C CA . PHE A 1 694 ? -20.369 12.719 32.943 1.00 94.00 694 PHE A CA 1
ATOM 5716 C C . PHE A 1 694 ? -19.721 11.666 32.046 1.00 94.00 694 PHE A C 1
ATOM 5718 O O . PHE A 1 694 ? -18.579 11.815 31.594 1.00 94.00 694 PHE A O 1
ATOM 5725 N N . ASP A 1 695 ? -20.468 10.601 31.775 1.00 93.31 695 ASP A N 1
ATOM 5726 C CA . ASP A 1 695 ? -19.970 9.436 31.063 1.00 93.31 695 ASP A CA 1
ATOM 5727 C C . ASP A 1 695 ? -20.743 9.148 29.765 1.00 93.31 695 ASP A C 1
ATOM 5729 O O . ASP A 1 695 ? -21.588 9.914 29.290 1.00 93.31 695 ASP A O 1
ATOM 5733 N N . MET A 1 696 ? -20.416 8.011 29.150 1.00 94.00 696 MET A N 1
ATOM 5734 C CA . MET A 1 696 ? -21.052 7.568 27.914 1.00 94.00 696 MET A CA 1
ATOM 5735 C C . MET A 1 696 ? -22.557 7.307 28.077 1.00 94.00 696 MET A C 1
ATOM 5737 O O . MET A 1 696 ? -23.309 7.528 27.129 1.00 94.00 696 MET A O 1
ATOM 5741 N N . ASP A 1 697 ? -23.005 6.821 29.237 1.00 96.62 697 ASP A N 1
ATOM 5742 C CA . ASP A 1 697 ? -24.415 6.515 29.472 1.00 96.62 697 ASP A CA 1
ATOM 5743 C C . ASP A 1 697 ? -25.230 7.791 29.611 1.00 96.62 697 ASP A C 1
ATOM 5745 O O . ASP A 1 697 ? -26.341 7.865 29.087 1.00 96.62 697 ASP A O 1
ATOM 5749 N N . ASP A 1 698 ? -24.687 8.804 30.278 1.00 96.44 698 ASP A N 1
ATOM 5750 C CA . ASP A 1 698 ? -25.334 10.110 30.382 1.00 96.44 698 ASP A CA 1
ATOM 5751 C C . ASP A 1 698 ? -25.394 10.809 29.023 1.00 96.44 698 ASP A C 1
ATOM 5753 O O . ASP A 1 698 ? -26.447 11.327 28.632 1.00 96.44 698 ASP A O 1
ATOM 5757 N N . PHE A 1 699 ? -24.322 10.710 28.235 1.00 96.31 699 PHE A N 1
ATOM 5758 C CA . PHE A 1 699 ? -24.313 11.175 26.852 1.00 96.31 699 PHE A CA 1
ATOM 5759 C C . PHE A 1 699 ? -25.366 10.454 25.991 1.00 96.31 699 PHE A C 1
ATOM 5761 O O . PHE A 1 699 ? -26.135 11.108 25.280 1.00 96.31 699 PHE A O 1
ATOM 5768 N N . ALA A 1 700 ? -25.470 9.125 26.099 1.00 96.12 700 ALA A N 1
ATOM 5769 C CA . ALA A 1 700 ? -26.466 8.331 25.380 1.00 96.12 700 ALA A CA 1
ATOM 5770 C C . ALA A 1 700 ? -27.907 8.660 25.794 1.00 96.12 700 ALA A C 1
ATOM 5772 O O . ALA A 1 700 ? -28.769 8.817 24.926 1.00 96.12 700 ALA A O 1
ATOM 5773 N N . LYS A 1 701 ? -28.180 8.830 27.094 1.00 96.38 701 LYS A N 1
ATOM 5774 C CA . LYS A 1 701 ? -29.503 9.250 27.591 1.00 96.38 701 LYS A CA 1
ATOM 5775 C C . LYS A 1 701 ? -29.888 10.633 27.064 1.00 96.38 701 LYS A C 1
ATOM 5777 O O . LYS A 1 701 ? -31.051 10.851 26.732 1.00 96.38 701 LYS A O 1
ATOM 5782 N N . ARG A 1 702 ? -28.928 11.563 26.994 1.00 96.19 702 ARG A N 1
ATOM 5783 C CA . ARG A 1 702 ? -29.172 12.956 26.593 1.00 96.19 702 ARG A CA 1
ATOM 5784 C C . ARG A 1 702 ? -29.348 13.122 25.085 1.00 96.19 702 ARG A C 1
ATOM 5786 O O . ARG A 1 702 ? -30.207 13.892 24.663 1.00 96.19 702 ARG A O 1
ATOM 5793 N N . PHE A 1 703 ? -28.549 12.425 24.280 1.00 95.50 703 PHE A N 1
ATOM 5794 C CA . PHE A 1 703 ? -28.478 12.651 22.829 1.00 95.50 703 PHE A CA 1
ATOM 5795 C C . PHE A 1 703 ? -28.988 11.487 21.976 1.00 95.50 703 PHE A C 1
ATOM 5797 O O . PHE A 1 703 ? -28.986 11.579 20.749 1.00 95.50 703 PHE A O 1
ATOM 5804 N N . GLY A 1 704 ? -29.470 10.420 22.610 1.00 92.69 704 GLY A N 1
ATOM 5805 C CA . GLY A 1 704 ? -29.939 9.219 21.934 1.00 92.69 704 GLY A CA 1
ATOM 5806 C C . GLY A 1 704 ? -28.789 8.271 21.608 1.00 92.69 704 GLY A C 1
ATOM 5807 O O . GLY A 1 704 ? -27.740 8.667 21.103 1.00 92.69 704 GLY A O 1
ATOM 5808 N N . GLY A 1 705 ? -28.988 6.996 21.915 1.00 93.50 705 GLY A N 1
ATOM 5809 C CA . GLY A 1 705 ? -28.000 5.931 21.789 1.00 93.50 705 GLY A CA 1
ATOM 5810 C C . GLY A 1 705 ? -28.290 4.828 22.798 1.00 93.50 705 GLY A C 1
ATOM 5811 O O . GLY A 1 705 ? -29.335 4.834 23.447 1.00 93.50 705 GLY A O 1
ATOM 5812 N N . LEU A 1 706 ? -27.365 3.884 22.918 1.00 96.62 706 LEU A N 1
ATOM 5813 C CA . LEU A 1 706 ? -27.447 2.784 23.865 1.00 96.62 706 LEU A CA 1
ATOM 5814 C C . LEU A 1 706 ? -26.583 3.098 25.080 1.00 96.62 706 LEU A C 1
ATOM 5816 O O . LEU A 1 706 ? -25.392 3.375 24.938 1.00 96.62 706 LEU A O 1
ATOM 5820 N N . THR A 1 707 ? -27.164 2.982 26.273 1.00 97.31 707 THR A N 1
ATOM 5821 C CA . THR A 1 707 ? -26.356 2.839 27.487 1.00 97.31 707 THR A CA 1
ATOM 5822 C C . THR A 1 707 ? -25.595 1.512 27.448 1.00 97.31 707 THR A C 1
ATOM 5824 O O . THR A 1 707 ? -25.966 0.584 26.723 1.00 97.31 707 THR A O 1
ATOM 5827 N N . ARG A 1 708 ? -24.549 1.369 28.262 1.00 97.00 708 ARG A N 1
ATOM 5828 C CA . ARG A 1 708 ? -23.759 0.137 28.399 1.00 97.00 708 ARG A CA 1
ATOM 5829 C C . ARG A 1 708 ? -24.647 -1.056 28.716 1.00 97.00 708 ARG A C 1
ATOM 5831 O O . ARG A 1 708 ? -24.512 -2.096 28.079 1.00 97.00 708 ARG A O 1
ATOM 5838 N N . LYS A 1 709 ? -25.615 -0.886 29.620 1.00 97.19 709 LYS A N 1
ATOM 5839 C CA . LYS A 1 709 ? -26.597 -1.924 29.950 1.00 97.19 709 LYS A CA 1
ATOM 5840 C C . LYS A 1 709 ? -27.430 -2.352 28.738 1.00 97.19 709 LYS A C 1
ATOM 5842 O O . LYS A 1 709 ? -27.518 -3.542 28.451 1.00 97.19 709 LYS A O 1
ATOM 5847 N N . GLN A 1 710 ? -27.996 -1.394 28.003 1.00 97.25 710 GLN A N 1
ATOM 5848 C CA . GLN A 1 710 ? -28.795 -1.682 26.804 1.00 97.25 710 GLN A CA 1
ATOM 5849 C C . GLN A 1 710 ? -27.949 -2.339 25.708 1.00 97.25 710 GLN A C 1
ATOM 5851 O O . GLN A 1 710 ? -28.396 -3.282 25.057 1.00 97.25 710 GLN A O 1
ATOM 5856 N N . TYR A 1 711 ? -26.708 -1.877 25.525 1.00 96.94 711 TYR A N 1
ATOM 5857 C CA . TYR A 1 711 ? -25.758 -2.493 24.606 1.00 96.94 711 TYR A CA 1
ATOM 5858 C C . TYR A 1 711 ? -25.516 -3.962 24.967 1.00 96.94 711 TYR A C 1
ATOM 5860 O O . TYR A 1 711 ? -25.578 -4.813 24.084 1.00 96.94 711 TYR A O 1
ATOM 5868 N N . ILE A 1 712 ? -25.282 -4.274 26.247 1.00 96.44 712 ILE A N 1
ATOM 5869 C CA . ILE A 1 712 ? -25.062 -5.646 26.727 1.00 96.44 712 ILE A CA 1
ATOM 5870 C C . ILE A 1 712 ? -26.285 -6.530 26.450 1.00 96.44 712 ILE A C 1
ATOM 5872 O O . ILE A 1 712 ? -26.135 -7.628 25.914 1.00 96.44 712 ILE A O 1
ATOM 5876 N N . GLU A 1 713 ? -27.490 -6.057 26.776 1.00 95.38 713 GLU A N 1
ATOM 5877 C CA . GLU A 1 713 ? -28.741 -6.794 26.548 1.00 95.38 713 GLU A CA 1
ATOM 5878 C C . GLU A 1 713 ? -28.916 -7.154 25.061 1.00 95.38 713 GLU A C 1
ATOM 5880 O O . GLU A 1 713 ? -29.124 -8.323 24.718 1.00 95.38 713 GLU A O 1
ATOM 5885 N N . LEU A 1 714 ? -28.726 -6.179 24.166 1.00 95.31 714 LEU A N 1
ATOM 5886 C CA . LEU A 1 714 ? -28.797 -6.394 22.718 1.00 95.31 714 LEU A CA 1
ATOM 5887 C C . LEU A 1 714 ? -27.649 -7.260 22.188 1.00 95.31 714 LEU A C 1
ATOM 5889 O O . LEU A 1 714 ? -27.855 -8.081 21.291 1.00 95.31 714 LEU A O 1
ATOM 5893 N N . ALA A 1 715 ? -26.442 -7.111 22.737 1.00 93.12 715 ALA A N 1
ATOM 5894 C CA . ALA A 1 715 ? -25.283 -7.914 22.369 1.00 93.12 715 ALA A CA 1
ATOM 5895 C C . ALA A 1 715 ? -25.538 -9.403 22.640 1.00 93.12 715 ALA A C 1
ATOM 5897 O O . ALA A 1 715 ? -25.277 -10.224 21.762 1.00 93.12 715 ALA A O 1
ATOM 5898 N N . TYR A 1 716 ? -26.117 -9.760 23.791 1.00 90.81 716 TYR A N 1
ATOM 5899 C CA . TYR A 1 716 ? -26.479 -11.152 24.088 1.00 90.81 716 TYR A CA 1
ATOM 5900 C C . TYR A 1 716 ? -27.579 -11.702 23.193 1.00 90.81 716 TYR A C 1
ATOM 5902 O O . TYR A 1 716 ? -27.550 -12.879 22.823 1.00 90.81 716 TYR A O 1
ATOM 5910 N N . GLU A 1 717 ? -28.548 -10.869 22.829 1.00 91.06 717 GLU A N 1
ATOM 5911 C CA . GLU A 1 717 ? -29.614 -11.281 21.927 1.00 91.06 717 GLU A CA 1
ATOM 5912 C C . GLU A 1 717 ? -29.085 -11.516 20.502 1.00 91.06 717 GLU A C 1
ATOM 5914 O O . GLU A 1 717 ? -29.460 -12.493 19.845 1.00 91.06 717 GLU A O 1
ATOM 5919 N N . ARG A 1 718 ? -28.210 -10.628 20.012 1.00 93.44 718 ARG A N 1
ATOM 5920 C CA . ARG A 1 718 ? -27.891 -10.513 18.582 1.00 93.44 718 ARG A CA 1
ATOM 5921 C C . ARG A 1 718 ? -26.539 -11.109 18.195 1.00 93.44 718 ARG A C 1
ATOM 5923 O O . ARG A 1 718 ? -26.413 -11.608 17.077 1.00 93.44 718 ARG A O 1
ATOM 5930 N N . PHE A 1 719 ? -25.549 -11.142 19.089 1.00 88.50 719 PHE A N 1
ATOM 5931 C CA . PHE A 1 719 ? -24.263 -11.803 18.841 1.00 88.50 719 PHE A CA 1
ATOM 5932 C C . PHE A 1 719 ? -24.328 -13.300 19.180 1.00 88.50 719 PHE A C 1
ATOM 5934 O O . PHE A 1 719 ? -23.678 -13.802 20.099 1.00 88.50 719 PHE A O 1
ATOM 5941 N N . LYS A 1 720 ? -25.118 -14.064 18.426 1.00 75.00 720 LYS A N 1
ATOM 5942 C CA . LYS A 1 720 ? -25.172 -15.526 18.600 1.00 75.00 720 LYS A CA 1
ATOM 5943 C C . LYS A 1 720 ? -23.918 -16.196 18.007 1.00 75.00 720 LYS A C 1
ATOM 5945 O O . LYS A 1 720 ? -23.453 -15.792 16.938 1.00 75.00 720 LYS A O 1
ATOM 5950 N N . LYS A 1 721 ? -23.368 -17.200 18.710 1.00 67.81 721 LYS A N 1
ATOM 5951 C CA . LYS A 1 721 ? -22.191 -17.991 18.279 1.00 67.81 721 LYS A CA 1
ATOM 5952 C C . LYS A 1 721 ? -22.453 -18.831 17.028 1.00 67.81 721 LYS A C 1
ATOM 5954 O O . LYS A 1 721 ? -23.489 -19.522 16.920 1.00 67.81 721 LYS A O 1
#

Radius of gyration: 31.82 Å; chains: 1; bounding box: 69×71×86 Å

Secondary structure (DSSP, 8-state):
----PPPSS-HHHHHHHHHHH-SS-TTTS-S--S-HHHHHHHHHTTS----EEEEHHHHHHHHHHHHHH--HHHHHHHHHHHHHH--GGGTSHHHHHHHHHH-------EETTEETTT-----TT--TT-EEEE-HHHHHHHHHH--S--TT-HHHHHHHHHHHTTSPP----HHHHHHHHHHHHHHTTS-TT-BHHHHHHHHHHHT-SS--HHHHHHHHHHHHHTTSS--SSS--TTT-PPPGGGS--BTTTTB-TTGGG-BGGG---HHHHHHHHHHHHTTSS-HHHHTT--THHHHHHHHHHHHHHHHHHHTTS-TT--SS-PPTTTGGGGTPPP--TTSEEEEEEEEETTEEEEEEEEEETTEEEEEEEEEEEEETTEEEEEEEEEEEEEEEEEEETTTEEPPSSTTSPPEE--HHHHTSTTTEEEEEEEE---SSS--EEEEEETTTTEEE--SS-TT--SHHHHHHHHHHHHHH--TTHHHHHHHHHHPPP------TTEEEEEE-SSS-EEEEEEEEEHHHHTT-TTS-TT-GGGG--SSEEEEEEBS--BS-TT--HHHHTTSPBPPPEEEESHHHHTTSS-EEEE----GGG----EEEEE--GGGTTEEEEEETTEEEEEEGGG-GGGGSS-----PPBSS---HHHHHHTTPPPSS---THHHHHHHHHHHHHHHHHT--TT--HHHHHHHHS---HHHHHHHHHHH---

Sequence (721 aa):
MKILLPTNMNEKALKLLKKYYHGHEFSNKSYGQYSTEDFEYCKTHGVMFENLAISHHGIISEIKKIIADINIDNVVTGFLYSLSSGDKQYRTALASYVYAKSLPDHSYEPEKNYCRVCGFRGGEGADDNTIVTIDLNEYSYMRFFGGTQDLGDIAYVLHDLKEFLKLPKVNFNEKDIFILNRIFGLATRIGTGNRVIALQKLITKEKVFQASKTEIDTILGILSMCGVFQTEQDKGYIYEYTNSSDRGFEHECDLYYPLNWWRGKHGVNYSAVKEIFGPCTGNMLTEDKMIAFDDASIKGQEERIKTTRKIKAQKYFEEDKYLIEFNHGERPYFALDEIDPSWEKVTMFSTTYNIHKRTVFFFDKDIIRKIIYEEIVDDNGKEGIVRDSYSELNTEIVTKNRNTILPKTERGREKSLTPTNAMNGGFTECHFNITFANDNYPCHMYCANARNVQYLHFLGHENIRNNNDFRKYVEEYVSNSPKNHMERIKRIRNSKHVTVKFTAGDIFRVEFDYRHYGYGIILGKIRQLEKWDEIPKEHVFRRQMTQPIIFRMYDIVTEDGNLKKEDLQNIELLPLDIAQDNEIIWGTYPIIDTKTLEEKDIDLPFMIEPLKGSKKDKVKITWGTSIIELDAEKIPELLKYRTDFYGVSLCMNFDYLLSKHGYRSDSYTDLSKYIHIAELKRKLAEYLGEDENFDMDDFAKRFGGLTRKQYIELAYERFKK

Organism: NCBI:txid2487273

InterPro domains:
  IPR029278 Immunity protein 26 [PF15428] (504-612)